Protein AF-A0A0P0V326-F1 (afdb_monomer)

pLDDT: mean 71.88, std 17.25, range [34.56, 95.94]

Structure (mmCIF, N/CA/C/O backbone):
data_AF-A0A0P0V326-F1
#
_entry.id   AF-A0A0P0V326-F1
#
loop_
_atom_site.group_PDB
_atom_site.id
_atom_site.type_symbol
_atom_site.label_atom_id
_atom_site.label_alt_id
_atom_site.label_comp_id
_atom_site.label_asym_id
_atom_site.label_entity_id
_atom_site.label_seq_id
_atom_site.pdbx_PDB_ins_code
_atom_site.Cartn_x
_atom_site.Cartn_y
_atom_site.Cartn_z
_atom_site.occupancy
_atom_site.B_iso_or_equiv
_atom_site.auth_seq_id
_atom_site.auth_comp_id
_atom_site.auth_asym_id
_atom_site.auth_atom_id
_atom_site.pdbx_PDB_model_num
ATOM 1 N N . MET A 1 1 ? -1.865 25.050 1.654 1.00 58.44 1 MET A N 1
ATOM 2 C CA . MET A 1 1 ? -2.215 25.438 3.046 1.00 58.44 1 MET A CA 1
ATOM 3 C C . MET A 1 1 ? -0.969 25.808 3.856 1.00 58.44 1 MET A C 1
ATOM 5 O O . MET A 1 1 ? 0.079 25.203 3.661 1.00 58.44 1 MET A O 1
ATOM 9 N N . ALA A 1 2 ? -1.052 26.794 4.760 1.00 61.31 2 ALA A N 1
ATOM 10 C CA . ALA A 1 2 ? 0.068 27.166 5.638 1.00 61.31 2 ALA A CA 1
ATOM 11 C C . ALA A 1 2 ? 0.132 26.248 6.870 1.00 61.31 2 ALA A C 1
ATOM 13 O O . ALA A 1 2 ? -0.875 26.056 7.549 1.00 61.31 2 ALA A O 1
ATOM 14 N N . ILE A 1 3 ? 1.310 25.697 7.173 1.00 58.03 3 ILE A N 1
ATOM 15 C CA . ILE A 1 3 ? 1.508 24.805 8.323 1.00 58.03 3 ILE A CA 1
ATOM 16 C C . ILE A 1 3 ? 1.893 25.657 9.546 1.00 58.03 3 ILE A C 1
ATOM 18 O O . ILE A 1 3 ? 2.852 26.435 9.448 1.00 58.03 3 ILE A O 1
ATOM 22 N N . PRO A 1 4 ? 1.223 25.507 10.712 1.00 57.75 4 PRO A N 1
ATOM 23 C CA . PRO A 1 4 ? 1.639 26.161 11.949 1.00 57.75 4 PRO A CA 1
ATOM 24 C C . PRO A 1 4 ? 3.116 25.873 12.215 1.00 57.75 4 PRO A C 1
ATOM 26 O O . PRO A 1 4 ? 3.534 24.721 12.341 1.00 57.75 4 PRO A O 1
ATOM 29 N N . THR A 1 5 ? 3.927 26.925 12.210 1.00 57.28 5 THR A N 1
ATOM 30 C CA . THR A 1 5 ? 5.374 26.823 12.374 1.00 57.28 5 THR A CA 1
ATOM 31 C C . THR A 1 5 ? 5.716 27.249 13.794 1.00 57.28 5 THR A C 1
ATOM 33 O O . THR A 1 5 ? 5.497 28.404 14.152 1.00 57.28 5 THR A O 1
ATOM 36 N N . ASP A 1 6 ? 6.213 26.311 14.605 1.00 57.22 6 ASP A N 1
ATOM 37 C CA . ASP A 1 6 ? 6.823 26.624 15.900 1.00 57.22 6 ASP A CA 1
ATOM 38 C C . ASP A 1 6 ? 8.049 27.535 15.690 1.00 57.22 6 ASP A C 1
ATOM 40 O O . ASP A 1 6 ? 8.686 27.509 14.634 1.00 57.22 6 ASP A O 1
ATOM 44 N N . ILE A 1 7 ? 8.390 28.333 16.699 1.00 55.03 7 ILE A N 1
ATOM 45 C CA . ILE A 1 7 ? 9.536 29.252 16.715 1.00 55.03 7 ILE A CA 1
ATOM 46 C C . ILE A 1 7 ? 10.850 28.464 16.546 1.00 55.03 7 ILE A C 1
ATOM 48 O O . ILE A 1 7 ? 11.819 28.979 15.994 1.00 55.03 7 ILE A O 1
ATOM 52 N N . SER A 1 8 ? 10.856 27.190 16.959 1.00 58.88 8 SER A N 1
ATOM 53 C CA . SER A 1 8 ? 11.955 26.232 16.772 1.00 58.88 8 SER A CA 1
ATOM 54 C C . SER A 1 8 ? 11.911 25.459 15.439 1.00 58.88 8 SER A C 1
ATOM 56 O O . SER A 1 8 ? 12.724 24.563 15.199 1.00 58.88 8 SER A O 1
ATOM 58 N N . GLY A 1 9 ? 10.965 25.783 14.552 1.00 67.69 9 GLY A N 1
ATOM 59 C CA . GLY A 1 9 ? 10.761 25.081 13.292 1.00 67.69 9 GLY A CA 1
ATOM 60 C C . GLY A 1 9 ? 11.996 25.126 12.391 1.00 67.69 9 GLY A C 1
ATOM 61 O O . GLY A 1 9 ? 12.507 26.195 12.058 1.00 67.69 9 GLY A O 1
ATOM 62 N N . THR A 1 10 ? 12.443 23.952 11.945 1.00 77.44 10 THR A N 1
ATOM 63 C CA . THR A 1 10 ? 13.469 23.824 10.906 1.00 77.44 10 THR A CA 1
ATOM 64 C C . THR A 1 10 ? 12.852 23.372 9.585 1.00 77.44 10 THR A C 1
ATOM 66 O O . THR A 1 10 ? 11.822 22.690 9.535 1.00 77.44 10 THR A O 1
ATOM 69 N N . TYR A 1 11 ? 13.498 23.772 8.497 1.00 77.06 11 TYR A N 1
ATOM 70 C CA . TYR A 1 11 ? 13.238 23.324 7.137 1.00 77.06 11 TYR A CA 1
ATOM 71 C C . TYR A 1 11 ? 14.550 22.741 6.604 1.00 77.06 11 TYR A C 1
ATOM 73 O O . TYR A 1 11 ? 15.569 23.426 6.597 1.00 77.06 11 TYR A O 1
ATOM 81 N N . HIS A 1 12 ? 14.563 21.448 6.266 1.00 75.12 12 HIS A N 1
ATOM 82 C CA . HIS A 1 12 ? 15.776 20.697 5.884 1.00 75.12 12 HIS A CA 1
ATOM 83 C C . HIS A 1 12 ? 16.956 20.884 6.848 1.00 75.12 12 HIS A C 1
ATOM 85 O O . HIS A 1 12 ? 18.079 21.168 6.436 1.00 75.12 12 HIS A O 1
ATOM 91 N N . CYS A 1 13 ? 16.691 20.755 8.153 1.00 71.44 13 CYS A N 1
ATOM 92 C CA . CYS A 1 13 ? 17.682 20.931 9.223 1.00 71.44 13 CYS A CA 1
ATOM 93 C C . CYS A 1 13 ? 18.301 22.341 9.297 1.00 71.44 13 CYS A C 1
ATOM 95 O O . CYS A 1 13 ? 19.254 22.547 10.046 1.00 71.44 13 CYS A O 1
ATOM 97 N N . ARG A 1 14 ? 17.765 23.319 8.555 1.00 79.12 14 ARG A N 1
ATOM 98 C CA . ARG A 1 14 ? 18.148 24.729 8.637 1.00 79.12 14 ARG A CA 1
ATOM 99 C C . ARG A 1 14 ? 17.053 25.536 9.338 1.00 79.12 14 ARG A C 1
ATOM 101 O O . ARG A 1 14 ? 15.870 25.215 9.187 1.00 79.12 14 ARG A O 1
ATOM 108 N N . PRO A 1 15 ? 17.417 26.564 10.120 1.00 83.50 15 PRO A N 1
ATOM 109 C CA . PRO A 1 15 ? 16.433 27.460 10.709 1.00 83.50 15 PRO A CA 1
ATOM 110 C C . PRO A 1 15 ? 15.650 28.164 9.600 1.00 83.50 15 PRO A C 1
ATOM 112 O O . PRO A 1 15 ? 16.220 28.560 8.581 1.00 83.50 15 PRO A O 1
ATOM 115 N N . ILE A 1 16 ? 14.340 28.303 9.794 1.00 84.12 16 ILE A N 1
ATOM 116 C CA . ILE A 1 16 ? 13.482 28.981 8.823 1.00 84.12 16 ILE A CA 1
ATOM 117 C C . ILE A 1 16 ? 13.844 30.477 8.802 1.00 84.12 16 ILE A C 1
ATOM 119 O O . ILE A 1 16 ? 13.807 31.118 9.856 1.00 84.12 16 ILE A O 1
ATOM 123 N N . PRO A 1 17 ? 14.180 31.056 7.635 1.00 86.69 17 PRO A N 1
ATOM 124 C CA . PRO A 1 17 ? 14.524 32.469 7.527 1.00 86.69 17 PRO A CA 1
ATOM 125 C C . PRO A 1 17 ? 13.402 33.392 8.013 1.00 86.69 17 PRO A C 1
ATOM 127 O O . PRO A 1 17 ? 12.210 33.128 7.819 1.00 86.69 17 PRO A O 1
ATOM 130 N N . ALA A 1 18 ? 13.782 34.522 8.615 1.00 86.38 18 ALA A N 1
ATOM 131 C CA . ALA A 1 18 ? 12.826 35.525 9.065 1.00 86.38 18 ALA A CA 1
ATOM 132 C C . ALA A 1 18 ? 11.947 36.007 7.894 1.00 86.38 18 ALA A C 1
ATOM 134 O O . ALA A 1 18 ? 12.433 36.307 6.806 1.00 86.38 18 ALA A O 1
ATOM 135 N N . GLY A 1 19 ? 10.633 36.070 8.118 1.00 87.38 19 GLY A N 1
ATOM 136 C CA . GLY A 1 19 ? 9.659 36.440 7.087 1.00 87.38 19 GLY A CA 1
ATOM 137 C C . GLY A 1 19 ? 9.190 35.295 6.185 1.00 87.38 19 GLY A C 1
ATOM 138 O O . GLY A 1 19 ? 8.289 35.529 5.382 1.00 87.38 19 GLY A O 1
ATOM 139 N N . TYR A 1 20 ? 9.705 34.072 6.343 1.00 91.06 20 TYR A N 1
ATOM 140 C CA . TYR A 1 20 ? 9.227 32.882 5.632 1.00 91.06 20 TYR A CA 1
ATOM 141 C C . TYR A 1 20 ? 8.425 31.958 6.554 1.00 91.06 20 TYR A C 1
ATOM 143 O O . TYR A 1 20 ? 8.537 32.006 7.780 1.00 91.06 20 TYR A O 1
ATOM 151 N N . SER A 1 21 ? 7.554 31.146 5.965 1.00 87.56 21 SER A N 1
ATOM 152 C CA . SER A 1 21 ? 6.799 30.094 6.643 1.00 87.56 21 SER A CA 1
ATOM 153 C C . SER A 1 21 ? 6.696 28.871 5.740 1.00 87.56 21 SER A C 1
ATOM 155 O O . SER A 1 21 ? 6.931 28.951 4.536 1.00 87.56 21 SER A O 1
ATOM 157 N N . ARG A 1 22 ? 6.372 27.730 6.343 1.00 88.12 22 ARG A N 1
ATOM 158 C CA . ARG A 1 22 ? 6.284 26.446 5.662 1.00 88.12 22 ARG A CA 1
ATOM 159 C C . ARG A 1 22 ? 4.879 26.257 5.095 1.00 88.12 22 ARG A C 1
ATOM 161 O O . ARG A 1 22 ? 3.903 26.288 5.845 1.00 88.12 22 ARG A O 1
ATOM 168 N N . VAL A 1 23 ? 4.781 26.056 3.788 1.00 87.06 23 VAL A N 1
ATOM 169 C CA . VAL A 1 23 ? 3.505 25.937 3.075 1.00 87.06 23 VAL A CA 1
ATOM 170 C C . VAL A 1 23 ? 3.492 24.631 2.302 1.00 87.06 23 VAL A C 1
ATOM 172 O O . VAL A 1 23 ? 4.447 24.327 1.598 1.00 87.06 23 VAL A O 1
ATOM 175 N N . GLU A 1 24 ? 2.416 23.864 2.449 1.00 84.75 24 GLU A N 1
ATOM 176 C CA . GLU A 1 24 ? 2.119 22.739 1.565 1.00 84.75 24 GLU A CA 1
ATOM 177 C C . GLU A 1 24 ? 1.382 23.284 0.342 1.00 84.75 24 GLU A C 1
ATOM 179 O O . GLU A 1 24 ? 0.302 23.879 0.472 1.00 84.75 24 GLU A O 1
ATOM 184 N N . VAL A 1 25 ? 1.996 23.144 -0.826 1.00 85.50 25 VAL A N 1
ATOM 185 C CA . VAL A 1 25 ? 1.425 23.584 -2.096 1.00 85.50 25 VAL A CA 1
ATOM 186 C C . VAL A 1 25 ? 0.446 22.521 -2.559 1.00 85.50 25 VAL A C 1
ATOM 188 O O . VAL A 1 25 ? 0.811 21.365 -2.732 1.00 85.50 25 VAL A O 1
ATOM 191 N N . GLU A 1 26 ? -0.812 22.896 -2.737 1.00 82.88 26 GLU A N 1
ATOM 192 C CA . GLU A 1 26 ? -1.848 21.966 -3.190 1.00 82.88 26 GLU A CA 1
ATOM 193 C C . GLU A 1 26 ? -2.006 22.003 -4.708 1.00 82.88 26 GLU A C 1
ATOM 195 O O . GLU A 1 26 ? -2.061 20.958 -5.347 1.00 82.88 26 GLU A O 1
ATOM 200 N N . LEU A 1 27 ? -2.026 23.210 -5.270 1.00 82.56 27 LEU A N 1
ATOM 201 C CA . LEU A 1 27 ? -2.148 23.466 -6.694 1.00 82.56 27 LEU A CA 1
ATOM 202 C C . LEU A 1 27 ? -1.335 24.710 -7.046 1.00 82.56 27 LEU A C 1
ATOM 204 O O . LEU A 1 27 ? -1.312 25.681 -6.286 1.00 82.56 27 LEU A O 1
ATOM 208 N N . VAL A 1 28 ? -0.679 24.663 -8.199 1.00 85.38 28 VAL A N 1
ATOM 209 C CA . VAL A 1 28 ? 0.032 25.794 -8.795 1.00 85.38 28 VAL A CA 1
ATOM 210 C C . VAL A 1 28 ? -0.753 26.221 -10.023 1.00 85.38 28 VAL A C 1
ATOM 212 O O . VAL A 1 28 ? -1.075 25.393 -10.869 1.00 85.38 28 VAL A O 1
ATOM 215 N N . GLU A 1 29 ? -1.117 27.498 -10.098 1.00 81.56 29 GLU A N 1
ATOM 216 C CA . GLU A 1 29 ? -1.765 28.033 -11.294 1.00 81.56 29 GLU A CA 1
ATOM 217 C C . GLU A 1 29 ? -0.738 28.191 -12.419 1.00 81.56 29 GLU A C 1
ATOM 219 O O . GLU A 1 29 ? 0.377 28.658 -12.178 1.00 81.56 29 GLU A O 1
ATOM 224 N N . ALA A 1 30 ? -1.150 27.887 -13.653 1.00 82.62 30 ALA A N 1
ATOM 225 C CA . ALA A 1 30 ? -0.291 27.906 -14.841 1.00 82.62 30 ALA A CA 1
ATOM 226 C C . ALA A 1 30 ? 0.471 29.229 -15.044 1.00 82.62 30 ALA A C 1
ATOM 228 O O . ALA A 1 30 ? 1.581 29.246 -15.562 1.00 82.62 30 ALA A O 1
ATOM 229 N N . VAL A 1 31 ? -0.095 30.352 -14.589 1.00 86.12 31 VAL A N 1
ATOM 230 C CA . VAL A 1 31 ? 0.518 31.688 -14.698 1.00 86.12 31 VAL A CA 1
ATOM 231 C C . VAL A 1 31 ? 1.788 31.823 -13.843 1.00 86.12 31 VAL A C 1
ATOM 233 O O . VAL A 1 31 ? 2.637 32.663 -14.133 1.00 86.12 31 VAL A O 1
ATOM 236 N N . TYR A 1 32 ? 1.934 31.004 -12.798 1.00 85.38 32 TYR A N 1
ATOM 237 C CA . TYR A 1 32 ? 3.048 31.062 -11.847 1.00 85.38 32 TYR A CA 1
ATOM 238 C C . TYR A 1 32 ? 3.967 29.841 -11.908 1.00 85.38 32 TYR A C 1
ATOM 240 O O . TYR A 1 32 ? 4.863 29.726 -11.078 1.00 85.38 32 TYR A O 1
ATOM 248 N N . GLU A 1 33 ? 3.774 28.935 -12.866 1.00 86.50 33 GLU A N 1
ATOM 249 C CA . GLU A 1 33 ? 4.587 27.722 -13.009 1.00 86.50 33 GLU A CA 1
ATOM 250 C C . GLU A 1 33 ? 6.090 28.024 -13.131 1.00 86.50 33 GLU A C 1
ATOM 252 O O . GLU A 1 33 ? 6.910 27.357 -12.493 1.00 86.50 33 GLU A O 1
ATOM 257 N N . ASP A 1 34 ? 6.439 29.080 -13.866 1.00 86.62 34 ASP A N 1
ATOM 258 C CA . ASP A 1 34 ? 7.823 29.509 -14.093 1.00 86.62 34 ASP A CA 1
ATOM 259 C C . ASP A 1 34 ? 8.375 30.434 -12.991 1.00 86.62 34 ASP A C 1
ATOM 261 O O . ASP A 1 34 ? 9.486 30.950 -13.108 1.00 86.62 34 ASP A O 1
ATOM 265 N N . LEU A 1 35 ? 7.627 30.668 -11.905 1.00 88.69 35 LEU A N 1
ATOM 266 C CA . LEU A 1 35 ? 8.115 31.482 -10.795 1.00 88.69 35 LEU A CA 1
ATOM 267 C C . LEU A 1 35 ? 9.157 30.705 -9.982 1.00 88.69 35 LEU A C 1
ATOM 269 O O . LEU A 1 35 ? 8.859 29.665 -9.387 1.00 88.69 35 LEU A O 1
ATOM 273 N N . GLU A 1 36 ? 10.369 31.249 -9.924 1.00 91.06 36 GLU A N 1
ATOM 274 C CA . GLU A 1 36 ? 11.462 30.700 -9.125 1.00 91.06 36 GLU A CA 1
ATOM 275 C C . GLU A 1 36 ? 11.207 30.850 -7.620 1.00 91.06 36 GLU A C 1
ATOM 277 O O . GLU A 1 36 ? 10.696 31.861 -7.126 1.00 91.06 36 GLU A O 1
ATOM 282 N N . LEU A 1 37 ? 11.599 29.824 -6.872 1.00 90.00 37 LEU A N 1
ATOM 283 C CA . LEU A 1 37 ? 11.573 29.817 -5.420 1.00 90.00 37 LEU A CA 1
ATOM 284 C C . LEU A 1 37 ? 12.825 30.505 -4.870 1.00 90.00 37 LEU A C 1
ATOM 286 O O . LEU A 1 37 ? 13.946 30.141 -5.215 1.00 90.00 37 LEU A O 1
ATOM 290 N N . ASP A 1 38 ? 12.640 31.417 -3.911 1.00 88.50 38 ASP A N 1
ATOM 291 C CA . ASP A 1 38 ? 13.750 32.059 -3.182 1.00 88.50 38 ASP A CA 1
ATOM 292 C C . ASP A 1 38 ? 14.660 31.028 -2.475 1.00 88.50 38 ASP A C 1
ATOM 294 O O . ASP A 1 38 ? 15.859 31.250 -2.295 1.00 88.50 38 ASP A O 1
ATOM 298 N N . TYR A 1 39 ? 14.075 29.909 -2.035 1.00 88.62 39 TYR A N 1
ATOM 299 C CA . TYR A 1 39 ? 14.775 28.783 -1.425 1.00 88.62 39 TYR A CA 1
ATOM 300 C C . TYR A 1 39 ? 14.343 27.492 -2.109 1.00 88.62 39 TYR A C 1
ATOM 302 O O . TYR A 1 39 ? 13.136 27.278 -2.248 1.00 88.62 39 TYR A O 1
ATOM 310 N N . PRO A 1 40 ? 15.286 26.605 -2.465 1.00 85.62 40 PRO A N 1
ATOM 311 C CA . PRO A 1 40 ? 14.927 25.357 -3.105 1.00 85.62 40 PRO A CA 1
ATOM 312 C C . PRO A 1 40 ? 14.037 24.503 -2.194 1.00 85.62 40 PRO A C 1
ATOM 314 O O . PRO A 1 40 ? 14.149 24.508 -0.957 1.00 85.62 40 PRO A O 1
ATOM 317 N N . GLY A 1 41 ? 13.147 23.763 -2.840 1.00 82.94 41 GLY A N 1
ATOM 318 C CA . GLY A 1 41 ? 12.360 22.707 -2.242 1.00 82.94 41 GLY A CA 1
ATOM 319 C C . GLY A 1 41 ? 13.240 21.620 -1.626 1.00 82.94 41 GLY A C 1
ATOM 320 O O . GLY A 1 41 ? 14.459 21.555 -1.828 1.00 82.94 41 GLY A O 1
ATOM 321 N N . GLY A 1 42 ? 12.615 20.768 -0.825 1.00 75.88 42 GLY A N 1
ATOM 322 C CA . GLY A 1 42 ? 13.318 19.746 -0.068 1.00 75.88 42 GLY A CA 1
ATOM 323 C C . GLY A 1 42 ? 14.055 18.696 -0.879 1.00 75.88 42 GLY A C 1
ATOM 324 O O . GLY A 1 42 ? 15.007 18.100 -0.371 1.00 75.88 42 GLY A O 1
ATOM 325 N N . ASP A 1 43 ? 13.631 18.495 -2.120 1.00 73.50 43 ASP A N 1
ATOM 326 C CA . ASP A 1 43 ? 14.234 17.567 -3.064 1.00 73.50 43 ASP A CA 1
ATOM 327 C C . ASP A 1 43 ? 14.917 18.308 -4.232 1.00 73.50 43 ASP A C 1
ATOM 329 O O . ASP A 1 43 ? 15.293 17.681 -5.222 1.00 73.50 43 ASP A O 1
ATOM 333 N N . GLY A 1 44 ? 15.138 19.624 -4.095 1.00 77.38 44 GLY A N 1
ATOM 334 C CA . GLY A 1 44 ? 15.830 20.464 -5.075 1.00 77.38 44 GLY A CA 1
ATOM 335 C C . GLY A 1 44 ? 14.914 21.196 -6.056 1.00 77.38 44 GLY A C 1
ATOM 336 O O . GLY A 1 44 ? 15.402 21.682 -7.072 1.00 77.38 44 GLY A O 1
ATOM 337 N N . GLU A 1 45 ? 13.612 21.288 -5.774 1.00 82.06 45 GLU A N 1
ATOM 338 C CA . GLU A 1 45 ? 12.659 22.047 -6.587 1.00 82.06 45 GLU A CA 1
ATOM 339 C C . GLU A 1 45 ? 13.057 23.531 -6.624 1.00 82.06 45 GLU A C 1
ATOM 341 O O . GLU A 1 45 ? 13.202 24.158 -5.577 1.00 82.06 45 GLU A O 1
ATOM 346 N N . THR A 1 46 ? 13.252 24.111 -7.807 1.00 89.50 46 THR A N 1
ATOM 347 C CA . THR A 1 46 ? 13.643 25.529 -7.944 1.00 89.50 46 THR A CA 1
ATOM 348 C C . THR A 1 46 ? 12.526 26.409 -8.481 1.00 89.50 46 THR A C 1
ATOM 350 O O . THR A 1 46 ? 12.585 27.617 -8.286 1.00 89.50 46 THR A O 1
ATOM 353 N N . HIS A 1 47 ? 11.502 25.827 -9.106 1.00 90.62 47 HIS A N 1
ATOM 354 C CA . HIS A 1 47 ? 10.373 26.541 -9.700 1.00 90.62 47 HIS A CA 1
ATOM 355 C C . HIS A 1 47 ? 9.057 26.047 -9.110 1.00 90.62 47 HIS A C 1
ATOM 357 O O . HIS A 1 47 ? 8.939 24.876 -8.745 1.00 90.62 47 HIS A O 1
ATOM 363 N N . LEU A 1 48 ? 8.047 26.917 -9.054 1.00 87.94 48 LEU A N 1
ATOM 364 C CA . LEU A 1 48 ? 6.737 26.574 -8.506 1.00 87.94 48 LEU A CA 1
ATOM 365 C C . LEU A 1 48 ? 6.090 25.385 -9.221 1.00 87.94 48 LEU A C 1
ATOM 367 O O . LEU A 1 48 ? 5.512 24.547 -8.534 1.00 87.94 48 LEU A O 1
ATOM 371 N N . ARG A 1 49 ? 6.235 25.231 -10.543 1.00 86.00 49 ARG A N 1
ATOM 372 C CA . ARG A 1 49 ? 5.697 24.065 -11.278 1.00 86.00 49 ARG A CA 1
ATOM 373 C C . ARG A 1 49 ? 6.101 22.711 -10.685 1.00 86.00 49 ARG A C 1
ATOM 375 O O . ARG A 1 49 ? 5.311 21.768 -10.696 1.00 86.00 49 ARG A O 1
ATOM 382 N N . ASP A 1 50 ? 7.288 22.632 -10.088 1.00 85.12 50 ASP A N 1
ATOM 383 C CA . ASP A 1 50 ? 7.828 21.396 -9.520 1.00 85.12 50 ASP A CA 1
ATOM 384 C C . ASP A 1 50 ? 7.279 21.118 -8.106 1.00 85.12 50 ASP A C 1
ATOM 386 O O . ASP A 1 50 ? 7.462 20.026 -7.568 1.00 85.12 50 ASP A O 1
ATOM 390 N N . THR A 1 51 ? 6.561 22.079 -7.508 1.00 85.50 51 THR A N 1
ATOM 391 C CA . THR A 1 51 ? 6.196 22.081 -6.083 1.00 85.50 51 THR A CA 1
ATOM 392 C C . THR A 1 51 ? 4.815 21.518 -5.751 1.00 85.50 51 THR A C 1
ATOM 394 O O . THR A 1 51 ? 4.472 21.452 -4.571 1.00 85.50 51 THR A O 1
ATOM 397 N N . SER A 1 52 ? 4.010 21.077 -6.720 1.00 79.81 52 SER A N 1
ATOM 398 C CA . SER A 1 52 ? 2.671 20.527 -6.434 1.00 79.81 52 SER A CA 1
ATOM 399 C C . SER A 1 52 ? 2.734 19.347 -5.449 1.00 79.81 52 SER A C 1
ATOM 401 O O . SER A 1 52 ? 3.457 18.374 -5.671 1.00 79.81 52 SER A O 1
ATOM 403 N N . HIS A 1 53 ? 1.972 19.439 -4.355 1.00 74.81 53 HIS A N 1
ATOM 404 C CA . HIS A 1 53 ? 1.977 18.533 -3.194 1.00 74.81 53 HIS A CA 1
ATOM 405 C C . HIS A 1 53 ? 3.298 18.456 -2.414 1.00 74.81 53 HIS A C 1
ATOM 407 O O . HIS A 1 53 ? 3.531 17.502 -1.669 1.00 74.81 53 HIS A O 1
ATOM 413 N N . THR A 1 54 ? 4.163 19.460 -2.552 1.00 83.12 54 THR A N 1
ATOM 414 C CA . THR A 1 54 ? 5.399 19.573 -1.773 1.00 83.12 54 THR A CA 1
ATOM 415 C C . THR A 1 54 ? 5.283 20.655 -0.710 1.00 83.12 54 THR A C 1
ATOM 417 O O . THR A 1 54 ? 4.437 21.553 -0.761 1.00 83.12 54 THR A O 1
ATOM 420 N N . ILE A 1 55 ? 6.153 20.552 0.288 1.00 85.62 55 ILE A N 1
ATOM 421 C CA . ILE A 1 55 ? 6.280 21.551 1.333 1.00 85.62 55 ILE A CA 1
ATOM 422 C C . ILE A 1 55 ? 7.449 22.467 0.983 1.00 85.62 55 ILE A C 1
ATOM 424 O O . ILE A 1 55 ? 8.585 22.005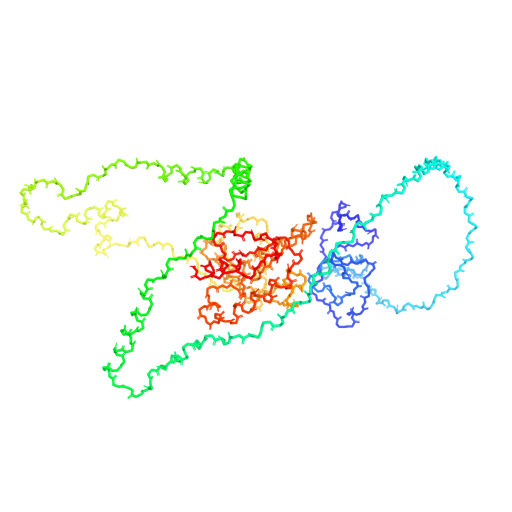 0.923 1.00 85.62 55 ILE A O 1
ATOM 428 N N . ILE A 1 56 ? 7.177 23.762 0.837 1.00 89.12 56 ILE A N 1
ATOM 429 C CA . ILE A 1 56 ? 8.175 24.781 0.495 1.00 89.12 56 ILE A CA 1
ATOM 430 C C . ILE A 1 56 ? 8.227 25.898 1.536 1.00 89.12 56 ILE A C 1
ATOM 432 O O . ILE A 1 56 ? 7.329 26.054 2.374 1.00 89.12 56 ILE A O 1
ATOM 436 N N . LEU A 1 57 ? 9.285 26.707 1.472 1.00 90.31 57 LEU A N 1
ATOM 437 C CA . LEU A 1 57 ? 9.342 27.986 2.169 1.00 90.31 57 LEU A CA 1
ATOM 438 C C . LEU A 1 57 ? 8.697 29.077 1.322 1.00 90.31 57 LEU A C 1
ATOM 440 O O . LEU A 1 57 ? 9.132 29.348 0.209 1.00 90.31 57 LEU A O 1
ATOM 444 N N . TRP A 1 58 ? 7.705 29.756 1.891 1.00 92.31 58 TRP A N 1
ATOM 445 C CA . TRP A 1 58 ? 7.031 30.875 1.246 1.00 92.31 58 TRP A CA 1
ATOM 446 C C . TRP A 1 58 ? 7.078 32.127 2.113 1.00 92.31 58 TRP A C 1
ATOM 448 O O . TRP A 1 58 ? 6.994 32.055 3.343 1.00 92.31 58 TRP A O 1
ATOM 458 N N . ARG A 1 59 ? 7.193 33.302 1.490 1.00 90.38 59 ARG A N 1
ATOM 459 C CA . ARG A 1 59 ? 7.178 34.574 2.223 1.00 90.38 59 ARG A CA 1
ATOM 460 C C . ARG A 1 59 ? 5.821 34.786 2.892 1.00 90.38 59 ARG A C 1
ATOM 462 O O . ARG A 1 59 ? 4.797 34.860 2.218 1.00 90.38 59 ARG A O 1
ATOM 469 N N . LYS A 1 60 ? 5.825 35.008 4.211 1.00 87.88 60 LYS A N 1
ATOM 470 C CA . LYS A 1 60 ? 4.628 35.252 5.039 1.00 87.88 60 LYS A CA 1
ATOM 471 C C . LYS A 1 60 ? 3.728 36.354 4.479 1.00 87.88 60 LYS A C 1
ATOM 473 O O . LYS A 1 60 ? 2.515 36.229 4.552 1.00 87.88 60 LYS A O 1
ATOM 478 N N . ARG A 1 61 ? 4.309 37.401 3.878 1.00 87.56 61 ARG A N 1
ATOM 479 C CA . ARG A 1 61 ? 3.561 38.539 3.306 1.00 87.56 61 ARG A CA 1
ATOM 480 C C . ARG A 1 61 ? 2.641 38.177 2.131 1.00 87.56 61 ARG A C 1
ATOM 482 O O . ARG A 1 61 ? 1.757 38.961 1.819 1.00 87.56 61 ARG A O 1
ATOM 489 N N . TYR A 1 62 ? 2.861 37.029 1.488 1.00 86.12 62 TYR A N 1
ATOM 490 C CA . TYR A 1 62 ? 2.049 36.541 0.367 1.00 86.12 62 TYR A CA 1
ATOM 491 C C . TYR A 1 62 ? 1.131 35.379 0.757 1.00 86.12 62 TYR A C 1
ATOM 493 O O . TYR A 1 62 ? 0.389 34.875 -0.078 1.00 86.12 62 TYR A O 1
ATOM 501 N N . ILE A 1 63 ? 1.176 34.933 2.015 1.00 85.44 63 ILE A N 1
ATOM 502 C CA . ILE A 1 63 ? 0.281 33.891 2.512 1.00 85.44 63 ILE A CA 1
ATOM 503 C C . ILE A 1 63 ? -1.033 34.565 2.897 1.00 85.44 63 ILE A C 1
ATOM 505 O O . ILE A 1 63 ? -1.127 35.228 3.929 1.00 85.44 63 ILE A O 1
ATOM 509 N N . ILE A 1 64 ? -2.050 34.386 2.058 1.00 81.62 64 ILE A N 1
ATOM 510 C CA . ILE A 1 64 ? -3.403 34.875 2.316 1.00 81.62 64 ILE A CA 1
ATOM 511 C C . ILE A 1 64 ? -4.199 33.740 2.959 1.00 81.62 64 ILE A C 1
ATOM 513 O O . ILE A 1 64 ? -4.424 32.696 2.353 1.00 81.62 64 ILE A O 1
ATOM 517 N N . LEU A 1 65 ? -4.617 33.939 4.209 1.00 76.38 65 LEU A N 1
ATOM 518 C CA . LEU A 1 65 ? -5.471 32.996 4.927 1.00 76.38 65 LEU A CA 1
ATOM 519 C C . LEU A 1 65 ? -6.938 33.345 4.652 1.00 76.38 65 LEU A C 1
ATOM 521 O O . LEU A 1 65 ? -7.502 34.250 5.273 1.00 76.38 65 LEU A O 1
ATOM 525 N N . LEU A 1 66 ? -7.548 32.628 3.709 1.00 70.31 66 LEU A N 1
ATOM 526 C CA . LEU A 1 66 ? -8.991 32.666 3.470 1.00 70.31 66 LEU A CA 1
ATOM 527 C C . LEU A 1 66 ? -9.707 32.214 4.754 1.00 70.31 66 LEU A C 1
ATOM 529 O O . LEU A 1 66 ? -9.550 31.077 5.186 1.00 70.31 66 LEU A O 1
ATOM 533 N N . GLY A 1 67 ? -10.429 33.131 5.405 1.00 62.19 67 GLY A N 1
ATOM 534 C CA . GLY A 1 67 ? -11.175 32.862 6.644 1.00 62.19 67 GLY A CA 1
ATOM 535 C C . GLY A 1 67 ? -11.011 33.911 7.746 1.00 62.19 67 GLY A C 1
ATOM 536 O O . GLY A 1 67 ? -11.835 33.970 8.654 1.00 62.19 67 GLY A O 1
ATOM 537 N N . ARG A 1 68 ? -10.008 34.799 7.664 1.00 51.75 68 ARG A N 1
ATOM 538 C CA . ARG A 1 68 ? -9.872 3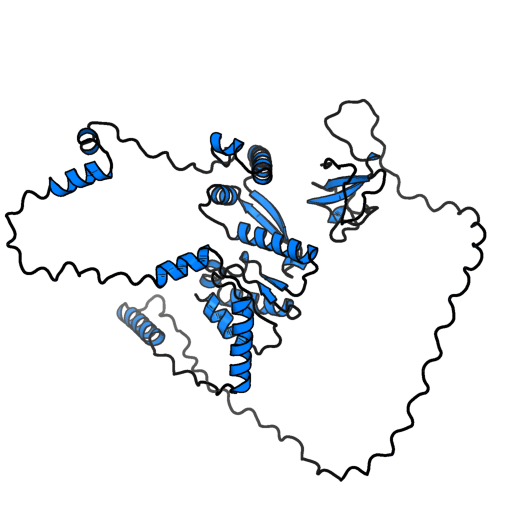5.932 8.596 1.00 51.75 68 ARG A CA 1
ATOM 539 C C . ARG A 1 68 ? -10.274 37.226 7.888 1.00 51.75 68 ARG A C 1
ATOM 541 O O . ARG A 1 68 ? -9.438 37.892 7.288 1.00 51.75 68 ARG A O 1
ATOM 548 N N . GLN A 1 69 ? -11.565 37.562 7.928 1.00 43.38 69 GLN A N 1
ATOM 549 C CA . GLN A 1 69 ? -12.069 38.868 7.491 1.00 43.38 69 GLN A CA 1
ATOM 550 C C . GLN A 1 69 ? -11.411 39.977 8.325 1.00 43.38 69 GLN A C 1
ATOM 552 O O . GLN A 1 69 ? -11.857 40.314 9.416 1.00 43.38 69 GLN A O 1
ATOM 557 N N . ALA A 1 70 ? -10.332 40.551 7.814 1.00 43.78 70 ALA A N 1
ATOM 558 C CA . ALA A 1 70 ? -9.858 41.861 8.213 1.00 43.78 70 ALA A CA 1
ATOM 559 C C . ALA A 1 70 ? -9.506 42.588 6.922 1.00 43.78 70 ALA A C 1
ATOM 561 O O . ALA A 1 70 ? -8.656 42.131 6.162 1.00 43.78 70 ALA A O 1
ATOM 562 N N . ALA A 1 71 ? -10.227 43.674 6.661 1.00 37.50 71 ALA A N 1
ATOM 563 C CA . ALA A 1 71 ? -10.069 44.538 5.508 1.00 37.50 71 ALA A CA 1
ATOM 564 C C . ALA A 1 71 ? -8.608 44.988 5.353 1.00 37.50 71 ALA A C 1
ATOM 566 O O . ALA A 1 71 ? -8.174 45.971 5.946 1.00 37.50 71 ALA A O 1
ATOM 567 N N . SER A 1 72 ? -7.830 44.270 4.550 1.00 41.91 72 SER A N 1
ATOM 568 C CA . SER A 1 72 ? -6.580 44.777 4.013 1.00 41.91 72 SER A CA 1
ATOM 569 C C . SER A 1 72 ? -6.523 44.398 2.539 1.00 41.91 72 SER A C 1
ATOM 571 O O . SER A 1 72 ? -6.728 43.255 2.132 1.00 41.91 72 SER A O 1
ATOM 573 N N . ARG A 1 73 ? -6.389 45.442 1.728 1.00 40.56 73 ARG A N 1
ATOM 574 C CA . ARG A 1 73 ? -6.288 45.406 0.275 1.00 40.56 73 ARG A CA 1
ATOM 575 C C . ARG A 1 73 ? -5.224 44.380 -0.122 1.00 40.56 73 ARG A C 1
ATOM 577 O O . ARG A 1 73 ? -4.094 44.476 0.352 1.00 40.56 73 ARG A O 1
ATOM 584 N N . ALA A 1 74 ? -5.601 43.422 -0.971 1.00 45.12 74 ALA A N 1
ATOM 585 C CA . ALA A 1 74 ? -4.693 42.419 -1.513 1.00 45.12 74 ALA A CA 1
ATOM 586 C C . ALA A 1 74 ? -3.403 43.101 -2.014 1.00 45.12 74 ALA A C 1
ATOM 588 O O . ALA A 1 74 ? -3.500 44.063 -2.786 1.00 45.12 74 ALA A O 1
ATOM 589 N N . PRO A 1 75 ? -2.210 42.667 -1.571 1.00 44.81 75 PRO A N 1
ATOM 590 C CA . PRO A 1 75 ? -0.970 43.144 -2.156 1.00 44.81 75 PRO A CA 1
ATOM 591 C C . PRO A 1 75 ? -0.962 42.735 -3.628 1.00 44.81 75 PRO A C 1
ATOM 593 O O . PRO A 1 75 ? -1.078 41.549 -3.937 1.00 44.81 75 PRO A O 1
ATOM 596 N N . SER A 1 76 ? -0.847 43.706 -4.531 1.00 41.22 76 SER A N 1
ATOM 597 C CA . SER A 1 76 ? -0.671 43.423 -5.953 1.00 41.22 76 SER A CA 1
ATOM 598 C C . SER A 1 76 ? 0.571 42.540 -6.165 1.00 41.22 76 SER A C 1
ATOM 600 O O . SER A 1 76 ? 1.584 42.758 -5.486 1.00 41.22 76 SER A O 1
ATOM 602 N N . PRO A 1 77 ? 0.517 41.557 -7.083 1.00 53.69 77 PRO A N 1
ATOM 603 C CA . PRO A 1 77 ? 1.649 40.687 -7.386 1.00 53.69 77 PRO A CA 1
ATOM 604 C C . PRO A 1 77 ? 2.848 41.497 -7.911 1.00 53.69 77 PRO A C 1
ATOM 606 O O . PRO A 1 77 ? 2.662 42.567 -8.501 1.00 53.69 77 PRO A O 1
ATOM 609 N N . PRO A 1 78 ? 4.085 41.029 -7.664 1.00 50.97 78 PRO A N 1
ATOM 610 C CA . PRO A 1 78 ? 5.282 41.749 -8.069 1.00 50.97 78 PRO A CA 1
ATOM 611 C C . PRO A 1 78 ? 5.372 41.832 -9.595 1.00 50.97 78 PRO A C 1
ATOM 613 O O . PRO A 1 78 ? 5.165 40.845 -10.297 1.00 50.97 78 PRO A O 1
ATOM 616 N N . ALA A 1 79 ? 5.719 43.018 -10.094 1.00 45.78 79 ALA A N 1
ATOM 617 C CA . ALA A 1 79 ? 6.205 43.173 -11.455 1.00 45.78 79 ALA A CA 1
ATOM 618 C C . ALA A 1 79 ? 7.524 42.389 -11.623 1.00 45.78 79 ALA A C 1
ATOM 620 O O . ALA A 1 79 ? 8.271 42.258 -10.643 1.00 45.78 79 ALA A O 1
ATOM 621 N N . PRO A 1 80 ? 7.826 41.885 -12.835 1.00 43.03 80 PRO A N 1
ATOM 622 C CA . PRO A 1 80 ? 9.119 41.278 -13.132 1.00 43.03 80 PRO A CA 1
ATOM 623 C C . PRO A 1 80 ? 10.263 42.221 -12.729 1.00 43.03 80 PRO A C 1
ATOM 625 O O . PRO A 1 80 ? 10.079 43.444 -12.734 1.00 43.03 80 PRO A O 1
ATOM 628 N N . PRO A 1 81 ? 11.429 41.674 -12.345 1.00 46.78 81 PRO A N 1
ATOM 629 C CA . PRO A 1 81 ? 12.539 42.464 -11.836 1.00 46.78 81 PRO A CA 1
ATOM 630 C C . PRO A 1 81 ? 12.918 43.552 -12.843 1.00 46.78 81 PRO A C 1
ATOM 632 O O . PRO A 1 81 ? 13.347 43.267 -13.961 1.00 46.78 81 PRO A O 1
ATOM 635 N N . SER A 1 82 ? 12.752 44.813 -12.439 1.00 45.66 82 SER A N 1
ATOM 636 C CA . SER A 1 82 ? 13.315 45.941 -13.174 1.00 45.66 82 SER A CA 1
ATOM 637 C C . SER A 1 82 ? 14.836 45.769 -13.273 1.00 45.66 82 SER A C 1
ATOM 639 O O . SER A 1 82 ? 15.452 45.285 -12.316 1.00 45.66 82 SER A O 1
ATOM 641 N N . PRO A 1 83 ? 15.453 46.166 -14.401 1.00 52.19 83 PRO A N 1
ATOM 642 C CA . PRO A 1 83 ? 16.891 46.045 -14.599 1.00 52.19 83 PRO A CA 1
ATOM 643 C C . PRO A 1 83 ? 17.663 46.729 -13.460 1.00 52.19 83 PRO A C 1
ATOM 645 O O . PRO A 1 83 ? 17.195 47.734 -12.912 1.00 52.19 83 PRO A O 1
ATOM 648 N N . PRO A 1 84 ? 18.831 46.180 -13.082 1.00 51.25 84 PRO A N 1
ATOM 649 C CA . PRO A 1 84 ? 19.563 46.608 -11.901 1.00 51.25 84 PRO A CA 1
ATOM 650 C C . PRO A 1 84 ? 19.921 48.090 -12.010 1.00 51.25 84 PRO A C 1
ATOM 652 O O . PRO A 1 84 ? 20.616 48.512 -12.935 1.00 51.25 84 PRO A O 1
ATOM 655 N N . ALA A 1 85 ? 19.452 48.884 -11.047 1.00 54.91 85 ALA A N 1
ATOM 656 C CA . ALA A 1 85 ? 19.990 50.217 -10.836 1.00 54.91 85 ALA A CA 1
ATOM 657 C C . ALA A 1 85 ? 21.487 50.094 -10.484 1.00 54.91 85 ALA A C 1
ATOM 659 O O . ALA A 1 85 ? 21.869 49.142 -9.795 1.00 54.91 85 ALA A O 1
ATOM 660 N N . PRO A 1 86 ? 22.339 51.021 -10.955 1.00 56.41 86 PRO A N 1
ATOM 661 C CA . PRO A 1 86 ? 23.778 50.953 -10.744 1.00 56.41 86 PRO A CA 1
ATOM 662 C C . PRO A 1 86 ? 24.096 50.890 -9.249 1.00 56.41 86 PRO A C 1
ATOM 664 O O . PRO A 1 86 ? 23.697 51.762 -8.474 1.00 56.41 86 PRO A O 1
ATOM 667 N N . SER A 1 87 ? 24.799 49.829 -8.855 1.00 56.38 87 SER A N 1
ATOM 668 C CA . SER A 1 87 ? 25.234 49.610 -7.481 1.00 56.38 87 SER A CA 1
ATOM 669 C C . SER A 1 87 ? 26.065 50.800 -6.987 1.00 56.38 87 SER A C 1
ATOM 671 O O . SER A 1 87 ? 26.953 51.258 -7.715 1.00 56.38 87 SER A O 1
ATOM 673 N N . PRO A 1 88 ? 25.832 51.298 -5.759 1.00 66.00 88 PRO A N 1
ATOM 674 C CA . PRO A 1 88 ? 26.729 52.269 -5.150 1.00 66.00 88 PRO A CA 1
ATOM 675 C C . PRO A 1 88 ? 28.143 51.673 -5.018 1.00 66.00 88 PRO A C 1
ATOM 677 O O . PRO A 1 88 ? 28.293 50.448 -4.941 1.00 66.00 88 PRO A O 1
ATOM 680 N N . PRO A 1 89 ? 29.185 52.523 -5.018 1.00 64.31 89 PRO A N 1
ATOM 681 C CA . PRO A 1 89 ? 30.574 52.083 -5.014 1.00 64.31 89 PRO A CA 1
ATOM 682 C C . PRO A 1 89 ? 30.853 51.163 -3.825 1.00 64.31 89 PRO A C 1
ATOM 684 O O . PRO A 1 89 ? 30.460 51.445 -2.691 1.00 64.31 89 PRO A O 1
ATOM 687 N N . ALA A 1 90 ? 31.526 50.049 -4.111 1.00 61.03 90 ALA A N 1
ATOM 688 C CA . ALA A 1 90 ? 31.891 49.058 -3.114 1.00 61.03 90 ALA A CA 1
ATOM 689 C C . ALA A 1 90 ? 32.741 49.704 -2.003 1.00 61.03 90 ALA A C 1
ATOM 691 O O . ALA A 1 90 ? 33.664 50.467 -2.312 1.00 61.03 90 ALA A O 1
ATOM 692 N N . PRO A 1 91 ? 32.466 49.409 -0.719 1.00 68.69 91 PRO A N 1
ATOM 693 C CA . PRO A 1 91 ? 33.351 49.816 0.359 1.00 68.69 91 PRO A CA 1
ATOM 694 C C . PRO A 1 91 ? 34.743 49.189 0.163 1.00 68.69 91 PRO A C 1
ATOM 696 O O . PRO A 1 91 ? 34.857 48.108 -0.428 1.00 68.69 91 PRO A O 1
ATOM 699 N N . PRO A 1 92 ? 35.806 49.862 0.637 1.00 71.06 92 PRO A N 1
ATOM 700 C CA . PRO A 1 92 ? 37.170 49.386 0.475 1.00 71.06 92 PRO A CA 1
ATOM 701 C C . PRO A 1 92 ? 37.343 47.995 1.104 1.00 71.06 92 PRO A C 1
ATOM 703 O O . PRO A 1 92 ? 36.726 47.702 2.135 1.00 71.06 92 PRO A O 1
ATOM 706 N N . PRO A 1 93 ? 38.172 47.130 0.492 1.00 68.56 93 PRO A N 1
ATOM 707 C CA . PRO A 1 93 ? 38.386 45.777 0.976 1.00 68.56 93 PRO A CA 1
ATOM 708 C C . PRO A 1 93 ? 38.949 45.803 2.407 1.00 68.56 93 PRO A C 1
ATOM 710 O O . PRO A 1 93 ? 39.803 46.642 2.712 1.00 68.56 93 PRO A O 1
ATOM 713 N N . PRO A 1 94 ? 38.496 44.897 3.293 1.00 70.56 94 PRO A N 1
ATOM 714 C CA . PRO A 1 94 ? 39.101 44.748 4.606 1.00 70.56 94 PRO A CA 1
ATOM 715 C C . PRO A 1 94 ? 40.588 44.381 4.466 1.00 70.56 94 PRO A C 1
ATOM 717 O O . PRO A 1 94 ? 40.976 43.739 3.482 1.00 70.56 94 PRO A O 1
ATOM 720 N N . PRO A 1 95 ? 41.431 44.785 5.433 1.00 68.88 95 PRO A N 1
ATOM 721 C CA . PRO A 1 95 ? 42.852 44.476 5.407 1.00 68.88 95 PRO A CA 1
ATOM 722 C C . PRO A 1 95 ? 43.075 42.957 5.344 1.00 68.88 95 PRO A C 1
ATOM 724 O O . PRO A 1 95 ? 42.294 42.195 5.924 1.00 68.88 95 PRO A O 1
ATOM 727 N N . PRO A 1 96 ? 44.128 42.507 4.640 1.00 63.59 96 PRO A N 1
ATOM 728 C CA . PRO A 1 96 ? 44.415 41.092 4.473 1.00 63.59 96 PRO A CA 1
ATOM 729 C C . PRO A 1 96 ? 44.599 40.438 5.841 1.00 63.59 96 PRO A C 1
ATOM 731 O O . PRO A 1 96 ? 45.398 40.892 6.662 1.00 63.59 96 PRO A O 1
ATOM 734 N N . ALA A 1 97 ? 43.846 39.365 6.085 1.00 64.56 97 ALA A N 1
ATOM 735 C CA . ALA A 1 97 ? 44.063 38.527 7.251 1.00 64.56 97 ALA A CA 1
ATOM 736 C C . ALA A 1 97 ? 45.513 37.999 7.234 1.00 64.56 97 ALA A C 1
ATOM 738 O O . ALA A 1 97 ? 46.034 37.685 6.155 1.00 64.56 97 ALA A O 1
ATOM 739 N N . PRO A 1 98 ? 46.178 37.906 8.401 1.00 66.00 98 PRO A N 1
ATOM 740 C CA . PRO A 1 98 ? 47.538 37.397 8.489 1.00 66.00 98 PRO A CA 1
ATOM 741 C C . PRO A 1 98 ? 47.611 36.009 7.851 1.00 66.00 98 PRO A C 1
ATOM 743 O O . PRO A 1 98 ? 46.798 35.130 8.142 1.00 66.00 98 PRO A O 1
ATOM 746 N N . SER A 1 99 ? 48.571 35.844 6.939 1.00 63.59 99 SER A N 1
ATOM 747 C CA . SER A 1 99 ? 48.779 34.585 6.231 1.00 63.59 99 SER A CA 1
ATOM 748 C C . SER A 1 99 ? 49.046 33.463 7.240 1.00 63.59 99 SER A C 1
ATOM 750 O O . SER A 1 99 ? 49.847 33.662 8.159 1.00 63.59 99 SER A O 1
ATOM 752 N N . PRO A 1 100 ? 48.387 32.299 7.102 1.00 71.00 100 PRO A N 1
ATOM 753 C CA . PRO A 1 100 ? 48.656 31.163 7.967 1.00 71.00 100 PRO A CA 1
ATOM 754 C C . PRO A 1 100 ? 50.132 30.748 7.846 1.00 71.00 100 PRO A C 1
ATOM 756 O O . PRO A 1 100 ? 50.734 30.925 6.781 1.00 71.00 100 PRO A O 1
ATOM 759 N N . PRO A 1 101 ? 50.731 30.210 8.924 1.00 68.25 101 PRO A N 1
ATOM 760 C CA . PRO A 1 101 ? 52.112 29.751 8.902 1.00 68.25 101 PRO A CA 1
ATOM 761 C C . PRO A 1 101 ? 52.305 28.720 7.788 1.00 68.25 101 PRO A C 1
ATOM 763 O O . PRO A 1 101 ? 51.484 27.817 7.610 1.00 68.25 101 PRO A O 1
ATOM 766 N N . ALA A 1 102 ? 53.387 28.891 7.026 1.00 65.38 102 ALA A N 1
ATOM 767 C CA . ALA A 1 102 ? 53.726 28.012 5.920 1.00 65.38 102 ALA A CA 1
ATOM 768 C C . ALA A 1 102 ? 53.823 26.556 6.415 1.00 65.38 102 ALA A C 1
ATOM 770 O O . ALA A 1 102 ? 54.450 26.308 7.451 1.00 65.38 102 ALA A O 1
ATOM 771 N N . PRO A 1 103 ? 53.207 25.593 5.706 1.00 69.25 103 PRO A N 1
ATOM 772 C CA . PRO A 1 103 ? 53.308 24.190 6.071 1.00 69.25 103 PRO A CA 1
ATOM 773 C C . PRO A 1 103 ? 54.780 23.743 6.043 1.00 69.25 103 PRO A C 1
ATOM 775 O O . PRO A 1 103 ? 55.557 24.241 5.221 1.00 69.25 103 PRO A O 1
ATOM 778 N N . PRO A 1 104 ? 55.182 22.815 6.931 1.00 67.56 104 PRO A N 1
ATOM 779 C CA . PRO A 1 104 ? 56.540 22.292 6.949 1.00 67.56 104 PRO A CA 1
ATOM 780 C C . PRO A 1 104 ? 56.892 21.688 5.587 1.00 67.56 104 PRO A C 1
ATOM 782 O O . PRO A 1 104 ? 56.068 21.024 4.953 1.00 67.56 104 PRO A O 1
ATOM 785 N N . ALA A 1 105 ? 58.122 21.952 5.139 1.00 64.81 105 ALA A N 1
ATOM 786 C CA . ALA A 1 105 ? 58.623 21.475 3.860 1.00 64.81 105 ALA A CA 1
ATOM 787 C C . ALA A 1 105 ? 58.503 19.940 3.771 1.00 64.81 105 ALA A C 1
ATOM 789 O O . ALA A 1 105 ? 58.809 19.246 4.747 1.00 64.81 105 ALA A O 1
ATOM 790 N N . PRO A 1 106 ? 58.055 19.403 2.622 1.00 67.94 106 PRO A N 1
ATOM 791 C CA . PRO A 1 106 ? 57.921 17.968 2.437 1.00 67.94 106 PRO A CA 1
ATOM 792 C C . PRO A 1 106 ? 59.286 17.278 2.593 1.00 67.94 106 PRO A C 1
ATOM 794 O O . PRO A 1 106 ? 60.309 17.843 2.192 1.00 67.94 106 PRO A O 1
ATOM 797 N N . PRO A 1 107 ? 59.322 16.063 3.170 1.00 67.69 107 PRO A N 1
ATOM 798 C CA . PRO A 1 107 ? 60.556 15.304 3.295 1.00 67.69 107 PRO A CA 1
ATOM 799 C C . PRO A 1 107 ? 61.166 15.037 1.908 1.00 67.69 107 PRO A C 1
ATOM 801 O O . PRO A 1 107 ? 60.426 14.869 0.932 1.00 67.69 107 PRO A O 1
ATOM 804 N N . PRO A 1 108 ? 62.507 15.004 1.805 1.00 68.06 108 PRO A N 1
ATOM 805 C CA . PRO A 1 108 ? 63.189 14.787 0.540 1.00 68.06 108 PRO A CA 1
ATOM 806 C C . PRO A 1 108 ? 62.789 13.436 -0.075 1.00 68.06 108 PRO A C 1
ATOM 808 O O . PRO A 1 108 ? 62.556 12.467 0.657 1.00 68.06 108 PRO A O 1
ATOM 811 N N . PRO A 1 109 ? 62.701 13.360 -1.414 1.00 67.31 109 PRO A N 1
ATOM 812 C CA . PRO A 1 109 ? 62.324 12.139 -2.107 1.00 67.31 109 PRO A CA 1
ATOM 813 C C . PRO A 1 109 ? 63.317 11.007 -1.794 1.00 67.31 109 PRO A C 1
ATOM 815 O O . PRO A 1 109 ? 64.523 11.258 -1.693 1.00 67.31 109 PRO A O 1
ATOM 818 N N . PRO A 1 110 ? 62.836 9.760 -1.644 1.00 63.91 110 PRO A N 1
ATOM 819 C CA . PRO A 1 110 ? 63.705 8.616 -1.417 1.00 63.91 110 PRO A CA 1
ATOM 820 C C . PRO A 1 110 ? 64.669 8.424 -2.601 1.00 63.91 110 PRO A C 1
ATOM 822 O O . PRO A 1 110 ? 64.308 8.717 -3.746 1.00 63.91 110 PRO A O 1
ATOM 825 N N . PRO A 1 111 ? 65.897 7.936 -2.344 1.00 65.00 111 PRO A N 1
ATOM 826 C CA . PRO A 1 111 ? 66.901 7.747 -3.378 1.00 65.00 111 PRO A CA 1
ATOM 827 C C . PRO A 1 111 ? 66.418 6.766 -4.462 1.00 65.00 111 PRO A C 1
ATOM 829 O O . PRO A 1 111 ? 65.649 5.843 -4.172 1.00 65.00 111 PRO A O 1
ATOM 832 N N . PRO A 1 112 ? 66.866 6.954 -5.716 1.00 61.44 112 PRO A N 1
ATOM 833 C CA . PRO A 1 112 ? 66.448 6.135 -6.845 1.00 61.44 112 PRO A CA 1
ATOM 834 C C . PRO A 1 112 ? 66.801 4.663 -6.607 1.00 61.44 112 PRO A C 1
ATOM 836 O O . PRO A 1 112 ? 67.940 4.326 -6.283 1.00 61.44 112 PRO A O 1
ATOM 839 N N . CYS A 1 113 ? 65.811 3.782 -6.773 1.00 47.31 113 CYS A N 1
ATOM 840 C CA . CYS A 1 113 ? 66.027 2.340 -6.700 1.00 47.31 113 CYS A CA 1
ATOM 841 C C . CYS A 1 113 ? 67.051 1.896 -7.761 1.00 47.31 113 CYS A C 1
ATOM 843 O O . CYS A 1 113 ? 66.968 2.344 -8.910 1.00 47.31 113 CYS A O 1
ATOM 845 N N . PRO A 1 114 ? 67.994 1.004 -7.407 1.00 55.91 114 PRO A N 1
ATOM 846 C CA . PRO A 1 114 ? 68.983 0.492 -8.342 1.00 55.91 114 PRO A CA 1
ATOM 847 C C . PRO A 1 114 ? 68.320 -0.288 -9.493 1.00 55.91 114 PRO A C 1
ATOM 849 O O . PRO A 1 114 ? 67.248 -0.878 -9.318 1.00 55.91 114 PRO A O 1
ATOM 852 N N . PRO A 1 115 ? 68.944 -0.288 -10.684 1.00 49.38 115 PRO A N 1
ATOM 853 C CA . PRO A 1 115 ? 68.361 -0.834 -11.901 1.00 49.38 115 PRO A CA 1
ATOM 854 C C . PRO A 1 115 ? 68.121 -2.341 -11.772 1.00 49.38 115 PRO A C 1
ATOM 856 O O . PRO A 1 115 ? 69.023 -3.110 -11.439 1.00 49.38 115 PRO A O 1
ATOM 859 N N . ALA A 1 116 ? 66.890 -2.765 -12.058 1.00 47.56 116 ALA A N 1
ATOM 860 C CA . ALA A 1 116 ? 66.527 -4.173 -12.085 1.00 47.56 116 ALA A CA 1
ATOM 861 C C . ALA A 1 116 ? 67.265 -4.911 -13.228 1.00 47.56 116 ALA A C 1
ATOM 863 O O . ALA A 1 116 ? 67.379 -4.369 -14.333 1.00 47.56 116 ALA A O 1
ATOM 864 N N . PRO A 1 117 ? 67.748 -6.145 -12.989 1.00 47.53 117 PRO A N 1
ATOM 865 C CA . PRO A 1 117 ? 68.503 -6.925 -13.965 1.00 47.53 117 PRO A CA 1
ATOM 866 C C . PRO A 1 117 ? 67.673 -7.297 -15.212 1.00 47.53 117 PRO A C 1
ATOM 868 O O . PRO A 1 117 ? 66.439 -7.346 -15.166 1.00 47.53 117 PRO A O 1
ATOM 871 N N . PRO A 1 118 ? 68.346 -7.550 -16.351 1.00 42.75 118 PRO A N 1
ATOM 872 C CA . PRO A 1 118 ? 67.727 -7.618 -17.670 1.00 42.75 118 PRO A CA 1
ATOM 873 C C . PRO A 1 118 ? 66.742 -8.783 -17.792 1.00 42.75 118 PRO A C 1
ATOM 875 O O . PRO A 1 118 ? 67.066 -9.944 -17.538 1.00 42.75 118 PRO A O 1
ATOM 878 N N . LYS A 1 119 ? 65.523 -8.447 -18.227 1.00 44.81 119 LYS A N 1
ATOM 879 C CA . LYS A 1 119 ? 64.417 -9.377 -18.463 1.00 44.81 119 LYS A CA 1
ATOM 880 C C . LYS A 1 119 ? 64.836 -10.454 -19.460 1.00 44.81 119 LYS A C 1
ATOM 882 O O . LYS A 1 119 ? 65.063 -10.186 -20.640 1.00 44.81 119 LYS A O 1
ATOM 887 N N . THR A 1 120 ? 64.909 -11.686 -18.974 1.00 37.00 120 THR A N 1
ATOM 888 C CA . THR A 1 120 ? 65.135 -12.873 -19.788 1.00 37.00 120 THR A CA 1
ATOM 889 C C . THR A 1 120 ? 63.978 -13.032 -20.773 1.00 37.00 120 THR A C 1
ATOM 891 O O . THR A 1 120 ? 62.803 -12.913 -20.428 1.00 37.00 120 THR A O 1
ATOM 894 N N . ARG A 1 121 ? 64.355 -13.261 -22.027 1.00 36.34 121 ARG A N 1
ATOM 895 C CA . ARG A 1 121 ? 63.533 -13.371 -23.232 1.00 36.34 121 ARG A CA 1
ATOM 896 C C . ARG A 1 121 ? 62.507 -14.509 -23.083 1.00 36.34 121 ARG A C 1
ATOM 898 O O . ARG A 1 121 ? 62.778 -15.646 -23.461 1.00 36.34 121 ARG A O 1
ATOM 905 N N . SER A 1 122 ? 61.351 -14.226 -22.481 1.00 39.59 122 SER A N 1
ATOM 906 C CA . SER A 1 122 ? 60.251 -15.192 -22.403 1.00 39.59 122 SER A CA 1
ATOM 907 C C . SER A 1 122 ? 59.636 -15.374 -23.788 1.00 39.59 122 SER A C 1
ATOM 909 O O . SER A 1 122 ? 59.420 -14.419 -24.534 1.00 39.59 122 SER A O 1
ATOM 911 N N . ARG A 1 123 ? 59.450 -16.641 -24.140 1.00 37.41 123 ARG A N 1
ATOM 912 C CA . ARG A 1 123 ? 59.114 -17.146 -25.466 1.00 37.41 123 ARG A CA 1
ATOM 913 C C . ARG A 1 123 ? 57.759 -16.601 -25.918 1.00 37.41 123 ARG A C 1
ATOM 915 O O . ARG A 1 123 ? 56.780 -16.675 -25.183 1.00 37.41 123 ARG A O 1
ATOM 922 N N . GLN A 1 124 ? 57.724 -16.080 -27.143 1.00 36.56 124 GLN A N 1
ATOM 923 C CA . GLN A 1 124 ? 56.502 -15.719 -27.857 1.00 36.56 124 GLN A CA 1
ATOM 924 C C . GLN A 1 124 ? 55.591 -16.951 -27.939 1.00 36.56 124 GLN A C 1
ATOM 926 O O . GLN A 1 124 ? 55.922 -17.924 -28.615 1.00 36.56 124 GLN A O 1
ATOM 931 N N . ALA A 1 125 ? 54.466 -16.925 -27.227 1.00 36.88 125 ALA A N 1
ATOM 932 C CA . ALA A 1 125 ? 53.384 -17.871 -27.452 1.00 36.88 125 ALA A CA 1
ATOM 933 C C . ALA A 1 125 ? 52.602 -17.420 -28.705 1.00 36.88 125 ALA A C 1
ATOM 935 O O . ALA A 1 125 ? 52.267 -16.236 -28.804 1.00 36.88 125 ALA A O 1
ATOM 936 N N . PRO A 1 126 ? 52.356 -18.314 -29.678 1.00 43.78 126 PRO A N 1
ATOM 937 C CA . PRO A 1 126 ? 51.665 -17.976 -30.917 1.00 43.78 126 PRO A CA 1
ATOM 938 C C . PRO A 1 126 ? 50.181 -17.619 -30.682 1.00 43.78 126 PRO A C 1
ATOM 940 O O . PRO A 1 126 ? 49.588 -18.057 -29.694 1.00 43.78 126 PRO A O 1
ATOM 943 N N . PRO A 1 127 ? 49.587 -16.807 -31.578 1.00 40.91 127 PRO A N 1
ATOM 944 C CA . PRO A 1 127 ? 48.249 -16.241 -31.424 1.00 40.91 127 PRO A CA 1
ATOM 945 C C . PRO A 1 127 ? 47.140 -17.310 -31.438 1.00 40.91 127 PRO A C 1
ATOM 947 O O . PRO A 1 127 ? 47.296 -18.356 -32.070 1.00 40.91 127 PRO A O 1
ATOM 950 N N . PRO A 1 128 ? 46.006 -17.051 -30.760 1.00 38.81 128 PRO A N 1
ATOM 951 C CA . PRO A 1 128 ? 44.930 -18.018 -30.583 1.00 38.81 128 PRO A CA 1
ATOM 952 C C . PRO A 1 128 ? 44.242 -18.329 -31.916 1.00 38.81 128 PRO A C 1
ATOM 954 O O . PRO A 1 128 ? 43.640 -17.463 -32.551 1.00 38.81 128 PRO A O 1
ATOM 957 N N . THR A 1 129 ? 44.316 -19.590 -32.336 1.00 35.41 129 THR A N 1
ATOM 958 C CA . THR A 1 129 ? 43.601 -20.101 -33.505 1.00 35.41 129 THR A CA 1
ATOM 959 C C . THR A 1 129 ? 42.097 -20.051 -33.244 1.00 35.41 129 THR A C 1
ATOM 961 O O . THR A 1 129 ? 41.602 -20.643 -32.289 1.00 35.41 129 THR A O 1
ATOM 964 N N . SER A 1 130 ? 41.381 -19.334 -34.109 1.00 35.97 130 SER A N 1
ATOM 965 C CA . SER A 1 130 ? 39.922 -19.206 -34.138 1.00 35.97 130 SER A CA 1
ATOM 966 C C . SER A 1 130 ? 39.240 -20.579 -34.170 1.00 35.97 130 SER A C 1
ATOM 968 O O . SER A 1 130 ? 39.185 -21.250 -35.205 1.00 35.97 130 SER A O 1
ATOM 970 N N . THR A 1 131 ? 38.726 -21.023 -33.023 1.00 35.62 131 THR A N 1
ATOM 971 C CA . THR A 1 131 ? 37.934 -22.249 -32.922 1.00 35.62 131 THR A CA 1
ATOM 972 C C . THR A 1 131 ? 36.538 -21.965 -33.465 1.00 35.62 131 THR A C 1
ATOM 974 O O . THR A 1 131 ? 35.665 -21.426 -32.788 1.00 35.62 131 THR A O 1
ATOM 977 N N . ARG A 1 132 ? 36.355 -22.306 -34.740 1.00 34.56 132 ARG A N 1
ATOM 978 C CA . ARG A 1 132 ? 35.087 -22.323 -35.472 1.00 34.56 132 ARG A CA 1
ATOM 979 C C . ARG A 1 132 ? 33.973 -22.921 -34.608 1.00 34.56 132 ARG A C 1
ATOM 981 O O . ARG A 1 132 ? 34.039 -24.091 -34.242 1.00 34.56 132 ARG A O 1
ATOM 988 N N . ALA A 1 133 ? 32.946 -22.117 -34.338 1.00 36.34 133 ALA A N 1
ATOM 989 C CA . ALA A 1 133 ? 31.729 -22.504 -33.637 1.00 36.34 133 ALA A CA 1
ATOM 990 C C . ALA A 1 133 ? 31.095 -23.746 -34.289 1.00 36.34 133 ALA A C 1
ATOM 992 O O . ALA A 1 133 ? 30.437 -23.676 -35.331 1.00 36.34 133 ALA A O 1
ATOM 993 N N . THR A 1 134 ? 31.313 -24.912 -33.692 1.00 37.03 134 THR A N 1
ATOM 994 C CA . THR A 1 134 ? 30.647 -26.149 -34.072 1.00 37.03 134 THR A CA 1
ATOM 995 C C . THR A 1 134 ? 29.248 -26.152 -33.477 1.00 37.03 134 THR A C 1
ATOM 997 O O . THR A 1 134 ? 29.061 -26.319 -32.280 1.00 37.03 134 THR A O 1
ATOM 1000 N N . LYS A 1 135 ? 28.276 -25.957 -34.374 1.00 35.69 135 LYS A N 1
ATOM 1001 C CA . LYS A 1 135 ? 26.901 -26.470 -34.330 1.00 35.69 135 LYS A CA 1
ATOM 1002 C C . LYS A 1 135 ? 26.234 -26.392 -32.954 1.00 35.69 135 LYS A C 1
ATOM 1004 O O . LYS A 1 135 ? 26.310 -27.327 -32.162 1.00 35.69 135 LYS A O 1
ATOM 1009 N N . LYS A 1 136 ? 25.458 -25.316 -32.757 1.00 35.56 136 LYS A N 1
ATOM 1010 C CA . LYS A 1 136 ? 24.316 -25.318 -31.835 1.00 35.56 136 LYS A CA 1
ATOM 1011 C C . LYS A 1 136 ? 23.580 -26.643 -32.020 1.00 35.56 136 LYS A C 1
ATOM 1013 O O . LYS A 1 136 ? 23.110 -26.939 -33.123 1.00 35.56 136 LYS A O 1
ATOM 1018 N N . ALA A 1 137 ? 23.563 -27.449 -30.960 1.00 35.84 137 ALA A N 1
ATOM 1019 C CA . ALA A 1 137 ? 22.717 -28.620 -30.889 1.00 35.84 137 ALA A CA 1
ATOM 1020 C C . ALA A 1 137 ? 21.318 -28.164 -31.290 1.00 35.84 137 ALA A C 1
ATOM 1022 O O . ALA A 1 137 ? 20.826 -27.145 -30.805 1.00 35.84 137 ALA A O 1
ATOM 1023 N N . LYS A 1 138 ? 20.759 -28.870 -32.268 1.00 36.06 138 LYS A N 1
ATOM 1024 C CA . LYS A 1 138 ? 19.407 -28.697 -32.771 1.00 36.06 138 LYS A CA 1
ATOM 1025 C C . LYS A 1 138 ? 18.497 -28.867 -31.555 1.00 36.06 138 LYS A C 1
ATOM 1027 O O . LYS A 1 138 ? 18.224 -29.993 -31.160 1.00 36.06 138 LYS A O 1
ATOM 1032 N N . VAL A 1 139 ? 18.169 -27.756 -30.889 1.00 40.97 139 VAL A N 1
ATOM 1033 C CA . VAL A 1 139 ? 17.162 -27.724 -29.832 1.00 40.97 139 VAL A CA 1
ATOM 1034 C C . VAL A 1 139 ? 15.919 -28.196 -30.535 1.00 40.97 139 VAL A C 1
ATOM 1036 O O . VAL A 1 139 ? 15.461 -27.555 -31.485 1.00 40.97 139 VAL A O 1
ATOM 1039 N N . ASP A 1 140 ? 15.520 -29.404 -30.157 1.00 38.66 140 ASP A N 1
ATOM 1040 C CA . ASP A 1 140 ? 14.453 -30.152 -30.774 1.00 38.66 140 ASP A CA 1
ATOM 1041 C C . ASP A 1 140 ? 13.240 -29.240 -30.771 1.00 38.66 140 ASP A C 1
ATOM 1043 O O . ASP A 1 140 ? 12.640 -28.965 -29.731 1.00 38.66 140 ASP A O 1
ATOM 1047 N N . THR A 1 141 ? 12.967 -28.651 -31.932 1.00 39.66 141 THR A N 1
ATOM 1048 C CA . THR A 1 141 ? 11.895 -27.685 -32.124 1.00 39.66 141 THR A CA 1
ATOM 1049 C C . THR A 1 141 ? 10.616 -28.497 -32.238 1.00 39.66 141 THR A C 1
ATOM 1051 O O . THR A 1 141 ? 9.898 -28.437 -33.233 1.00 39.66 141 THR A O 1
ATOM 1054 N N . THR A 1 142 ? 10.350 -29.305 -31.213 1.00 45.56 142 THR A N 1
ATOM 1055 C CA . THR A 1 142 ? 9.058 -29.919 -30.969 1.00 45.56 142 THR A CA 1
ATOM 1056 C C . THR A 1 142 ? 8.192 -28.774 -30.477 1.00 45.56 142 THR A C 1
ATOM 1058 O O . THR A 1 142 ? 7.965 -28.611 -29.284 1.00 45.56 142 THR A O 1
ATOM 1061 N N . LYS A 1 143 ? 7.834 -27.882 -31.410 1.00 44.69 143 LYS A N 1
ATOM 1062 C CA . LYS A 1 143 ? 6.857 -26.825 -31.185 1.00 44.69 143 LYS A CA 1
ATOM 1063 C C . LYS A 1 143 ? 5.660 -27.503 -30.540 1.00 44.69 143 LYS A C 1
ATOM 1065 O O . LYS A 1 143 ? 5.163 -28.479 -31.104 1.00 44.69 143 LYS A O 1
ATOM 1070 N N . ASN A 1 144 ? 5.271 -27.001 -29.373 1.00 50.62 144 ASN A N 1
ATOM 1071 C CA . ASN A 1 144 ? 4.021 -27.317 -28.704 1.00 50.62 144 ASN A CA 1
ATOM 1072 C C . ASN A 1 144 ? 2.908 -27.039 -29.714 1.00 50.62 144 ASN A C 1
ATOM 1074 O O . ASN A 1 144 ? 2.507 -25.898 -29.923 1.00 50.62 144 ASN A O 1
ATOM 1078 N N . LYS A 1 145 ? 2.531 -28.059 -30.481 1.00 59.66 145 LYS A N 1
ATOM 1079 C CA . LYS A 1 145 ? 1.359 -27.985 -31.331 1.00 59.66 145 LYS A CA 1
ATOM 1080 C C . LYS A 1 145 ? 0.221 -28.321 -30.398 1.00 59.66 145 LYS A C 1
ATOM 1082 O O . LYS A 1 145 ? -0.040 -29.498 -30.165 1.00 59.66 145 LYS A O 1
ATOM 1087 N N . GLU A 1 146 ? -0.373 -27.282 -29.825 1.00 61.69 146 GLU A N 1
ATOM 1088 C CA . GLU A 1 146 ? -1.690 -27.416 -29.221 1.00 61.69 146 GLU A CA 1
ATOM 1089 C C . GLU A 1 146 ? -2.609 -28.129 -30.225 1.00 61.69 146 GLU A C 1
ATOM 1091 O O . GLU A 1 146 ? -2.508 -27.872 -31.438 1.00 61.69 146 GLU A O 1
ATOM 1096 N N . PRO A 1 147 ? -3.457 -29.061 -29.762 1.00 61.81 147 PRO A N 1
ATOM 1097 C CA . PRO A 1 147 ? -4.397 -29.737 -30.635 1.00 61.81 147 PRO A CA 1
ATOM 1098 C C . PRO A 1 147 ? -5.269 -28.697 -31.356 1.00 61.81 147 PRO A C 1
ATOM 1100 O O . PRO A 1 147 ? -5.769 -27.769 -30.716 1.00 61.81 147 PRO A O 1
ATOM 1103 N N . PRO A 1 148 ? -5.461 -28.809 -32.681 1.00 65.44 148 PRO A N 1
ATOM 1104 C CA . PRO A 1 148 ? -6.422 -27.986 -33.403 1.00 65.44 148 PRO A CA 1
ATOM 1105 C C . PRO A 1 148 ? -7.814 -28.053 -32.758 1.00 65.44 148 PRO A C 1
ATOM 1107 O O . PRO A 1 148 ? -8.225 -29.102 -32.269 1.00 65.44 148 PRO A O 1
ATOM 1110 N N . TYR A 1 149 ? -8.579 -26.959 -32.844 1.00 59.41 149 TYR A N 1
ATOM 1111 C CA . TYR A 1 149 ? -9.905 -26.778 -32.219 1.00 59.41 149 TYR A CA 1
ATOM 1112 C C . TYR A 1 149 ? -10.981 -27.822 -32.626 1.00 59.41 149 TYR A C 1
ATOM 1114 O O . TYR A 1 149 ? -12.091 -27.797 -32.111 1.00 59.41 149 TYR A O 1
ATOM 1122 N N . GLY A 1 150 ? -10.672 -28.744 -33.547 1.00 72.44 150 GLY A N 1
ATOM 1123 C CA . GLY A 1 150 ? -11.556 -29.821 -34.013 1.00 72.44 150 GLY A CA 1
ATOM 1124 C C . GLY A 1 150 ? -11.030 -31.244 -33.776 1.00 72.44 150 GLY A C 1
ATOM 1125 O O . GLY A 1 150 ? -11.457 -32.149 -34.489 1.00 72.44 150 GLY A O 1
ATOM 1126 N N . CYS A 1 151 ? -10.081 -31.448 -32.855 1.00 71.81 151 CYS A N 1
ATOM 1127 C CA . CYS A 1 151 ? -9.574 -32.783 -32.514 1.00 71.81 151 CYS A CA 1
ATOM 1128 C C . CYS A 1 151 ? -10.626 -33.662 -31.817 1.00 71.81 151 CYS A C 1
ATOM 1130 O O . CYS A 1 151 ? -11.527 -33.174 -31.133 1.00 71.81 151 CYS A O 1
ATOM 1132 N N . SER A 1 152 ? -10.495 -34.977 -31.989 1.00 80.75 152 SER A N 1
ATOM 1133 C CA . SER A 1 152 ? -11.324 -35.963 -31.284 1.00 80.75 152 SER A CA 1
ATOM 1134 C C . SER A 1 152 ? -10.966 -36.028 -29.791 1.00 80.75 152 SER A C 1
ATOM 1136 O O . SER A 1 152 ? -9.849 -35.688 -29.398 1.00 80.75 152 SER A O 1
ATOM 1138 N N . GLN A 1 153 ? -11.896 -36.483 -28.941 1.00 78.81 153 GLN A N 1
ATOM 1139 C CA . GLN A 1 153 ? -11.657 -36.594 -27.492 1.00 78.81 153 GLN A CA 1
ATOM 1140 C C . GLN A 1 153 ? -10.438 -37.479 -27.174 1.00 78.81 153 GLN A C 1
ATOM 1142 O O . GLN A 1 153 ? -9.655 -37.156 -26.287 1.00 78.81 153 GLN A O 1
ATOM 1147 N N . GLU A 1 154 ? -10.228 -38.545 -27.952 1.00 81.75 154 GLU A N 1
ATOM 1148 C CA . GLU A 1 154 ? -9.086 -39.456 -27.809 1.00 81.75 154 GLU A CA 1
ATOM 1149 C C . GLU A 1 154 ? -7.741 -38.755 -28.075 1.00 81.75 154 GLU A C 1
ATOM 1151 O O . GLU A 1 154 ? -6.751 -39.015 -27.389 1.00 81.75 154 GLU A O 1
ATOM 1156 N N . GLU A 1 155 ? -7.695 -37.828 -29.037 1.00 86.19 155 GLU A N 1
ATOM 1157 C CA . GLU A 1 155 ? -6.503 -37.019 -29.325 1.00 86.19 155 GLU A CA 1
ATOM 1158 C C . GLU A 1 155 ? -6.232 -35.992 -28.219 1.00 86.19 155 GLU A C 1
ATOM 1160 O O . GLU A 1 155 ? -5.072 -35.748 -27.874 1.00 86.19 155 GLU A O 1
ATOM 1165 N N . LEU A 1 156 ? -7.292 -35.417 -27.639 1.00 80.75 156 LEU A N 1
ATOM 1166 C CA . LEU A 1 156 ? -7.189 -34.477 -26.524 1.00 80.75 156 LEU A CA 1
ATOM 1167 C C . LEU A 1 156 ? -6.649 -35.173 -25.267 1.00 80.75 156 LEU A C 1
ATOM 1169 O O . LEU A 1 156 ? -5.701 -34.689 -24.646 1.00 80.75 156 LEU A O 1
ATOM 1173 N N . ASP A 1 157 ? -7.196 -36.341 -24.933 1.00 84.31 157 ASP A N 1
ATOM 1174 C CA . ASP A 1 157 ? -6.766 -37.134 -23.781 1.00 84.31 157 ASP A CA 1
ATOM 1175 C C . ASP A 1 157 ? -5.310 -37.605 -23.949 1.00 84.31 157 ASP A C 1
ATOM 1177 O O . ASP A 1 157 ? -4.517 -37.550 -23.004 1.00 84.31 157 ASP A O 1
ATOM 1181 N N . ALA A 1 158 ? -4.914 -38.000 -25.167 1.00 86.50 158 ALA A N 1
ATOM 1182 C CA . ALA A 1 158 ? -3.532 -38.357 -25.481 1.00 86.50 158 ALA A CA 1
ATOM 1183 C C . ALA A 1 158 ? -2.566 -37.166 -25.339 1.00 86.50 158 ALA A C 1
ATOM 1185 O O . ALA A 1 158 ? -1.447 -37.342 -24.843 1.00 86.50 158 ALA A O 1
ATOM 1186 N N . TYR A 1 159 ? -2.991 -35.960 -25.732 1.00 81.12 159 TYR A N 1
ATOM 1187 C CA . TYR A 1 159 ? -2.218 -34.731 -25.543 1.00 81.12 159 TYR A CA 1
ATOM 1188 C C . TYR A 1 159 ? -2.018 -34.427 -24.055 1.00 81.12 159 TYR A C 1
ATOM 1190 O O . TYR A 1 159 ? -0.880 -34.290 -23.603 1.00 81.12 159 TYR A O 1
ATOM 1198 N N . VAL A 1 160 ? -3.101 -34.425 -23.270 1.00 83.38 160 VAL A N 1
ATOM 1199 C CA . VAL A 1 160 ? -3.051 -34.169 -21.822 1.00 83.38 160 VAL A CA 1
ATOM 1200 C C . VAL A 1 160 ? -2.168 -35.197 -21.111 1.00 83.38 160 VAL A C 1
ATOM 1202 O O . VAL A 1 160 ? -1.300 -34.828 -20.318 1.00 83.38 160 VAL A O 1
ATOM 1205 N N . ALA A 1 161 ? -2.318 -36.487 -21.426 1.00 84.69 161 ALA A N 1
ATOM 1206 C CA . ALA A 1 161 ? -1.487 -37.542 -20.848 1.00 84.69 161 ALA A CA 1
ATOM 1207 C C . ALA A 1 161 ? 0.004 -37.377 -21.202 1.00 84.69 161 ALA A C 1
ATOM 1209 O O . ALA A 1 161 ? 0.882 -37.621 -20.364 1.00 84.69 161 ALA A O 1
ATOM 1210 N N . GLY A 1 162 ? 0.305 -36.943 -22.431 1.00 84.25 162 GLY A N 1
ATOM 1211 C CA . GLY A 1 162 ? 1.660 -36.608 -22.869 1.00 84.25 162 GLY A CA 1
ATOM 1212 C C . GLY A 1 162 ? 2.267 -35.454 -22.071 1.00 84.25 162 GLY A C 1
ATOM 1213 O O . GLY A 1 162 ? 3.424 -35.545 -21.644 1.00 84.25 162 GLY A O 1
ATOM 1214 N N . GLU A 1 163 ? 1.471 -34.419 -21.810 1.00 79.38 163 GLU A N 1
ATOM 1215 C CA . GLU A 1 163 ? 1.877 -33.220 -21.077 1.00 79.38 163 GLU A CA 1
ATOM 1216 C C . GLU A 1 163 ? 2.155 -33.524 -19.600 1.00 79.38 163 GLU A C 1
ATOM 1218 O O . GLU A 1 163 ? 3.224 -33.193 -19.078 1.00 79.38 163 GLU A O 1
ATOM 1223 N N . VAL A 1 164 ? 1.265 -34.283 -18.950 1.00 79.12 164 VAL A N 1
ATOM 1224 C CA . VAL A 1 164 ? 1.447 -34.750 -17.564 1.00 79.12 164 VAL A CA 1
ATOM 1225 C C . VAL A 1 164 ? 2.733 -35.569 -17.432 1.00 79.12 164 VAL A C 1
ATOM 1227 O O . VAL A 1 164 ? 3.534 -35.356 -16.520 1.00 79.12 164 VAL A O 1
ATOM 1230 N N . LYS A 1 165 ? 2.996 -36.480 -18.377 1.00 85.19 165 LYS A N 1
ATOM 1231 C CA . LYS A 1 165 ? 4.215 -37.302 -18.363 1.00 85.19 165 LYS A CA 1
ATOM 1232 C C . LYS A 1 165 ? 5.490 -36.475 -18.565 1.00 85.19 165 LYS A C 1
ATOM 1234 O O . LYS A 1 165 ? 6.542 -36.852 -18.045 1.00 85.19 165 LYS A O 1
ATOM 1239 N N . ARG A 1 166 ? 5.425 -35.374 -19.324 1.00 78.44 166 ARG A N 1
ATOM 1240 C CA . ARG A 1 166 ? 6.549 -34.440 -19.499 1.00 78.44 166 ARG A CA 1
ATOM 1241 C C . ARG A 1 166 ? 6.827 -33.657 -18.224 1.00 78.44 166 ARG A C 1
ATOM 1243 O O . ARG A 1 166 ? 7.987 -33.611 -17.817 1.00 78.44 166 ARG A O 1
ATOM 1250 N N . GLN A 1 167 ? 5.795 -33.106 -17.586 1.00 74.06 167 GLN A N 1
ATOM 1251 C CA . GLN A 1 167 ? 5.954 -32.338 -16.348 1.00 74.06 167 GLN A CA 1
ATOM 1252 C C . GLN A 1 167 ? 6.465 -33.194 -15.186 1.00 74.06 167 GLN A C 1
ATOM 1254 O O . GLN A 1 167 ? 7.305 -32.749 -14.410 1.00 74.06 167 GLN A O 1
ATOM 1259 N N . LEU A 1 168 ? 6.030 -34.454 -15.100 1.00 79.12 168 LEU A N 1
ATOM 1260 C CA . LEU A 1 168 ? 6.461 -35.379 -14.049 1.00 79.12 168 LEU A CA 1
ATOM 1261 C C . LEU A 1 168 ? 7.818 -36.048 -14.323 1.00 79.12 168 LEU A C 1
ATOM 1263 O O . LEU A 1 168 ? 8.246 -36.915 -13.556 1.00 79.12 168 LEU A O 1
ATOM 1267 N N . LYS A 1 169 ? 8.518 -35.697 -15.411 1.00 80.88 169 LYS A N 1
ATOM 1268 C CA . LYS A 1 169 ? 9.800 -36.326 -15.735 1.00 80.88 169 LYS A CA 1
ATOM 1269 C C . LYS A 1 169 ? 10.858 -35.897 -14.704 1.00 80.88 169 LYS A C 1
ATOM 1271 O O . LYS A 1 169 ? 11.122 -34.703 -14.572 1.00 80.88 169 LYS A O 1
ATOM 1276 N N . PRO A 1 170 ? 11.505 -36.840 -13.991 1.00 72.19 170 PRO A N 1
ATOM 1277 C CA . PRO A 1 170 ? 12.475 -36.497 -12.960 1.00 72.19 170 PRO A CA 1
ATOM 1278 C C . PRO A 1 170 ? 13.632 -35.690 -13.555 1.00 72.19 170 PRO A C 1
ATOM 1280 O O . PRO A 1 170 ? 14.285 -36.116 -14.515 1.00 72.19 170 PRO A O 1
ATOM 1283 N N . ARG A 1 171 ? 13.873 -34.509 -12.976 1.00 70.94 171 ARG A N 1
ATOM 1284 C CA . ARG A 1 171 ? 14.960 -33.607 -13.368 1.00 70.94 171 ARG A CA 1
ATOM 1285 C C . ARG A 1 171 ? 16.294 -34.323 -13.158 1.00 70.94 171 ARG A C 1
ATOM 1287 O O . ARG A 1 171 ? 16.542 -34.903 -12.101 1.00 70.94 171 ARG A O 1
ATOM 1294 N N . SER A 1 172 ? 17.147 -34.310 -14.181 1.00 57.06 172 SER A N 1
ATOM 1295 C CA . SER A 1 172 ? 18.472 -34.927 -14.109 1.00 57.06 172 SER A CA 1
ATOM 1296 C C . SER A 1 172 ? 19.258 -34.348 -12.926 1.00 57.06 172 SER A C 1
ATOM 1298 O O . SER A 1 172 ? 19.252 -33.124 -12.773 1.00 57.06 172 SER A O 1
ATOM 1300 N N . PRO A 1 173 ? 19.936 -35.180 -12.111 1.00 61.50 173 PRO A N 1
ATOM 1301 C CA . PRO A 1 173 ? 20.661 -34.714 -10.936 1.00 61.50 173 PRO A CA 1
ATOM 1302 C C . PRO A 1 173 ? 21.678 -33.646 -11.341 1.00 61.50 173 PRO A C 1
ATOM 1304 O O . PRO A 1 173 ? 22.591 -33.898 -12.132 1.00 61.50 173 PRO A O 1
ATOM 1307 N N . GLU A 1 174 ? 21.483 -32.435 -10.824 1.00 59.47 174 GLU A N 1
ATOM 1308 C CA . GLU A 1 174 ? 22.332 -31.288 -11.121 1.00 59.47 174 GLU A CA 1
ATOM 1309 C C . GLU A 1 174 ? 23.770 -31.580 -10.681 1.00 59.47 174 GLU A C 1
ATOM 1311 O O . GLU A 1 174 ? 24.037 -32.017 -9.555 1.00 59.47 174 GLU A O 1
ATOM 1316 N N . LYS A 1 175 ? 24.716 -31.365 -11.600 1.00 65.50 175 LYS A N 1
ATOM 1317 C CA . LYS A 1 175 ? 26.141 -31.572 -11.348 1.00 65.50 175 LYS A CA 1
ATOM 1318 C C . LYS A 1 175 ? 26.574 -30.608 -10.246 1.00 65.50 175 LYS A C 1
ATOM 1320 O O . LYS A 1 175 ? 26.682 -29.408 -10.476 1.00 65.50 175 LYS A O 1
ATOM 1325 N N . LYS A 1 176 ? 26.841 -31.137 -9.051 1.00 63.78 176 LYS A N 1
ATOM 1326 C CA . LYS A 1 176 ? 27.436 -30.372 -7.951 1.00 63.78 176 LYS A CA 1
ATOM 1327 C C . LYS A 1 176 ? 28.830 -29.935 -8.387 1.00 63.78 176 LYS A C 1
ATOM 1329 O O . LYS A 1 176 ? 29.749 -30.750 -8.411 1.00 63.78 176 LYS A O 1
ATOM 1334 N N . ILE A 1 177 ? 28.976 -28.668 -8.758 1.00 67.94 177 ILE A N 1
ATOM 1335 C CA . ILE A 1 177 ? 30.291 -28.080 -9.005 1.00 67.94 177 ILE A CA 1
ATOM 1336 C C . ILE A 1 177 ? 31.047 -28.140 -7.668 1.00 67.94 177 ILE A C 1
ATOM 1338 O O . ILE A 1 177 ? 30.501 -27.682 -6.659 1.00 67.94 177 ILE A O 1
ATOM 1342 N N . PRO A 1 178 ? 32.250 -28.737 -7.611 1.00 65.06 178 PRO A N 1
ATOM 1343 C CA . PRO A 1 178 ? 33.055 -28.741 -6.399 1.00 65.06 178 PRO A CA 1
ATOM 1344 C C . PRO A 1 178 ? 33.363 -27.297 -5.988 1.00 65.06 178 PRO A C 1
ATOM 1346 O O . PRO A 1 178 ? 34.121 -26.600 -6.654 1.00 65.06 178 PRO A O 1
ATOM 1349 N N . ILE A 1 179 ? 32.720 -26.829 -4.919 1.00 68.38 179 ILE A N 1
ATOM 1350 C CA . ILE A 1 179 ? 32.999 -25.520 -4.327 1.00 68.38 179 ILE A CA 1
ATOM 1351 C C . ILE A 1 179 ? 34.256 -25.668 -3.478 1.00 68.38 179 ILE A C 1
ATOM 1353 O O . ILE A 1 179 ? 34.335 -26.576 -2.645 1.00 68.38 179 ILE A O 1
ATOM 1357 N N . ASP A 1 180 ? 35.209 -24.765 -3.683 1.00 78.94 180 ASP A N 1
ATOM 1358 C CA . ASP A 1 180 ? 36.454 -24.722 -2.929 1.00 78.94 180 ASP A CA 1
ATOM 1359 C C . ASP A 1 180 ? 36.195 -24.673 -1.400 1.00 78.94 180 ASP A C 1
ATOM 1361 O O . ASP A 1 180 ? 35.351 -23.891 -0.935 1.00 78.94 180 ASP A O 1
ATOM 1365 N N . PRO A 1 181 ? 36.880 -25.505 -0.589 1.00 83.25 181 PRO A N 1
ATOM 1366 C CA . PRO A 1 181 ? 36.671 -25.556 0.856 1.00 83.25 181 PRO A CA 1
ATOM 1367 C C . PRO A 1 181 ? 36.896 -24.217 1.571 1.00 83.25 181 PRO A C 1
ATOM 1369 O O . PRO A 1 181 ? 36.200 -23.951 2.551 1.00 83.25 181 PRO A O 1
ATOM 1372 N N . SER A 1 182 ? 37.815 -23.369 1.086 1.00 81.75 182 SER A N 1
ATOM 1373 C CA . SER A 1 182 ? 38.082 -22.046 1.668 1.00 81.75 182 SER A CA 1
ATOM 1374 C C . SER A 1 182 ? 36.870 -21.138 1.513 1.00 81.75 182 SER A C 1
ATOM 1376 O O . SER A 1 182 ? 36.368 -20.588 2.493 1.00 81.75 182 SER A O 1
ATOM 1378 N N . VAL A 1 183 ? 36.309 -21.084 0.301 1.00 74.50 183 VAL A N 1
ATOM 1379 C CA . VAL A 1 183 ? 35.092 -20.316 0.005 1.00 74.50 183 VAL A CA 1
ATOM 1380 C C . VAL A 1 183 ? 33.931 -20.800 0.877 1.00 74.50 183 VAL A C 1
ATOM 1382 O O . VAL A 1 183 ? 33.208 -20.005 1.475 1.00 74.50 183 VAL A O 1
ATOM 1385 N N . LYS A 1 184 ? 33.777 -22.120 1.029 1.00 77.12 184 LYS A N 1
ATOM 1386 C CA . LYS A 1 184 ? 32.723 -22.708 1.868 1.00 77.12 184 LYS A CA 1
ATOM 1387 C C . LYS A 1 184 ? 32.884 -22.363 3.355 1.00 77.12 184 LYS A C 1
ATOM 1389 O O . LYS A 1 184 ? 31.880 -22.141 4.035 1.00 77.12 184 LYS A O 1
ATOM 1394 N N . ASN A 1 185 ? 34.119 -22.328 3.858 1.00 81.25 185 ASN A N 1
ATOM 1395 C CA . ASN A 1 185 ? 34.414 -21.968 5.244 1.00 81.25 185 ASN A CA 1
ATOM 1396 C C . ASN A 1 185 ? 34.218 -20.470 5.495 1.00 81.25 185 ASN A C 1
ATOM 1398 O O . ASN A 1 185 ? 33.590 -20.124 6.490 1.00 81.25 185 ASN A O 1
ATOM 1402 N N . PHE A 1 186 ? 34.618 -19.611 4.554 1.00 79.94 186 PHE A N 1
ATOM 1403 C CA . PHE A 1 186 ? 34.362 -18.170 4.606 1.00 79.94 186 PHE A CA 1
ATOM 1404 C C . PHE A 1 186 ? 32.866 -17.863 4.774 1.00 79.94 186 PHE A C 1
ATOM 1406 O O . PHE A 1 186 ? 32.474 -17.118 5.669 1.00 79.94 186 PHE A O 1
ATOM 1413 N N . PHE A 1 187 ? 31.996 -18.507 3.986 1.00 68.25 187 PHE A N 1
ATOM 1414 C CA . PHE A 1 187 ? 30.547 -18.315 4.126 1.00 68.25 187 PHE A CA 1
ATOM 1415 C C . PHE A 1 187 ? 29.987 -18.871 5.442 1.00 68.25 187 PHE A C 1
ATOM 1417 O O . PHE A 1 187 ? 29.077 -18.272 6.021 1.00 68.25 187 PHE A O 1
ATOM 1424 N N . LYS A 1 188 ? 30.522 -19.991 5.948 1.00 75.62 188 LYS A N 1
ATOM 1425 C CA . LYS A 1 188 ? 30.145 -20.500 7.276 1.00 75.62 188 LYS A CA 1
ATOM 1426 C C . LYS A 1 188 ? 30.504 -19.497 8.371 1.00 75.62 188 LYS A C 1
ATOM 1428 O O . LYS A 1 188 ? 29.641 -19.201 9.195 1.00 75.62 188 LYS A O 1
ATOM 1433 N N . GLU A 1 189 ? 31.714 -18.953 8.339 1.00 76.38 189 GLU A N 1
ATOM 1434 C CA . GLU A 1 189 ? 32.228 -17.995 9.322 1.00 76.38 189 GLU A CA 1
ATOM 1435 C C . GLU A 1 189 ? 31.464 -16.659 9.279 1.00 76.38 189 GLU A C 1
ATOM 1437 O O . GLU A 1 189 ? 31.032 -16.129 10.307 1.00 76.38 189 GLU A O 1
ATOM 1442 N N . MET A 1 190 ? 31.157 -16.173 8.075 1.00 68.44 190 MET A N 1
ATOM 1443 C CA . MET A 1 190 ? 30.338 -14.975 7.887 1.00 68.44 190 MET A CA 1
ATOM 1444 C C . MET A 1 190 ? 28.898 -15.177 8.393 1.00 68.44 190 MET A C 1
ATOM 1446 O O . MET A 1 190 ? 28.309 -14.279 8.997 1.00 68.44 190 MET A O 1
ATOM 1450 N N . SER A 1 191 ? 28.339 -16.385 8.235 1.00 59.41 191 SER A N 1
ATOM 1451 C CA . SER A 1 191 ? 27.010 -16.711 8.770 1.00 59.41 191 SER A CA 1
ATOM 1452 C C . SER A 1 191 ? 26.976 -16.793 10.299 1.00 59.41 191 SER A C 1
ATOM 1454 O O . SER A 1 191 ? 25.945 -16.482 10.897 1.00 59.41 191 SER A O 1
ATOM 1456 N N . THR A 1 192 ? 28.077 -17.189 10.948 1.00 62.16 192 THR A N 1
ATOM 1457 C CA . THR A 1 192 ? 28.156 -17.227 12.415 1.00 62.16 192 THR A CA 1
ATOM 1458 C C . THR A 1 192 ? 28.185 -15.826 13.015 1.00 62.16 192 THR A C 1
ATOM 1460 O O . THR A 1 192 ? 27.416 -15.564 13.936 1.00 62.16 192 THR A O 1
ATOM 1463 N N . ALA A 1 193 ? 28.956 -14.899 12.433 1.00 58.25 193 ALA A N 1
ATOM 1464 C CA . ALA A 1 193 ? 28.995 -13.508 12.889 1.00 58.25 193 ALA A CA 1
ATOM 1465 C C . ALA A 1 193 ? 27.620 -12.820 12.772 1.00 58.25 193 ALA A C 1
ATOM 1467 O O . ALA A 1 193 ? 27.167 -12.157 13.706 1.00 58.25 193 ALA A O 1
ATOM 1468 N N . ASN A 1 194 ? 26.903 -13.045 11.664 1.00 56.22 194 ASN A N 1
ATOM 1469 C CA . ASN A 1 194 ? 25.577 -12.453 11.465 1.00 56.22 194 ASN A CA 1
ATOM 1470 C C . ASN A 1 194 ? 24.494 -13.071 12.366 1.00 56.22 194 ASN A C 1
ATOM 1472 O O . ASN A 1 194 ? 23.566 -12.371 12.768 1.00 56.22 194 ASN A O 1
ATOM 1476 N N . LYS A 1 195 ? 24.599 -14.360 12.721 1.00 56.19 195 LYS A N 1
ATOM 1477 C CA . LYS A 1 195 ? 23.657 -15.001 13.657 1.00 56.19 195 LYS A CA 1
ATOM 1478 C C . LYS A 1 195 ? 23.803 -14.485 15.088 1.00 56.19 195 LYS A C 1
ATOM 1480 O O . LYS A 1 195 ? 22.794 -14.371 15.773 1.00 56.19 195 LYS A O 1
ATOM 1485 N N . GLU A 1 196 ? 25.022 -14.172 15.522 1.00 57.25 196 GLU A N 1
ATOM 1486 C CA . GLU A 1 196 ? 25.288 -13.582 16.844 1.00 57.25 196 GLU A CA 1
ATOM 1487 C C . GLU A 1 196 ? 24.768 -12.135 16.932 1.00 57.25 196 GLU A C 1
ATOM 1489 O O . GLU A 1 196 ? 24.230 -11.724 17.961 1.00 57.25 196 GLU A O 1
ATOM 1494 N N . ALA A 1 197 ? 24.871 -11.367 15.839 1.00 56.41 197 ALA A N 1
ATOM 1495 C CA . ALA A 1 197 ? 24.405 -9.980 15.792 1.00 56.41 197 ALA A CA 1
ATOM 1496 C C . ALA A 1 197 ? 22.870 -9.853 15.835 1.00 56.41 197 ALA A C 1
ATOM 1498 O O . ALA A 1 197 ? 22.333 -8.886 16.383 1.00 56.41 197 ALA A O 1
ATOM 1499 N N . LEU A 1 198 ? 22.146 -10.832 15.287 1.00 56.03 198 LEU A N 1
ATOM 1500 C CA . LEU A 1 198 ? 20.688 -10.854 15.304 1.00 56.03 198 LEU A CA 1
ATOM 1501 C C . LEU A 1 198 ? 20.192 -11.515 16.592 1.00 56.03 198 LEU A C 1
ATOM 1503 O O . LEU A 1 198 ? 19.900 -12.711 16.634 1.00 56.03 198 LEU A O 1
ATOM 1507 N N . LYS A 1 199 ? 20.053 -10.719 17.659 1.00 63.97 199 LYS A N 1
ATOM 1508 C CA . LYS A 1 199 ? 19.259 -11.140 18.820 1.00 63.97 199 LYS A CA 1
ATOM 1509 C C . LYS A 1 199 ? 17.861 -11.517 18.319 1.00 63.97 199 LYS A C 1
ATOM 1511 O O . LYS A 1 199 ? 17.155 -10.657 17.798 1.00 63.97 199 LYS A O 1
ATOM 1516 N N . LEU A 1 200 ? 17.486 -12.797 18.443 1.00 62.09 200 LEU A N 1
ATOM 1517 C CA . LEU A 1 200 ? 16.142 -13.269 18.092 1.00 62.09 200 LEU A CA 1
ATOM 1518 C C . LEU A 1 200 ? 15.098 -12.374 18.768 1.00 62.09 200 LEU A C 1
ATOM 1520 O O . LEU A 1 200 ? 15.205 -12.104 19.968 1.00 62.09 200 LEU A O 1
ATOM 1524 N N . SER A 1 201 ? 14.076 -11.970 18.015 1.00 67.25 201 SER A N 1
ATOM 1525 C CA . SER A 1 201 ? 12.921 -11.289 18.590 1.00 67.25 201 SER A CA 1
ATOM 1526 C C . SER A 1 201 ? 12.195 -12.209 19.585 1.00 67.25 201 SER A C 1
ATOM 1528 O O . SER A 1 201 ? 12.285 -13.442 19.510 1.00 67.25 201 SER A O 1
ATOM 1530 N N . ASP A 1 202 ? 11.438 -11.625 20.518 1.00 73.25 202 ASP A N 1
ATOM 1531 C CA . ASP A 1 202 ? 10.594 -12.402 21.437 1.00 73.25 202 ASP A CA 1
ATOM 1532 C C . ASP A 1 202 ? 9.564 -13.270 20.684 1.00 73.25 202 ASP A C 1
ATOM 1534 O O . ASP A 1 202 ? 9.200 -14.355 21.155 1.00 73.25 202 ASP A O 1
ATOM 1538 N N . TYR A 1 203 ? 9.154 -12.836 19.488 1.00 63.66 203 TYR A N 1
ATOM 1539 C CA . TYR A 1 203 ? 8.274 -13.579 18.590 1.00 63.66 203 TYR A CA 1
ATOM 1540 C C . TYR A 1 203 ? 8.961 -14.834 18.027 1.00 63.66 203 TYR A C 1
ATOM 1542 O O . TYR A 1 203 ? 8.475 -15.950 18.232 1.00 63.66 203 TYR A O 1
ATOM 1550 N N . ASP A 1 204 ? 10.152 -14.691 17.435 1.00 72.94 204 ASP A N 1
ATOM 1551 C CA . ASP A 1 204 ? 10.905 -15.818 16.858 1.00 72.94 204 ASP A CA 1
ATOM 1552 C C . ASP A 1 204 ? 11.325 -16.834 17.924 1.00 72.94 204 ASP A C 1
ATOM 1554 O O . ASP A 1 204 ? 11.319 -18.048 17.696 1.00 72.94 204 ASP A O 1
ATOM 1558 N N . ARG A 1 205 ? 11.656 -16.354 19.132 1.00 78.31 205 ARG A N 1
ATOM 1559 C CA . ARG A 1 205 ? 11.953 -17.216 20.285 1.00 78.31 205 ARG A CA 1
ATOM 1560 C C . ARG A 1 205 ? 10.751 -18.088 20.648 1.00 78.31 205 ARG A C 1
ATOM 1562 O O . ARG A 1 205 ? 10.931 -19.256 21.000 1.00 78.31 205 ARG A O 1
ATOM 1569 N N . THR A 1 206 ? 9.543 -17.534 20.572 1.00 79.44 206 THR A N 1
ATOM 1570 C CA . THR A 1 206 ? 8.291 -18.234 20.890 1.00 79.44 206 THR A CA 1
ATOM 1571 C C . THR A 1 206 ? 7.951 -19.276 19.825 1.00 79.44 206 THR A C 1
ATOM 1573 O O . THR A 1 206 ? 7.663 -20.420 20.179 1.00 79.44 206 THR A O 1
ATOM 1576 N N . LEU A 1 207 ? 8.106 -18.938 18.540 1.00 67.81 207 LEU A N 1
ATOM 1577 C CA . LEU A 1 207 ? 7.963 -19.882 17.424 1.00 67.81 207 LEU A CA 1
ATOM 1578 C C . LEU A 1 207 ? 8.940 -21.055 17.531 1.00 67.81 207 LEU A C 1
ATOM 1580 O O . LEU A 1 207 ? 8.530 -22.213 17.451 1.00 67.81 207 LEU A O 1
ATOM 1584 N N . ARG A 1 208 ? 10.222 -20.782 17.812 1.00 79.06 208 ARG A N 1
ATOM 1585 C CA . ARG A 1 208 ? 11.211 -21.842 18.069 1.00 79.06 208 ARG A CA 1
ATOM 1586 C C . ARG A 1 208 ? 10.798 -22.731 19.234 1.00 79.06 208 ARG A C 1
ATOM 1588 O O . ARG A 1 208 ? 10.916 -23.950 19.144 1.00 79.06 208 ARG A O 1
ATOM 1595 N N . LYS A 1 209 ? 10.312 -22.136 20.327 1.00 79.44 209 LYS A N 1
ATOM 1596 C CA . LYS A 1 209 ? 9.831 -22.890 21.488 1.00 79.44 209 LYS A CA 1
ATOM 1597 C C . LYS A 1 209 ? 8.680 -23.814 21.114 1.00 79.44 209 LYS A C 1
ATOM 1599 O O . LYS A 1 209 ? 8.702 -24.950 21.560 1.00 79.44 209 LYS A O 1
ATOM 1604 N N . ALA A 1 210 ? 7.718 -23.351 20.315 1.00 74.44 210 ALA A N 1
ATOM 1605 C CA . ALA A 1 210 ? 6.597 -24.166 19.856 1.00 74.44 210 ALA A CA 1
ATOM 1606 C C . ALA A 1 210 ? 7.069 -25.319 18.958 1.00 74.44 210 ALA A C 1
ATOM 1608 O O . ALA A 1 210 ? 6.694 -26.462 19.197 1.00 74.44 210 ALA A O 1
ATOM 1609 N N . TYR A 1 211 ? 7.963 -25.037 18.006 1.00 66.19 211 TYR A N 1
ATOM 1610 C CA . TYR A 1 211 ? 8.459 -26.027 17.048 1.00 66.19 211 TYR A CA 1
ATOM 1611 C C . TYR A 1 211 ? 9.277 -27.147 17.709 1.00 66.19 211 TYR A C 1
ATOM 1613 O O . TYR A 1 211 ? 9.146 -28.317 17.362 1.00 66.19 211 TYR A O 1
ATOM 1621 N N . TYR A 1 212 ? 10.113 -26.805 18.696 1.00 68.75 212 TYR A N 1
ATOM 1622 C CA . TYR A 1 212 ? 10.911 -27.785 19.444 1.00 68.75 212 TYR A CA 1
ATOM 1623 C C . TYR A 1 212 ? 10.204 -28.340 20.685 1.00 68.75 212 TYR A C 1
ATOM 1625 O O . TYR A 1 212 ? 10.773 -29.190 21.380 1.00 68.75 212 TYR A O 1
ATOM 1633 N N . LYS A 1 213 ? 8.973 -27.903 20.985 1.00 67.31 213 LYS A N 1
ATOM 1634 C CA . LYS A 1 213 ? 8.167 -28.524 22.036 1.00 67.31 213 LYS A CA 1
ATOM 1635 C C . LYS A 1 213 ? 7.742 -29.890 21.517 1.00 67.31 213 LYS A C 1
ATOM 1637 O O . LYS A 1 213 ? 6.742 -30.016 20.826 1.00 67.31 213 LYS A O 1
ATOM 1642 N N . LYS A 1 214 ? 8.530 -30.915 21.848 1.00 57.34 214 LYS A N 1
ATOM 1643 C CA . LYS A 1 214 ? 8.160 -32.314 21.634 1.00 57.34 214 LYS A CA 1
ATOM 1644 C C . LYS A 1 214 ? 6.797 -32.541 22.287 1.00 57.34 214 LYS A C 1
ATOM 1646 O O . LYS A 1 214 ? 6.700 -32.621 23.513 1.00 57.34 214 LYS A O 1
ATOM 1651 N N . SER A 1 215 ? 5.747 -32.596 21.477 1.00 59.59 215 SER A N 1
ATOM 1652 C CA . SER A 1 215 ? 4.465 -33.141 21.891 1.00 59.59 215 SER A CA 1
ATOM 1653 C C . SER A 1 215 ? 4.711 -34.577 22.339 1.00 59.59 215 SER A C 1
ATOM 1655 O O . SER A 1 215 ? 5.412 -35.339 21.668 1.00 59.59 215 SER A O 1
ATOM 1657 N N . LYS A 1 216 ? 4.173 -34.939 23.507 1.00 58.31 216 LYS A N 1
ATOM 1658 C CA . LYS A 1 216 ? 4.089 -36.347 23.896 1.00 58.31 216 LYS A CA 1
ATOM 1659 C C . LYS A 1 216 ? 3.328 -37.086 22.785 1.00 58.31 216 LYS A C 1
ATOM 1661 O O . LYS A 1 216 ? 2.423 -36.475 22.213 1.00 58.31 216 LYS A O 1
ATOM 1666 N N . PRO A 1 217 ? 3.691 -38.337 22.457 1.00 52.75 217 PRO A N 1
ATOM 1667 C CA . PRO A 1 217 ? 2.919 -39.134 21.513 1.00 52.75 217 PRO A CA 1
ATOM 1668 C C . PRO A 1 217 ? 1.469 -39.160 22.000 1.00 52.75 217 PRO A C 1
ATOM 1670 O O . PRO A 1 217 ? 1.180 -39.665 23.083 1.00 52.75 217 PRO A O 1
ATOM 1673 N N . VAL A 1 218 ? 0.592 -38.502 21.245 1.00 53.75 218 VAL A N 1
ATOM 1674 C CA . VAL A 1 218 ? -0.851 -38.582 21.443 1.00 53.75 218 VAL A CA 1
ATOM 1675 C C . VAL A 1 218 ? -1.228 -39.978 20.956 1.00 53.75 218 VAL A C 1
ATOM 1677 O O . VAL A 1 218 ? -0.931 -40.284 19.797 1.00 53.75 218 VAL A O 1
ATOM 1680 N N . PRO A 1 219 ? -1.789 -40.847 21.814 1.00 51.50 219 PRO A N 1
ATOM 1681 C CA . PRO A 1 219 ? -2.247 -42.162 21.391 1.00 51.50 219 PRO A CA 1
ATOM 1682 C C . PRO A 1 219 ? -3.194 -41.997 20.201 1.00 51.50 219 PRO A C 1
ATOM 1684 O O . PRO A 1 219 ? -4.153 -41.227 20.277 1.00 51.50 219 PRO A O 1
ATOM 1687 N N . GLN A 1 220 ? -2.899 -42.660 19.082 1.00 52.19 220 GLN A N 1
ATOM 1688 C CA . GLN A 1 220 ? -3.828 -42.698 17.959 1.00 52.19 220 GLN A CA 1
ATOM 1689 C C . GLN A 1 220 ? -5.103 -43.396 18.437 1.00 52.19 220 GLN A C 1
ATOM 1691 O O . GLN A 1 220 ? -5.047 -44.496 18.981 1.00 52.19 220 GLN A O 1
ATOM 1696 N N . LEU A 1 221 ? -6.248 -42.750 18.216 1.00 49.97 221 LEU A N 1
ATOM 1697 C CA . LEU A 1 221 ? -7.590 -43.143 18.669 1.00 49.97 221 LEU A CA 1
ATOM 1698 C C . LEU A 1 221 ? -8.043 -44.553 18.201 1.00 49.97 221 LEU A C 1
ATOM 1700 O O . LEU A 1 221 ? -9.147 -44.975 18.517 1.00 49.97 221 LEU A O 1
ATOM 1704 N N . GLY A 1 222 ? -7.209 -45.287 17.456 1.00 53.34 222 GLY A N 1
ATOM 1705 C CA . GLY A 1 222 ? -7.481 -46.629 16.934 1.00 53.34 222 GLY A CA 1
ATOM 1706 C C . GLY A 1 222 ? -6.838 -47.795 17.697 1.00 53.34 222 GLY A C 1
ATOM 1707 O O . GLY A 1 222 ? -7.072 -48.935 17.320 1.00 53.34 222 GLY A O 1
ATOM 1708 N N . GLU A 1 223 ? -6.042 -47.556 18.747 1.00 52.84 223 GLU A N 1
ATOM 1709 C CA . GLU A 1 223 ? -5.376 -48.633 19.516 1.00 52.84 223 GLU A CA 1
ATOM 1710 C C . GLU A 1 223 ? -6.167 -49.134 20.741 1.00 52.84 223 GLU A C 1
ATOM 1712 O O . GLU A 1 223 ? -5.664 -49.949 21.511 1.00 52.84 223 GLU A O 1
ATOM 1717 N N . GLN A 1 224 ? -7.406 -48.680 20.949 1.00 48.22 224 GLN A N 1
ATOM 1718 C CA . GLN A 1 224 ? -8.250 -49.184 22.038 1.00 48.22 224 GLN A CA 1
ATOM 1719 C C . GLN A 1 224 ? -8.931 -50.496 21.595 1.00 48.22 224 GLN A C 1
ATOM 1721 O O . GLN A 1 224 ? -9.772 -50.468 20.692 1.00 48.22 224 GLN A O 1
ATOM 1726 N N . PRO A 1 225 ? -8.584 -51.656 22.187 1.00 46.59 225 PRO A N 1
ATOM 1727 C CA . PRO A 1 225 ? -9.174 -52.931 21.811 1.00 46.59 225 PRO A CA 1
ATOM 1728 C C . PRO A 1 225 ? -10.656 -52.963 22.195 1.00 46.59 225 PRO A C 1
ATOM 1730 O O . PRO A 1 225 ? -11.000 -53.004 23.371 1.00 46.59 225 PRO A O 1
ATOM 1733 N N . HIS A 1 226 ? -11.506 -52.967 21.167 1.00 45.53 226 HIS A N 1
ATOM 1734 C CA . HIS A 1 226 ? -12.838 -53.576 21.131 1.00 45.53 226 HIS A CA 1
ATOM 1735 C C . HIS A 1 226 ? -13.645 -53.479 22.432 1.00 45.53 226 HIS A C 1
ATOM 1737 O O . HIS A 1 226 ? -13.989 -54.497 23.035 1.00 45.53 226 HIS A O 1
ATOM 1743 N N . GLN A 1 227 ? -13.995 -52.265 22.853 1.00 47.62 227 GLN A N 1
ATOM 1744 C CA . GLN A 1 227 ? -15.096 -52.133 23.795 1.00 47.62 227 GLN A CA 1
ATOM 1745 C C . GLN A 1 227 ? -16.400 -52.352 23.027 1.00 47.62 227 GLN A C 1
ATOM 1747 O O . GLN A 1 227 ? -16.672 -51.705 22.016 1.00 47.62 227 GLN A O 1
ATOM 1752 N N . VAL A 1 228 ? -17.129 -53.373 23.474 1.00 47.94 228 VAL A N 1
ATOM 1753 C CA . VAL A 1 228 ? -18.423 -53.826 22.967 1.00 47.94 228 VAL A CA 1
ATOM 1754 C C . VAL A 1 228 ? -19.325 -52.608 22.789 1.00 47.94 228 VAL A C 1
ATOM 1756 O O . VAL A 1 228 ? -19.574 -51.883 23.746 1.00 47.94 228 VAL A O 1
ATOM 1759 N N . VAL A 1 229 ? -19.747 -52.370 21.547 1.00 49.44 229 VAL A N 1
ATOM 1760 C CA . VAL A 1 229 ? -20.598 -51.241 21.164 1.00 49.44 229 VAL A CA 1
ATOM 1761 C C . VAL A 1 229 ? -21.924 -51.400 21.900 1.00 49.44 229 VAL A C 1
ATOM 1763 O O . VAL A 1 229 ? -22.753 -52.228 21.522 1.00 49.44 229 VAL A O 1
ATOM 1766 N N . GLU A 1 230 ? -22.094 -50.657 22.993 1.00 47.06 230 GLU A N 1
ATOM 1767 C CA . GLU A 1 230 ? -23.391 -50.539 23.646 1.00 47.06 230 GLU A CA 1
ATOM 1768 C C . GLU A 1 230 ? -24.404 -49.943 22.656 1.00 47.06 230 GLU A C 1
ATOM 1770 O O . GLU A 1 230 ? -24.017 -49.178 21.765 1.00 47.06 230 GLU A O 1
ATOM 1775 N N . PRO A 1 231 ? -25.683 -50.353 22.750 1.00 49.28 231 PRO A N 1
ATOM 1776 C CA . PRO A 1 231 ? -26.694 -50.097 21.734 1.00 49.28 231 PRO A CA 1
ATOM 1777 C C . PRO A 1 231 ? -26.734 -48.624 21.356 1.00 49.28 231 PRO A C 1
ATOM 1779 O O . PRO A 1 231 ? -26.673 -47.775 22.237 1.00 49.28 231 PRO A O 1
ATOM 1782 N N . LEU A 1 232 ? -26.848 -48.366 20.051 1.00 45.16 232 LEU A N 1
ATOM 1783 C CA . LEU A 1 232 ? -26.915 -47.058 19.407 1.00 45.16 232 LEU A CA 1
ATOM 1784 C C . LEU A 1 232 ? -27.965 -46.169 20.100 1.00 45.16 232 LEU A C 1
ATOM 1786 O O . LEU A 1 232 ? -29.122 -46.123 19.689 1.00 45.16 232 LEU A O 1
ATOM 1790 N N . VAL A 1 233 ? -27.577 -45.507 21.192 1.00 47.97 233 VAL A N 1
ATOM 1791 C CA . VAL A 1 233 ? -28.391 -44.491 21.849 1.00 47.97 233 VAL A CA 1
ATOM 1792 C C . VAL A 1 233 ? -28.564 -43.414 20.794 1.00 47.97 233 VAL A C 1
ATOM 1794 O O . VAL A 1 233 ? -27.580 -42.916 20.244 1.00 47.97 233 VAL A O 1
ATOM 1797 N N . THR A 1 234 ? -29.825 -43.195 20.433 1.00 53.25 234 THR A N 1
ATOM 1798 C CA . THR A 1 234 ? -30.324 -42.333 19.365 1.00 53.25 234 THR A CA 1
ATOM 1799 C C . THR A 1 234 ? -29.392 -41.140 19.201 1.00 53.25 234 THR A C 1
ATOM 1801 O O . THR A 1 234 ? -29.321 -40.280 20.075 1.00 53.25 234 THR A O 1
ATOM 1804 N N . GLY A 1 235 ? -28.613 -41.126 18.115 1.00 49.56 235 GLY A N 1
ATOM 1805 C CA . GLY A 1 235 ? -27.521 -40.168 17.888 1.00 49.56 235 GLY A CA 1
ATOM 1806 C C . GLY A 1 235 ? -27.960 -38.704 17.773 1.00 49.56 235 GLY A C 1
ATOM 1807 O O . GLY A 1 235 ? -27.156 -37.858 17.396 1.00 49.56 235 GLY A O 1
ATOM 1808 N N . GLU A 1 236 ? -29.220 -38.408 18.080 1.00 55.69 236 GLU A N 1
ATOM 1809 C CA . GLU A 1 236 ? -29.790 -37.072 18.109 1.00 55.69 236 GLU A CA 1
ATOM 1810 C C . GLU A 1 236 ? -29.425 -36.323 19.404 1.00 55.69 236 GLU A C 1
ATOM 1812 O O . GLU A 1 236 ? -29.187 -35.125 19.329 1.00 55.69 236 GLU A O 1
ATOM 1817 N N . ASP A 1 237 ? -29.246 -36.986 20.556 1.00 57.47 237 ASP A N 1
ATOM 1818 C CA . ASP A 1 237 ? -29.041 -36.256 21.824 1.00 57.47 237 ASP A CA 1
ATOM 1819 C C . ASP A 1 237 ? -27.576 -35.879 22.121 1.00 57.47 237 ASP A C 1
ATOM 1821 O O . ASP A 1 237 ? -27.320 -34.785 22.628 1.00 57.47 237 ASP A O 1
ATOM 1825 N N . PHE A 1 238 ? -26.592 -36.723 21.772 1.00 58.03 238 PHE A N 1
ATOM 1826 C CA . PHE A 1 238 ? -25.189 -36.489 22.171 1.00 58.03 238 PHE A CA 1
ATOM 1827 C C . PHE A 1 238 ? -24.577 -35.233 21.549 1.00 58.03 238 PHE A C 1
ATOM 1829 O O . PHE A 1 238 ? -23.827 -34.517 22.205 1.00 58.03 238 PHE A O 1
ATOM 1836 N N . GLY A 1 239 ? -24.897 -34.944 20.286 1.00 69.12 239 GLY A N 1
ATOM 1837 C CA . GLY A 1 239 ? -24.361 -33.755 19.625 1.00 69.12 239 GLY A CA 1
ATOM 1838 C C . GLY A 1 239 ? -25.018 -32.469 20.118 1.00 69.12 239 GLY A C 1
ATOM 1839 O O . GLY A 1 239 ? -24.380 -31.419 20.154 1.00 69.12 239 GLY A O 1
ATOM 1840 N N . ILE A 1 240 ? -26.292 -32.548 20.509 1.00 71.06 240 ILE A N 1
ATOM 1841 C CA . ILE A 1 240 ? -27.080 -31.377 20.884 1.00 71.06 240 ILE A CA 1
ATOM 1842 C C . ILE A 1 240 ? -26.649 -30.859 22.258 1.00 71.06 240 ILE A C 1
ATOM 1844 O O . ILE A 1 240 ? -26.458 -29.651 22.403 1.00 71.06 240 ILE A O 1
ATOM 1848 N N . THR A 1 241 ? -26.443 -31.737 23.247 1.00 76.06 241 THR A N 1
ATOM 1849 C CA . THR A 1 241 ? -26.022 -31.316 24.595 1.00 76.06 241 THR A CA 1
ATOM 1850 C C . THR A 1 241 ? -24.660 -30.635 24.591 1.00 76.06 241 THR A C 1
ATOM 1852 O O . THR A 1 241 ? -24.538 -29.551 25.160 1.00 76.06 241 THR A O 1
ATOM 1855 N N . ASP A 1 242 ? -23.676 -31.215 23.899 1.00 81.31 242 ASP A N 1
ATOM 1856 C CA . ASP A 1 242 ? -22.316 -30.671 23.822 1.00 81.31 242 ASP A CA 1
ATOM 1857 C C . ASP A 1 242 ? -22.312 -29.318 23.097 1.00 81.31 242 ASP A C 1
ATOM 1859 O O . ASP A 1 242 ? -21.738 -28.337 23.578 1.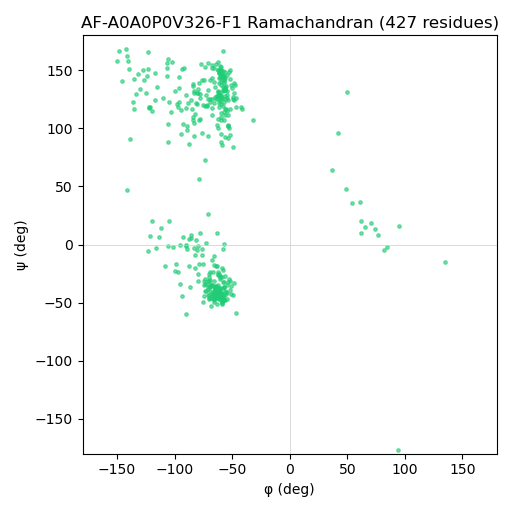00 81.31 242 ASP A O 1
ATOM 1863 N N . PHE A 1 243 ? -23.063 -29.223 21.996 1.00 80.69 243 PHE A N 1
ATOM 1864 C CA . PHE A 1 243 ? -23.227 -27.984 21.243 1.00 80.69 243 PHE A CA 1
ATOM 1865 C C . PHE A 1 243 ? -23.886 -26.867 22.065 1.00 80.69 243 PHE A C 1
ATOM 1867 O O . PHE A 1 243 ? -23.493 -25.704 21.953 1.00 80.69 243 PHE A O 1
ATOM 1874 N N . ILE A 1 244 ? -24.867 -27.187 22.914 1.00 81.25 244 ILE A N 1
ATOM 1875 C CA . ILE A 1 244 ? -25.506 -26.217 23.822 1.00 81.25 244 ILE A CA 1
ATOM 1876 C C . ILE A 1 244 ? -24.511 -25.679 24.838 1.00 81.25 244 ILE A C 1
ATOM 1878 O O . ILE A 1 244 ? -24.466 -24.469 25.062 1.00 81.25 244 ILE A O 1
ATOM 1882 N N . SER A 1 245 ? -23.703 -26.555 25.437 1.00 81.31 245 SER A N 1
ATOM 1883 C CA . SER A 1 245 ? -22.657 -26.138 26.371 1.00 81.31 245 SER A CA 1
ATOM 1884 C C . SER A 1 245 ? -21.589 -25.269 25.707 1.00 81.31 245 SER A C 1
ATOM 1886 O O . SER A 1 245 ? -21.191 -24.266 26.298 1.00 81.31 245 SER A O 1
ATOM 1888 N N . ASP A 1 246 ? -21.175 -25.594 24.481 1.00 83.19 246 ASP A N 1
ATOM 1889 C CA . ASP A 1 246 ? -20.126 -24.860 23.763 1.00 83.19 246 ASP A CA 1
ATOM 1890 C C . ASP A 1 246 ? -20.600 -23.494 23.255 1.00 83.19 246 ASP A C 1
ATOM 1892 O O . ASP A 1 246 ? -19.866 -22.505 23.304 1.00 83.19 246 ASP A O 1
ATOM 1896 N N . THR A 1 247 ? -21.834 -23.423 22.756 1.00 81.50 247 THR A N 1
ATOM 1897 C CA . THR A 1 247 ? -22.393 -22.184 22.197 1.00 81.50 247 THR A CA 1
ATOM 1898 C C . THR A 1 247 ? -23.070 -21.301 23.242 1.00 81.50 247 THR A C 1
ATOM 1900 O O . THR A 1 247 ? -23.296 -20.117 22.988 1.00 81.50 247 THR A O 1
ATOM 1903 N N . GLY A 1 248 ? -23.424 -21.860 24.404 1.00 80.44 248 GLY A N 1
ATOM 1904 C CA . GLY A 1 248 ? -24.253 -21.197 25.410 1.00 80.44 248 GLY A CA 1
ATOM 1905 C C . GLY A 1 248 ? -25.688 -20.929 24.938 1.00 80.44 248 GLY A C 1
ATOM 1906 O O . GLY A 1 248 ? -26.389 -20.117 25.545 1.00 80.44 248 GLY A O 1
ATOM 1907 N N . LEU A 1 249 ? -26.126 -21.562 23.843 1.00 82.44 249 LEU A N 1
ATOM 1908 C CA . LEU A 1 249 ? -27.471 -21.391 23.302 1.00 82.44 249 LEU A CA 1
ATOM 1909 C C . LEU A 1 249 ? -28.485 -22.203 24.097 1.00 82.44 249 LEU A C 1
ATOM 1911 O O . LEU A 1 249 ? -28.270 -23.359 24.439 1.00 82.44 249 LEU A O 1
ATOM 1915 N N . THR A 1 250 ? -29.649 -21.616 24.346 1.00 83.44 250 THR A N 1
ATOM 1916 C CA . THR A 1 250 ? -30.760 -22.350 24.963 1.00 83.44 250 THR A CA 1
ATOM 1917 C C . THR A 1 250 ? -31.407 -23.318 23.968 1.00 83.44 250 THR A C 1
ATOM 1919 O O . THR A 1 250 ? -31.450 -23.053 22.767 1.00 83.44 250 THR A O 1
ATOM 1922 N N . MET A 1 251 ? -32.014 -24.403 24.463 1.00 80.00 251 MET A N 1
ATOM 1923 C CA . MET A 1 251 ? -32.800 -25.327 23.625 1.00 80.00 251 MET A CA 1
ATOM 1924 C C . MET A 1 251 ? -33.867 -24.609 22.790 1.00 80.00 251 MET A C 1
ATOM 1926 O O . MET A 1 251 ? -34.057 -24.914 21.616 1.00 80.00 251 MET A O 1
ATOM 1930 N N . ALA A 1 252 ? -34.527 -23.601 23.368 1.00 79.94 252 ALA A N 1
ATOM 1931 C CA . ALA A 1 252 ? -35.503 -22.789 22.651 1.00 79.94 252 ALA A CA 1
ATOM 1932 C C . ALA A 1 252 ? -34.874 -22.014 21.479 1.00 79.94 252 ALA A C 1
ATOM 1934 O O . ALA A 1 252 ? -35.509 -21.877 20.438 1.00 79.94 252 ALA A O 1
ATOM 1935 N N . GLN A 1 253 ? -33.636 -21.529 21.616 1.00 82.44 253 GLN A N 1
ATOM 1936 C CA . GLN A 1 253 ? -32.907 -20.867 20.530 1.00 82.44 253 GLN A CA 1
ATOM 1937 C C . GLN A 1 253 ? -32.505 -21.848 19.426 1.00 82.44 253 GLN A C 1
ATOM 1939 O O . GLN A 1 253 ? -32.634 -21.513 18.251 1.00 82.44 253 GLN A O 1
ATOM 1944 N N . LEU A 1 254 ? -32.077 -23.061 19.790 1.00 75.31 254 LEU A N 1
ATOM 1945 C CA . LEU A 1 254 ? -31.681 -24.097 18.833 1.00 75.31 254 LEU A CA 1
ATOM 1946 C C . LEU A 1 254 ? -32.861 -24.577 17.969 1.00 75.31 254 LEU A C 1
ATOM 1948 O O . LEU A 1 254 ? -32.716 -24.746 16.763 1.00 75.31 254 LEU A O 1
ATOM 1952 N N . VAL A 1 255 ? -34.046 -24.721 18.573 1.00 81.62 255 VAL A N 1
ATOM 1953 C CA . VAL A 1 255 ? -35.298 -25.103 17.885 1.00 81.62 255 VAL A CA 1
ATOM 1954 C C . VAL A 1 255 ? -35.945 -23.904 17.156 1.00 81.62 255 VAL A C 1
ATOM 1956 O O . VAL A 1 255 ? -36.980 -24.036 16.509 1.00 81.62 255 VAL A O 1
ATOM 1959 N N . GLY A 1 256 ? -35.346 -22.709 17.236 1.00 75.69 256 GLY A N 1
ATOM 1960 C CA . GLY A 1 256 ? -35.851 -21.490 16.592 1.00 75.69 256 GLY A CA 1
ATOM 1961 C C . GLY A 1 256 ? -37.040 -20.831 17.304 1.00 75.69 256 GLY A C 1
ATOM 1962 O O . GLY A 1 256 ? -37.614 -19.877 16.783 1.00 75.69 256 GLY A O 1
ATOM 1963 N N . GLY A 1 257 ? -37.403 -21.301 18.500 1.00 79.75 257 GLY A N 1
ATOM 1964 C CA . GLY A 1 257 ? -38.442 -20.709 19.347 1.00 79.75 257 GLY A CA 1
ATOM 1965 C C . GLY A 1 257 ? -38.011 -19.424 20.063 1.00 79.75 257 GLY A C 1
ATOM 1966 O O . GLY A 1 257 ? -38.864 -18.670 20.525 1.00 79.75 257 GLY A O 1
ATOM 1967 N N . ALA A 1 258 ? -36.706 -19.148 20.144 1.00 78.12 258 ALA A N 1
ATOM 1968 C CA . ALA A 1 258 ? -36.162 -17.924 20.726 1.00 78.12 258 ALA A CA 1
ATOM 1969 C C . ALA A 1 258 ? -35.107 -17.265 19.811 1.00 78.12 258 ALA A C 1
ATOM 1971 O O . ALA A 1 258 ? -34.361 -17.966 19.125 1.00 78.12 258 ALA A O 1
ATOM 1972 N N . PRO A 1 259 ? -34.998 -15.920 19.801 1.00 80.31 259 PRO A N 1
ATOM 1973 C CA . PRO A 1 259 ? -33.992 -15.222 19.007 1.00 80.31 259 PRO A CA 1
ATOM 1974 C C . PRO A 1 259 ? -32.569 -15.571 19.458 1.00 80.31 259 PRO A C 1
ATOM 1976 O O . PRO A 1 259 ? -32.223 -15.430 20.633 1.00 80.31 259 PRO A O 1
ATOM 1979 N N . ILE A 1 260 ? -31.726 -15.985 18.513 1.00 76.62 260 ILE A N 1
ATOM 1980 C CA . ILE A 1 260 ? -30.282 -16.132 18.723 1.00 76.62 260 ILE A CA 1
ATOM 1981 C C . ILE A 1 260 ? -29.632 -14.742 18.619 1.00 76.62 260 ILE A C 1
ATOM 1983 O O . ILE A 1 260 ? -29.930 -14.019 17.658 1.00 76.62 260 ILE A O 1
ATOM 1987 N N . PRO A 1 261 ? -28.736 -14.353 19.548 1.00 72.88 261 PRO A N 1
ATOM 1988 C CA . PRO A 1 261 ? -27.899 -13.173 19.389 1.00 72.88 261 PRO A CA 1
ATOM 1989 C C . PRO A 1 261 ? -27.085 -13.316 18.103 1.00 72.88 261 PRO A C 1
ATOM 1991 O O . PRO A 1 261 ? -26.172 -14.134 18.006 1.00 72.88 261 PRO A O 1
ATOM 1994 N N . LYS A 1 262 ? -27.444 -12.550 17.074 1.00 73.31 262 LYS A N 1
ATOM 199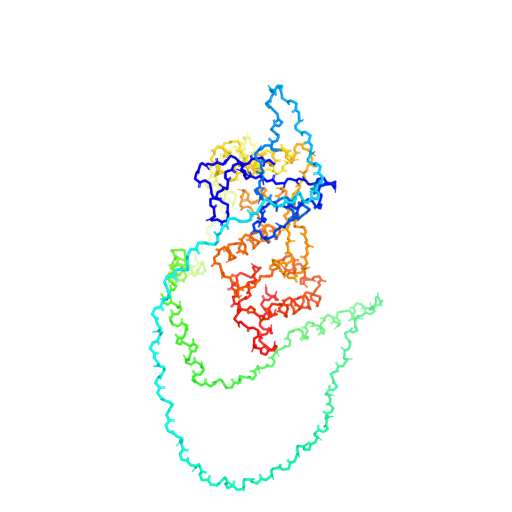5 C CA . LYS A 1 262 ? -26.654 -12.497 15.847 1.00 73.31 262 LYS A CA 1
ATOM 1996 C C . LYS A 1 262 ? -25.389 -11.714 16.161 1.00 73.31 262 LYS A C 1
ATOM 1998 O O . LYS A 1 262 ? -25.478 -10.612 16.702 1.00 73.31 262 LYS A O 1
ATOM 2003 N N . ALA A 1 263 ? -24.237 -12.284 15.820 1.00 69.25 263 ALA A N 1
ATOM 2004 C CA . ALA A 1 263 ? -22.979 -11.557 15.881 1.00 69.25 263 ALA A CA 1
ATOM 2005 C C . ALA A 1 263 ? -23.116 -10.236 15.111 1.00 69.25 263 ALA A C 1
ATOM 2007 O O . ALA A 1 263 ? -23.796 -10.173 14.080 1.00 69.25 263 ALA A O 1
ATOM 2008 N N . GLU A 1 264 ? -22.497 -9.181 15.635 1.00 64.81 264 GLU A N 1
ATOM 2009 C CA . GLU A 1 264 ? -22.511 -7.876 14.988 1.00 64.81 264 GLU A CA 1
ATOM 2010 C C . GLU A 1 264 ? -22.010 -8.010 13.551 1.00 64.81 264 GLU A C 1
ATOM 2012 O O . GLU A 1 264 ? -20.930 -8.548 13.296 1.00 64.81 264 GLU A O 1
ATOM 2017 N N . VAL A 1 265 ? -22.813 -7.524 12.605 1.00 69.31 265 VAL A N 1
ATOM 2018 C CA . VAL A 1 265 ? -22.441 -7.511 11.192 1.00 69.31 265 VAL A CA 1
ATOM 2019 C C . VAL A 1 265 ? -21.114 -6.765 11.064 1.00 69.31 265 VAL A C 1
ATOM 2021 O O . VAL A 1 265 ? -20.972 -5.650 11.575 1.00 69.31 265 VAL A O 1
ATOM 2024 N N . ALA A 1 266 ? -20.141 -7.399 10.403 1.00 74.88 266 ALA A N 1
ATOM 2025 C CA . ALA A 1 266 ? -18.845 -6.796 10.130 1.00 74.88 266 ALA A CA 1
ATOM 2026 C C . ALA A 1 266 ? -19.053 -5.396 9.544 1.00 74.88 266 ALA A C 1
ATOM 2028 O O . ALA A 1 266 ? -19.866 -5.211 8.635 1.00 74.88 266 ALA A O 1
ATOM 2029 N N . TYR A 1 267 ? -18.352 -4.413 10.104 1.00 83.62 267 TYR A N 1
ATOM 2030 C CA . TYR A 1 267 ? -18.440 -3.033 9.652 1.00 83.62 267 TYR A CA 1
ATOM 2031 C C . TYR A 1 267 ? -18.061 -2.997 8.167 1.00 83.62 267 TYR A C 1
ATOM 2033 O O . TYR A 1 267 ? -16.983 -3.458 7.795 1.00 83.62 267 TYR A O 1
ATOM 2041 N N . LYS A 1 268 ? -18.982 -2.553 7.306 1.00 89.25 268 LYS A N 1
ATOM 2042 C CA . LYS A 1 268 ? -18.780 -2.544 5.854 1.00 89.25 268 LYS A CA 1
ATOM 2043 C C . LYS A 1 268 ? -18.297 -1.172 5.416 1.00 89.25 268 LYS A C 1
ATOM 2045 O O . LYS A 1 268 ? -18.725 -0.156 5.955 1.00 89.25 268 LYS A O 1
ATOM 2050 N N . PHE A 1 269 ? -17.422 -1.162 4.417 1.00 92.81 269 PHE A N 1
ATOM 2051 C CA . PHE A 1 269 ? -16.984 0.079 3.797 1.00 92.81 269 PHE A CA 1
ATOM 2052 C C . PHE A 1 269 ? -18.136 0.710 3.012 1.00 92.81 269 PHE A C 1
ATOM 2054 O O . PHE A 1 269 ? -18.691 0.077 2.114 1.00 92.81 269 PHE A O 1
ATOM 2061 N N . GLU A 1 270 ? -18.432 1.965 3.321 1.00 91.88 270 GLU A N 1
ATOM 2062 C CA . GLU A 1 270 ? -19.356 2.818 2.582 1.00 91.88 270 GLU A CA 1
ATOM 2063 C C . GLU A 1 270 ? -18.689 4.184 2.388 1.00 91.88 270 GLU A C 1
ATOM 2065 O O . GLU A 1 270 ? -18.193 4.782 3.349 1.00 91.88 270 GLU A O 1
ATOM 2070 N N . LEU A 1 271 ? -18.670 4.689 1.152 1.00 92.88 271 LEU A N 1
ATOM 2071 C CA . LEU A 1 271 ? -18.060 5.981 0.848 1.00 92.88 271 LEU A CA 1
ATOM 2072 C C . LEU A 1 271 ? -18.773 7.105 1.616 1.00 92.88 271 LEU A C 1
ATOM 2074 O O . LEU A 1 271 ? -20.000 7.192 1.612 1.00 92.88 271 LEU A O 1
ATOM 2078 N N . GLY A 1 272 ? -18.005 7.964 2.287 1.00 91.75 272 GLY A N 1
ATOM 2079 C CA . GLY A 1 272 ? -18.548 9.067 3.088 1.00 91.75 272 GLY A CA 1
ATOM 2080 C C . GLY A 1 272 ? -19.004 8.662 4.491 1.00 91.75 272 GLY A C 1
ATOM 2081 O O . GLY A 1 272 ? -19.375 9.526 5.286 1.00 91.75 272 GLY A O 1
ATOM 2082 N N . LYS A 1 273 ? -18.962 7.369 4.836 1.00 93.12 273 LYS A N 1
ATOM 2083 C CA . LYS A 1 273 ? -19.114 6.902 6.220 1.00 93.12 273 LYS A CA 1
ATOM 2084 C C . LYS A 1 273 ? -17.753 6.791 6.899 1.00 93.12 273 LYS A C 1
ATOM 2086 O O . LYS A 1 273 ? -16.772 6.515 6.210 1.00 93.12 273 LYS A O 1
ATOM 2091 N N . PRO A 1 274 ? -17.687 6.954 8.234 1.00 93.06 274 PRO A N 1
ATOM 2092 C CA . PRO A 1 274 ? -16.456 6.797 8.997 1.00 93.06 274 PRO A CA 1
ATOM 2093 C C . PRO A 1 274 ? -15.680 5.517 8.644 1.00 93.06 274 PRO A C 1
ATOM 2095 O O . PRO A 1 274 ? -16.266 4.449 8.536 1.00 93.06 274 PRO A O 1
ATOM 2098 N N . LEU A 1 275 ? -14.349 5.601 8.515 1.00 93.12 275 LEU A N 1
ATOM 2099 C CA . LEU A 1 275 ? -13.504 4.413 8.285 1.00 93.12 275 LEU A CA 1
ATOM 2100 C C . LEU A 1 275 ? -13.491 3.430 9.464 1.00 93.12 275 LEU A C 1
ATOM 2102 O O . LEU A 1 275 ? -13.046 2.302 9.309 1.00 93.12 275 LEU A O 1
ATOM 2106 N N . VAL A 1 276 ? -13.907 3.874 10.650 1.00 91.44 276 VAL A N 1
ATOM 2107 C CA . VAL A 1 276 ? -13.859 3.110 11.899 1.00 91.44 276 VAL A CA 1
ATOM 2108 C C . VAL A 1 276 ? -15.132 3.391 12.684 1.00 91.44 276 VAL A C 1
ATOM 2110 O O . VAL A 1 276 ? -15.754 4.442 12.515 1.00 91.44 276 VAL A O 1
ATOM 2113 N N . ARG A 1 277 ? -15.501 2.485 13.591 1.00 89.00 277 ARG A N 1
ATOM 2114 C CA . ARG A 1 277 ? -16.625 2.691 14.508 1.00 89.00 277 ARG A CA 1
ATOM 2115 C C . ARG A 1 277 ? -16.429 3.974 15.340 1.00 89.00 277 ARG A C 1
ATOM 2117 O O . ARG A 1 277 ? -15.303 4.239 15.769 1.00 89.00 277 ARG A O 1
ATOM 2124 N N . PRO A 1 278 ? -17.498 4.736 15.642 1.00 84.56 278 PRO A N 1
ATOM 2125 C CA . PRO A 1 278 ? -17.403 5.988 16.403 1.00 84.56 278 PRO A CA 1
ATOM 2126 C C . PRO A 1 278 ? -16.697 5.851 17.760 1.00 84.56 278 PRO A C 1
ATOM 2128 O O . PRO A 1 278 ? -15.962 6.744 18.170 1.00 84.56 278 PRO A O 1
ATOM 2131 N N . GLU A 1 279 ? -16.870 4.712 18.431 1.00 86.38 279 GLU A N 1
ATOM 2132 C CA . GLU A 1 279 ? -16.210 4.399 19.706 1.00 86.38 279 GLU A CA 1
ATOM 2133 C C . GLU A 1 279 ? -14.684 4.311 19.557 1.00 86.38 279 GLU A C 1
ATOM 2135 O O . GLU A 1 279 ? -13.929 4.804 20.392 1.00 86.38 279 GLU A O 1
ATOM 2140 N N . GLN A 1 280 ? -14.217 3.726 18.452 1.00 86.69 280 GLN A N 1
ATOM 2141 C CA . GLN A 1 280 ? -12.796 3.568 18.151 1.00 86.69 280 GLN A CA 1
ATOM 2142 C C . GLN A 1 280 ? -12.182 4.853 17.589 1.00 86.69 280 GLN A C 1
ATOM 2144 O O . GLN A 1 280 ? -10.980 5.063 17.750 1.00 86.69 280 GLN A O 1
ATOM 2149 N N . LEU A 1 281 ? -12.985 5.727 16.973 1.00 86.88 281 LEU A N 1
ATOM 2150 C CA . LEU A 1 281 ? -12.529 6.994 16.398 1.00 86.88 281 LEU A CA 1
ATOM 2151 C C . LEU A 1 281 ? -11.793 7.863 17.432 1.00 86.88 281 LEU A C 1
ATOM 2153 O O . LEU A 1 281 ? -10.737 8.409 17.122 1.00 86.88 281 LEU A O 1
ATOM 2157 N N . GLN A 1 282 ? -12.296 7.922 18.671 1.00 85.94 282 GLN A N 1
ATOM 2158 C CA . GLN A 1 282 ? -11.655 8.662 19.770 1.00 85.94 282 GLN A CA 1
ATOM 2159 C C . GLN A 1 282 ? -10.344 8.021 20.251 1.00 85.94 282 GLN A C 1
ATOM 2161 O O . GLN A 1 282 ? -9.489 8.701 20.811 1.00 85.94 282 GLN A O 1
ATOM 2166 N N . SER A 1 283 ? -10.175 6.716 20.024 1.00 90.00 283 SER A N 1
ATOM 2167 C CA . SER A 1 283 ? -8.979 5.958 20.410 1.00 90.00 283 SER A CA 1
ATOM 2168 C C . SER A 1 283 ? -7.882 5.940 19.336 1.00 90.00 283 SER A C 1
ATOM 2170 O O . SER A 1 283 ? -6.806 5.383 19.565 1.00 90.00 283 SER A O 1
ATOM 2172 N N . LEU A 1 284 ? -8.135 6.517 18.154 1.00 90.00 284 LEU A N 1
ATOM 2173 C CA . LEU A 1 284 ? -7.185 6.468 17.047 1.00 90.00 284 LEU A CA 1
ATOM 2174 C C . LEU A 1 284 ? -5.903 7.267 17.337 1.00 90.00 284 LEU A C 1
ATOM 2176 O O . LEU A 1 284 ? -5.957 8.380 17.865 1.00 90.00 284 LEU A O 1
ATOM 2180 N N . PRO A 1 285 ? -4.736 6.770 16.887 1.00 90.44 285 PRO A N 1
ATOM 2181 C CA . PRO A 1 285 ? -3.513 7.562 16.862 1.00 90.44 285 PRO A CA 1
ATOM 2182 C C . PRO A 1 285 ? -3.677 8.840 16.031 1.00 90.44 285 PRO A C 1
ATOM 2184 O O . PRO A 1 285 ? -4.353 8.841 15.002 1.00 90.44 285 PRO A O 1
ATOM 2187 N N . THR A 1 286 ? -2.962 9.908 16.399 1.00 92.19 286 THR A N 1
ATOM 2188 C CA . THR A 1 286 ? -3.102 11.245 15.790 1.00 92.19 286 THR A CA 1
ATOM 2189 C C . THR A 1 286 ? -3.027 11.253 14.261 1.00 92.19 286 THR A C 1
ATOM 2191 O O . THR A 1 286 ? -3.797 11.958 13.618 1.00 92.19 286 THR A O 1
ATOM 2194 N N . GLN A 1 287 ? -2.105 10.495 13.656 1.00 88.25 287 GLN A N 1
ATOM 2195 C CA . GLN A 1 287 ? -1.958 10.471 12.193 1.00 88.25 287 GLN A CA 1
ATOM 2196 C C . GLN A 1 287 ? -3.087 9.702 11.503 1.00 88.25 287 GLN A C 1
ATOM 2198 O O . GLN A 1 287 ? -3.520 10.098 10.425 1.00 88.25 287 GLN A O 1
ATOM 2203 N N . MET A 1 288 ? -3.595 8.644 12.140 1.00 91.19 288 MET A N 1
ATOM 2204 C CA . MET A 1 288 ? -4.758 7.917 11.634 1.00 91.19 288 MET A CA 1
ATOM 2205 C C . MET A 1 288 ? -6.002 8.800 11.728 1.00 91.19 288 MET A C 1
ATOM 2207 O O . MET A 1 288 ? -6.706 8.973 10.744 1.00 91.19 288 MET A O 1
ATOM 2211 N N . TYR A 1 289 ? -6.211 9.470 12.861 1.00 92.81 289 TYR A N 1
ATOM 2212 C CA . TYR A 1 289 ? -7.317 10.413 13.019 1.00 92.81 289 TYR A CA 1
ATOM 2213 C C . TYR A 1 289 ? -7.283 11.545 11.970 1.00 92.81 289 TYR A C 1
ATOM 2215 O O . TYR A 1 289 ? -8.276 11.788 11.294 1.00 92.81 289 TYR A O 1
ATOM 2223 N N . LYS A 1 290 ? -6.119 12.165 11.728 1.00 93.25 290 LYS A N 1
ATOM 2224 C CA . LYS A 1 290 ? -5.969 13.193 10.677 1.00 93.25 290 LYS A CA 1
ATOM 2225 C C . LYS A 1 290 ? -6.265 12.668 9.276 1.00 93.25 290 LYS A C 1
ATOM 2227 O O . LYS A 1 290 ? -6.864 13.365 8.462 1.00 93.25 290 LYS A O 1
ATOM 2232 N N . PHE A 1 291 ? -5.818 11.450 8.974 1.00 93.56 291 PHE A N 1
ATOM 2233 C CA . PHE A 1 291 ? -6.138 10.827 7.696 1.00 93.56 291 PHE A CA 1
ATOM 2234 C C . PHE A 1 291 ? -7.643 10.576 7.574 1.00 93.56 291 PHE A C 1
ATOM 2236 O O . PHE A 1 291 ? -8.217 10.831 6.521 1.00 93.56 291 PHE A O 1
ATOM 2243 N N . HIS A 1 292 ? -8.280 10.106 8.647 1.00 95.06 292 HIS A N 1
ATOM 2244 C CA . HIS A 1 292 ? -9.720 9.902 8.698 1.00 95.06 292 HIS A CA 1
ATOM 2245 C C . HIS A 1 292 ? -10.489 11.199 8.411 1.00 95.06 292 HIS A C 1
ATOM 2247 O O . HIS A 1 292 ? -11.374 11.184 7.561 1.00 95.06 292 HIS A O 1
ATOM 2253 N N . GLU A 1 293 ? -10.126 12.320 9.042 1.00 94.19 293 GLU A N 1
ATOM 2254 C CA . GLU A 1 293 ? -10.738 13.630 8.759 1.00 94.19 293 GLU A CA 1
ATOM 2255 C C . GLU A 1 293 ? -10.596 14.006 7.279 1.00 94.19 293 GLU A C 1
ATOM 2257 O O . GLU A 1 293 ? -11.585 14.316 6.616 1.00 94.19 293 GLU A O 1
ATOM 2262 N N . ARG A 1 294 ? -9.390 13.859 6.720 1.00 93.75 294 ARG A N 1
ATOM 2263 C CA . ARG A 1 294 ? -9.138 14.126 5.298 1.00 93.75 294 ARG A CA 1
ATOM 2264 C C . ARG A 1 294 ? -9.954 13.212 4.380 1.00 93.75 294 ARG A C 1
ATOM 2266 O O . ARG A 1 294 ? -10.427 13.648 3.335 1.00 93.75 294 ARG A O 1
ATOM 2273 N N . TYR A 1 295 ? -10.131 11.946 4.749 1.00 95.44 295 TYR A N 1
ATOM 2274 C CA . TYR A 1 295 ? -11.000 11.021 4.025 1.00 95.44 295 TYR A CA 1
ATOM 2275 C C . TYR A 1 295 ? -12.462 11.484 4.058 1.00 95.44 295 TYR A C 1
ATOM 2277 O O . TYR A 1 295 ? -13.111 11.465 3.014 1.00 95.44 295 TYR A O 1
ATOM 2285 N N . MET A 1 296 ? -12.974 11.937 5.206 1.00 95.00 296 MET A N 1
ATOM 2286 C CA . MET A 1 296 ? -14.347 12.447 5.314 1.00 95.00 296 MET A CA 1
ATOM 2287 C C . MET A 1 296 ? -14.555 13.672 4.412 1.00 95.00 296 MET A C 1
ATOM 2289 O O . MET A 1 296 ? -15.556 13.750 3.704 1.00 95.00 296 MET A O 1
ATOM 2293 N N . GLU A 1 297 ? -13.580 14.581 4.352 1.00 95.62 297 GLU A N 1
ATOM 2294 C CA . GLU A 1 297 ? -13.604 15.736 3.442 1.00 95.62 297 GLU A CA 1
ATOM 2295 C C . GLU A 1 297 ? -13.552 15.323 1.961 1.00 95.62 297 GLU A C 1
ATOM 2297 O O . GLU A 1 297 ? -14.327 15.816 1.141 1.00 95.62 297 GLU A O 1
ATOM 2302 N N . MET A 1 298 ? -12.652 14.403 1.591 1.00 94.81 298 MET A N 1
ATOM 2303 C CA . MET A 1 298 ? -12.513 13.951 0.202 1.00 94.81 298 MET A CA 1
ATOM 2304 C C . MET A 1 298 ? -13.736 13.162 -0.276 1.00 94.81 298 MET A C 1
ATOM 2306 O O . MET A 1 298 ? -14.217 13.380 -1.388 1.00 94.81 298 MET A O 1
ATOM 2310 N N . SER A 1 299 ? -14.249 12.264 0.561 1.00 93.94 299 SER A N 1
ATOM 2311 C CA . SER A 1 299 ? -15.404 11.425 0.236 1.00 93.94 299 SER A CA 1
ATOM 2312 C C . SER A 1 299 ? -16.710 12.218 0.172 1.00 93.94 299 SER A C 1
ATOM 2314 O O . SER A 1 299 ? -17.570 11.874 -0.635 1.00 93.94 299 SER A O 1
ATOM 2316 N N . ALA A 1 300 ? -16.837 13.329 0.911 1.00 93.94 300 ALA A N 1
ATOM 2317 C CA . ALA A 1 300 ? -17.957 14.263 0.757 1.00 93.94 300 ALA A CA 1
ATOM 2318 C C . ALA A 1 300 ? -18.034 14.871 -0.657 1.00 93.94 300 ALA A C 1
ATOM 2320 O O . ALA A 1 300 ? -19.125 15.137 -1.155 1.00 93.94 300 ALA A O 1
ATOM 2321 N N . ASN A 1 301 ? -16.890 15.021 -1.333 1.00 92.88 301 ASN A N 1
ATOM 2322 C CA . ASN A 1 301 ? -16.811 15.453 -2.732 1.00 92.88 301 ASN A CA 1
ATOM 2323 C C . ASN A 1 301 ? -16.946 14.288 -3.736 1.00 92.88 301 ASN A C 1
ATOM 2325 O O . ASN A 1 301 ? -16.694 14.473 -4.925 1.00 92.88 301 ASN A O 1
ATOM 2329 N N . GLY A 1 302 ? -17.282 13.078 -3.275 1.00 91.62 302 GLY A N 1
ATOM 2330 C CA . GLY A 1 302 ? -17.400 11.882 -4.114 1.00 91.62 302 GLY A CA 1
ATOM 2331 C C . GLY A 1 302 ? -16.063 11.288 -4.567 1.00 91.62 302 GLY A C 1
ATOM 2332 O O . GLY A 1 302 ? -16.038 10.453 -5.466 1.00 91.62 302 GLY A O 1
ATOM 2333 N N . ARG A 1 303 ? -14.931 11.700 -3.980 1.00 93.38 303 ARG A N 1
ATOM 2334 C CA . ARG A 1 303 ? -13.624 11.115 -4.304 1.00 93.38 303 ARG A CA 1
ATOM 2335 C C . ARG A 1 303 ? -13.481 9.760 -3.604 1.00 93.38 303 ARG A C 1
ATOM 2337 O O . ARG A 1 303 ? -13.610 9.681 -2.389 1.00 93.38 303 ARG A O 1
ATOM 2344 N N . GLU A 1 304 ? -13.167 8.715 -4.366 1.00 94.81 304 GLU A N 1
ATOM 2345 C CA . GLU A 1 304 ? -13.036 7.330 -3.869 1.00 94.81 304 GLU A CA 1
ATOM 2346 C C . GLU A 1 304 ? -11.589 6.894 -3.601 1.00 94.81 304 GLU A C 1
ATOM 2348 O O . GLU A 1 304 ? -11.337 5.898 -2.921 1.00 94.81 304 GLU A O 1
ATOM 2353 N N . MET A 1 305 ? -10.632 7.635 -4.152 1.00 94.38 305 MET A N 1
ATOM 2354 C CA . MET A 1 305 ? -9.208 7.328 -4.098 1.00 94.38 305 MET A CA 1
ATOM 2355 C C . MET A 1 305 ? -8.374 8.602 -4.133 1.00 94.38 305 MET A C 1
ATOM 2357 O O . MET A 1 305 ? -8.818 9.648 -4.611 1.00 94.38 305 MET A O 1
ATOM 2361 N N . PHE A 1 306 ? -7.142 8.515 -3.649 1.00 93.38 306 PHE A N 1
ATOM 2362 C CA . PHE A 1 306 ? -6.176 9.608 -3.695 1.00 93.38 306 PHE A CA 1
ATOM 2363 C C . PHE A 1 306 ? -4.865 9.130 -4.318 1.00 93.38 306 PHE A C 1
ATOM 2365 O O . PHE A 1 306 ? -4.522 7.952 -4.245 1.00 93.38 306 PHE A O 1
ATOM 2372 N N . GLY A 1 307 ? -4.157 10.050 -4.971 1.00 91.38 307 GLY A N 1
ATOM 2373 C CA . GLY A 1 307 ? -2.907 9.758 -5.663 1.00 91.38 307 GLY A CA 1
ATOM 2374 C C . GLY A 1 307 ? -1.688 10.077 -4.801 1.00 91.38 307 GLY A C 1
ATOM 2375 O O . GLY A 1 307 ? -1.603 11.156 -4.214 1.00 91.38 307 GLY A O 1
ATOM 2376 N N . ALA A 1 308 ? -0.719 9.167 -4.765 1.00 90.44 308 ALA A N 1
ATOM 2377 C CA . ALA A 1 308 ? 0.628 9.409 -4.268 1.00 90.44 308 ALA A CA 1
ATOM 2378 C C . ALA A 1 308 ? 1.597 9.520 -5.454 1.00 90.44 308 ALA A C 1
ATOM 2380 O O . ALA A 1 308 ? 1.720 8.603 -6.263 1.00 90.44 308 ALA A O 1
ATOM 2381 N N . ARG A 1 309 ? 2.305 10.647 -5.569 1.00 88.44 309 ARG A N 1
ATOM 2382 C CA . ARG A 1 309 ? 3.246 10.876 -6.674 1.00 88.44 309 ARG A CA 1
ATOM 2383 C C . ARG A 1 309 ? 4.489 9.995 -6.524 1.00 88.44 309 ARG A C 1
ATOM 2385 O O . ARG A 1 309 ? 5.201 10.061 -5.520 1.00 88.44 309 ARG A O 1
ATOM 2392 N N . ILE A 1 310 ? 4.785 9.217 -7.555 1.00 89.56 310 ILE A N 1
ATOM 2393 C CA . ILE A 1 310 ? 6.030 8.477 -7.721 1.00 89.56 310 ILE A CA 1
ATOM 2394 C C . ILE A 1 310 ? 6.953 9.322 -8.593 1.00 89.56 310 ILE A C 1
ATOM 2396 O O . ILE A 1 310 ? 6.628 9.677 -9.721 1.00 89.56 310 ILE A O 1
ATOM 2400 N N . ARG A 1 311 ? 8.135 9.644 -8.066 1.00 85.62 311 ARG A N 1
ATOM 2401 C CA . ARG A 1 311 ? 9.179 10.336 -8.826 1.00 85.62 311 ARG A CA 1
ATOM 2402 C C . ARG A 1 311 ? 10.128 9.324 -9.447 1.00 85.62 311 ARG A C 1
ATOM 2404 O O . ARG A 1 311 ? 10.409 8.296 -8.826 1.00 85.62 311 ARG A O 1
ATOM 2411 N N . ASN A 1 312 ? 10.724 9.681 -10.583 1.00 86.44 312 ASN A N 1
ATOM 2412 C CA . ASN A 1 312 ? 11.700 8.831 -11.266 1.00 86.44 312 ASN A CA 1
ATOM 2413 C C . ASN A 1 312 ? 12.810 8.288 -10.336 1.00 86.44 312 ASN A C 1
ATOM 2415 O O . ASN A 1 312 ? 13.045 7.083 -10.348 1.00 86.44 312 ASN A O 1
ATOM 2419 N N . PRO A 1 313 ? 13.424 9.072 -9.425 1.00 84.50 313 PRO A N 1
ATOM 2420 C CA . PRO A 1 313 ? 14.478 8.555 -8.547 1.00 84.50 313 PRO A CA 1
ATOM 2421 C C . PRO A 1 313 ? 14.024 7.487 -7.537 1.00 84.50 313 PRO A C 1
ATOM 2423 O O . PRO A 1 313 ? 14.863 6.946 -6.815 1.00 84.50 313 PRO A O 1
ATOM 2426 N N . ASN A 1 314 ? 12.716 7.247 -7.384 1.00 85.62 314 ASN A N 1
ATOM 2427 C CA . ASN A 1 314 ? 12.185 6.261 -6.443 1.00 85.62 314 ASN A CA 1
ATOM 2428 C C . ASN A 1 314 ? 12.388 4.835 -6.973 1.00 85.62 314 ASN A C 1
ATOM 2430 O O . ASN A 1 314 ? 12.939 4.008 -6.253 1.00 85.62 314 ASN A O 1
ATOM 2434 N N . PHE A 1 315 ? 12.010 4.584 -8.231 1.00 85.69 315 PHE A N 1
ATOM 2435 C CA . PHE A 1 315 ? 12.085 3.256 -8.857 1.00 85.69 315 PHE A CA 1
ATOM 2436 C C . PHE A 1 315 ? 12.917 3.208 -10.151 1.00 85.69 315 PHE A C 1
ATOM 2438 O O . PHE A 1 315 ? 13.153 2.121 -10.667 1.00 85.69 315 PHE A O 1
ATOM 2445 N N . LEU A 1 316 ? 13.402 4.352 -10.653 1.00 80.50 316 LEU A N 1
ATOM 2446 C CA . LEU A 1 316 ? 14.095 4.509 -11.945 1.00 80.50 316 LEU A CA 1
ATOM 2447 C C . LEU A 1 316 ? 13.232 4.113 -13.159 1.00 80.50 316 LEU A C 1
ATOM 2449 O O . LEU A 1 316 ? 13.730 3.539 -14.121 1.00 80.50 316 LEU A O 1
ATOM 2453 N N . GLN A 1 317 ? 11.930 4.407 -13.094 1.00 78.19 317 GLN A N 1
ATOM 2454 C CA . GLN A 1 317 ? 10.925 4.032 -14.104 1.00 78.19 317 GLN A CA 1
ATOM 2455 C C . GLN A 1 317 ? 10.186 5.230 -14.724 1.00 78.19 317 GLN A C 1
ATOM 2457 O O . GLN A 1 317 ? 9.222 5.048 -15.459 1.00 78.19 317 GLN A O 1
ATOM 2462 N N . GLY A 1 318 ? 10.609 6.456 -14.422 1.00 82.81 318 GLY A N 1
ATOM 2463 C CA . GLY A 1 318 ? 9.881 7.674 -14.775 1.00 82.81 318 GLY A CA 1
ATOM 2464 C C . GLY A 1 318 ? 8.957 8.177 -13.665 1.00 82.81 318 GLY A C 1
ATOM 2465 O O . GLY A 1 318 ? 8.960 7.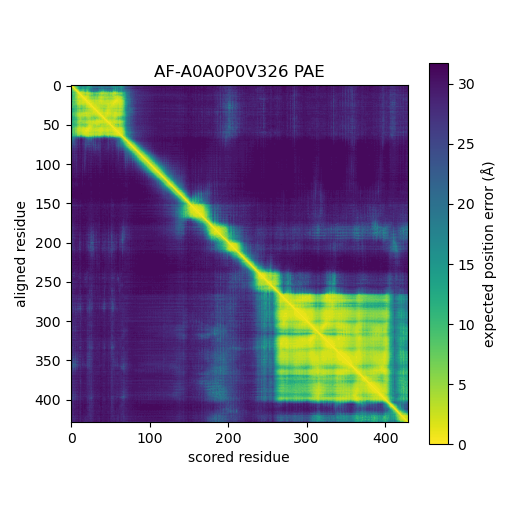673 -12.538 1.00 82.81 318 GLY A O 1
ATOM 2466 N N . GL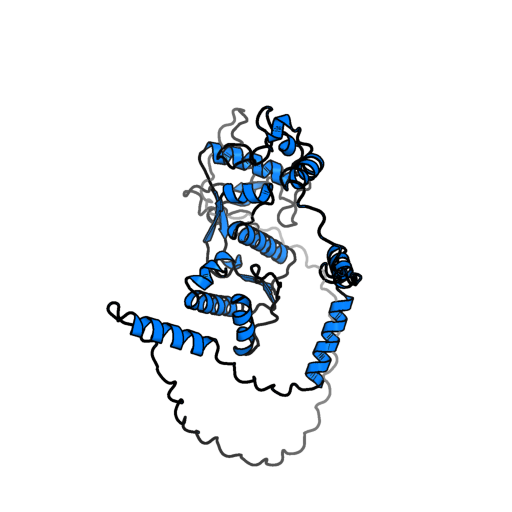U A 1 319 ? 8.226 9.245 -13.971 1.00 87.56 319 GLU A N 1
ATOM 2467 C CA . GLU A 1 319 ? 7.203 9.792 -13.081 1.00 87.56 319 GLU A CA 1
ATOM 2468 C C . GLU A 1 319 ? 5.878 9.051 -13.268 1.00 87.56 319 GLU A C 1
ATOM 2470 O O . GLU A 1 319 ? 5.483 8.759 -14.394 1.00 87.56 319 GLU A O 1
ATOM 2475 N N . ASP A 1 320 ? 5.201 8.752 -12.163 1.00 89.75 320 ASP A N 1
ATOM 2476 C CA . ASP A 1 320 ? 3.922 8.040 -12.146 1.00 89.75 320 ASP A CA 1
ATOM 2477 C C . ASP A 1 320 ? 3.068 8.510 -10.953 1.00 89.75 320 ASP A C 1
ATOM 2479 O O . ASP A 1 320 ? 3.559 9.173 -10.033 1.00 89.75 320 ASP A O 1
ATOM 2483 N N . VAL A 1 321 ? 1.780 8.172 -10.940 1.00 91.56 321 VAL A N 1
ATOM 2484 C CA . VAL A 1 321 ? 0.866 8.426 -9.822 1.00 91.56 321 VAL A CA 1
ATOM 2485 C C . VAL A 1 321 ? 0.290 7.103 -9.336 1.00 91.56 321 VAL A C 1
ATOM 2487 O O . VAL A 1 321 ? -0.415 6.395 -10.048 1.00 91.56 321 VAL A O 1
ATOM 2490 N N . LEU A 1 322 ? 0.569 6.785 -8.077 1.00 91.75 322 LEU A N 1
ATOM 2491 C CA . LEU A 1 322 ? 0.024 5.628 -7.389 1.00 91.75 322 LEU A CA 1
ATOM 2492 C C . LEU A 1 322 ? -1.352 5.962 -6.818 1.00 91.75 322 LEU A C 1
ATOM 2494 O O . LEU A 1 322 ? -1.452 6.693 -5.833 1.00 91.75 322 LEU A O 1
ATOM 2498 N N . TRP A 1 323 ? -2.405 5.428 -7.424 1.00 93.81 323 TRP A N 1
ATOM 2499 C CA . TRP A 1 323 ? -3.769 5.570 -6.920 1.00 93.81 323 TRP A CA 1
ATOM 2500 C C . TRP A 1 323 ? -4.040 4.583 -5.785 1.00 93.81 323 TRP A C 1
ATOM 2502 O O . TRP A 1 323 ? -3.744 3.398 -5.910 1.00 93.81 323 TRP A O 1
ATOM 2512 N N . ILE A 1 324 ? -4.579 5.090 -4.676 1.00 94.62 324 ILE A N 1
ATOM 2513 C CA . ILE A 1 324 ? -4.875 4.322 -3.463 1.00 94.62 324 ILE A CA 1
ATOM 2514 C C . ILE A 1 324 ? -6.364 4.467 -3.172 1.00 94.62 324 ILE A C 1
ATOM 2516 O O . ILE A 1 324 ? -6.837 5.580 -2.905 1.00 94.62 324 ILE A O 1
ATOM 2520 N N . HIS A 1 325 ? -7.104 3.359 -3.203 1.00 95.31 325 HIS A N 1
ATOM 2521 C CA . HIS A 1 325 ? -8.532 3.387 -2.914 1.00 95.31 325 HIS A CA 1
ATOM 2522 C C . HIS A 1 325 ? -8.789 3.515 -1.415 1.00 95.31 325 HIS A C 1
ATOM 2524 O O . HIS A 1 325 ? -8.141 2.882 -0.579 1.00 95.31 325 HIS A O 1
ATOM 2530 N N . PHE A 1 326 ? -9.807 4.297 -1.053 1.00 95.94 326 PHE A N 1
ATOM 2531 C CA . PHE A 1 326 ? -10.255 4.372 0.336 1.00 95.94 326 PHE A CA 1
ATOM 2532 C C . PHE A 1 326 ? -10.765 3.030 0.858 1.00 95.94 326 PHE A C 1
ATOM 2534 O O . PHE A 1 326 ? -10.661 2.773 2.056 1.00 95.94 326 PHE A O 1
ATOM 2541 N N . LYS A 1 327 ? -11.232 2.150 -0.035 1.00 95.06 327 LYS A N 1
ATOM 2542 C CA . LYS A 1 327 ? -11.573 0.769 0.302 1.00 95.06 327 LYS A CA 1
ATOM 2543 C C . LYS A 1 327 ? -10.369 -0.008 0.849 1.00 95.06 327 LYS A C 1
ATOM 2545 O O . LYS A 1 327 ? -10.509 -0.707 1.850 1.00 95.06 327 LYS A O 1
ATOM 2550 N N . ASP A 1 328 ? -9.191 0.156 0.256 1.00 94.19 328 ASP A N 1
ATOM 2551 C CA . ASP A 1 328 ? -7.978 -0.534 0.710 1.00 94.19 328 ASP A CA 1
ATOM 2552 C C . ASP A 1 328 ? -7.493 0.038 2.037 1.00 94.19 328 ASP A C 1
ATOM 2554 O O . ASP A 1 328 ? -7.100 -0.697 2.942 1.00 94.19 328 ASP A O 1
ATOM 2558 N N . VAL A 1 329 ? -7.600 1.360 2.201 1.00 93.31 329 VAL A N 1
ATOM 2559 C CA . VAL A 1 329 ? -7.306 2.003 3.484 1.00 93.31 329 VAL A CA 1
ATOM 2560 C C . VAL A 1 329 ? -8.271 1.525 4.568 1.00 93.31 329 VAL A C 1
ATOM 2562 O O . VAL A 1 329 ? -7.836 1.230 5.674 1.00 93.31 329 VAL A O 1
ATOM 2565 N N . PHE A 1 330 ? -9.562 1.387 4.274 1.00 94.56 330 PHE A N 1
ATOM 2566 C CA . PHE A 1 330 ? -10.526 0.814 5.211 1.00 94.56 330 PHE A CA 1
ATOM 2567 C C . PHE A 1 330 ? -10.103 -0.588 5.667 1.00 94.56 330 PHE A C 1
ATOM 2569 O O . PHE A 1 330 ? -10.046 -0.859 6.867 1.00 94.56 330 PHE A O 1
ATOM 2576 N N . ASN A 1 331 ? -9.729 -1.458 4.726 1.00 91.81 331 ASN A N 1
ATOM 2577 C CA . ASN A 1 331 ? -9.255 -2.802 5.050 1.00 91.81 331 ASN A CA 1
ATOM 2578 C C . ASN A 1 331 ? -7.983 -2.750 5.927 1.00 91.81 331 ASN A C 1
ATOM 2580 O O . ASN A 1 331 ? -7.868 -3.520 6.882 1.00 91.81 331 ASN A O 1
ATOM 2584 N N . LEU A 1 332 ? -7.081 -1.788 5.687 1.00 90.50 332 LEU A N 1
ATOM 2585 C CA . LEU A 1 332 ? -5.902 -1.542 6.527 1.00 90.50 332 LEU A CA 1
ATOM 2586 C C . LEU A 1 332 ? -6.269 -1.115 7.960 1.00 90.50 332 LEU A C 1
ATOM 2588 O O . LEU A 1 332 ? -5.661 -1.602 8.914 1.00 90.50 332 LEU A O 1
ATOM 2592 N N . TYR A 1 333 ? -7.263 -0.239 8.141 1.00 89.62 333 TYR A N 1
ATOM 2593 C CA . TYR A 1 333 ? -7.745 0.171 9.471 1.00 89.62 333 TYR A CA 1
ATOM 2594 C C . TYR A 1 333 ? -8.302 -1.011 10.269 1.00 89.62 333 TYR A C 1
ATOM 2596 O O . TYR A 1 333 ? -8.058 -1.117 11.473 1.00 89.62 333 TYR A O 1
ATOM 2604 N N . HIS A 1 334 ? -9.005 -1.912 9.584 1.00 89.56 334 HIS A N 1
ATOM 2605 C CA . HIS A 1 334 ? -9.563 -3.128 10.166 1.00 89.56 334 HIS A CA 1
ATOM 2606 C C . HIS A 1 334 ? -8.568 -4.292 10.254 1.00 89.56 334 HIS A C 1
ATOM 2608 O O . HIS A 1 334 ? -8.907 -5.319 10.837 1.00 89.56 334 HIS A O 1
ATOM 2614 N N . ARG A 1 335 ? -7.334 -4.118 9.752 1.00 85.88 335 ARG A N 1
ATOM 2615 C CA . ARG A 1 335 ? -6.296 -5.163 9.675 1.00 85.88 335 ARG A CA 1
ATOM 2616 C C . ARG A 1 335 ? -6.784 -6.426 8.952 1.00 85.88 335 ARG A C 1
ATOM 2618 O O . ARG A 1 335 ? -6.418 -7.531 9.338 1.00 85.88 335 ARG A O 1
ATOM 2625 N N . ASP A 1 336 ? -7.621 -6.235 7.939 1.00 87.00 336 ASP A N 1
ATOM 2626 C CA . ASP A 1 336 ? -8.271 -7.304 7.177 1.00 87.00 336 ASP A CA 1
ATOM 2627 C C . ASP A 1 336 ? -7.408 -7.719 5.978 1.00 87.00 336 ASP A C 1
ATOM 2629 O O . ASP A 1 336 ? -6.908 -8.839 5.905 1.00 87.00 336 ASP A O 1
ATOM 2633 N N . ALA A 1 337 ? -7.134 -6.764 5.085 1.00 86.25 337 ALA A N 1
ATOM 2634 C CA . ALA A 1 337 ? -6.328 -6.972 3.888 1.00 86.25 337 ALA A CA 1
ATOM 2635 C C . ALA A 1 337 ? -5.389 -5.786 3.632 1.00 86.25 337 ALA A C 1
ATOM 2637 O O . ALA A 1 337 ? -5.696 -4.643 3.982 1.00 86.25 337 ALA A O 1
ATOM 2638 N N . LEU A 1 338 ? -4.250 -6.071 2.999 1.00 85.88 338 LEU A N 1
ATOM 2639 C CA . LEU A 1 338 ? -3.268 -5.082 2.566 1.00 85.88 338 LEU A CA 1
ATOM 2640 C C . LEU A 1 338 ? -3.106 -5.175 1.050 1.00 85.88 338 LEU A C 1
ATOM 2642 O O . LEU A 1 338 ? -2.621 -6.183 0.543 1.00 85.88 338 LEU A O 1
ATOM 2646 N N . ASP A 1 339 ? -3.496 -4.117 0.348 1.00 89.06 339 ASP A N 1
ATOM 2647 C CA . ASP A 1 339 ? -3.362 -4.051 -1.104 1.00 89.06 339 ASP A CA 1
ATOM 2648 C C . ASP A 1 339 ? -1.917 -3.748 -1.551 1.00 89.06 339 ASP A C 1
ATOM 2650 O O . ASP A 1 339 ? -1.131 -3.122 -0.827 1.00 89.06 339 ASP A O 1
ATOM 2654 N N . VAL A 1 340 ? -1.578 -4.152 -2.780 1.00 87.81 340 VAL A N 1
ATOM 2655 C CA . VAL A 1 340 ? -0.272 -3.888 -3.405 1.00 87.81 340 VAL A CA 1
ATOM 2656 C C . VAL A 1 340 ? 0.017 -2.386 -3.464 1.00 87.81 340 VAL A C 1
ATOM 2658 O O . VAL A 1 340 ? 1.154 -1.982 -3.223 1.00 87.81 340 VAL A O 1
ATOM 2661 N N . SER A 1 341 ? -0.991 -1.540 -3.705 1.00 89.94 341 SER A N 1
ATOM 2662 C CA . SER A 1 341 ? -0.827 -0.083 -3.700 1.00 89.94 341 SER A CA 1
ATOM 2663 C C . SER A 1 341 ? -0.343 0.437 -2.342 1.00 89.94 341 SER A C 1
ATOM 2665 O O . SER A 1 341 ? 0.583 1.247 -2.284 1.00 89.94 341 SER A O 1
ATOM 2667 N N . LEU A 1 342 ? -0.876 -0.076 -1.229 1.00 89.81 342 LEU A N 1
ATOM 2668 C CA . LEU A 1 342 ? -0.435 0.295 0.119 1.00 89.81 342 LEU A CA 1
ATOM 2669 C C . LEU A 1 342 ? 0.982 -0.205 0.418 1.00 89.81 342 LEU A C 1
ATOM 2671 O O . LEU A 1 342 ? 1.759 0.503 1.067 1.00 89.81 342 LEU A O 1
ATOM 2675 N N . LEU A 1 343 ? 1.353 -1.380 -0.096 1.00 88.06 343 LEU A N 1
ATOM 2676 C CA . LEU A 1 343 ? 2.728 -1.870 -0.018 1.00 88.06 343 LEU A CA 1
ATOM 2677 C C . LEU A 1 343 ? 3.690 -0.964 -0.808 1.00 88.06 343 LEU A C 1
ATOM 2679 O O . LEU A 1 343 ? 4.746 -0.595 -0.289 1.00 88.06 343 LEU A O 1
ATOM 2683 N N . SER A 1 344 ? 3.304 -0.519 -2.009 1.00 89.50 344 SER A N 1
ATOM 2684 C CA . SER A 1 344 ? 4.051 0.476 -2.792 1.00 89.50 344 SER A CA 1
ATOM 2685 C C . SER A 1 344 ? 4.225 1.791 -2.027 1.00 89.50 344 SER A C 1
ATOM 2687 O O . SER A 1 344 ? 5.336 2.325 -1.980 1.00 89.50 344 SER A O 1
ATOM 2689 N N . VAL A 1 345 ? 3.186 2.288 -1.341 1.00 89.00 345 VAL A N 1
ATOM 2690 C CA . VAL A 1 345 ? 3.292 3.479 -0.472 1.00 89.00 345 VAL A CA 1
ATOM 2691 C C . VAL A 1 345 ? 4.299 3.264 0.656 1.00 89.00 345 VAL A C 1
ATOM 2693 O O . VAL A 1 345 ? 5.112 4.149 0.935 1.00 89.00 345 VAL A O 1
ATOM 2696 N N . TRP A 1 346 ? 4.282 2.097 1.303 1.00 88.94 346 TRP A N 1
ATOM 2697 C CA . TRP A 1 346 ? 5.244 1.782 2.356 1.00 88.94 346 TRP A CA 1
ATOM 2698 C C . TRP A 1 346 ? 6.688 1.825 1.842 1.00 88.94 346 TRP A C 1
ATOM 2700 O O . TRP A 1 346 ? 7.550 2.440 2.472 1.00 88.94 346 TRP A O 1
ATOM 2710 N N . ILE A 1 347 ? 6.943 1.293 0.648 1.00 89.19 347 ILE A N 1
ATOM 2711 C CA . ILE A 1 347 ? 8.269 1.338 0.019 1.00 89.19 347 ILE A CA 1
ATOM 2712 C C . ILE A 1 347 ? 8.685 2.772 -0.308 1.00 89.19 347 ILE A C 1
ATOM 2714 O O . ILE A 1 347 ? 9.841 3.137 -0.096 1.00 89.19 347 ILE A O 1
ATOM 2718 N N . LEU A 1 348 ? 7.761 3.621 -0.764 1.00 89.94 348 LEU A N 1
ATOM 2719 C CA . LEU A 1 348 ? 8.046 5.044 -0.972 1.00 89.94 348 LEU A CA 1
ATOM 2720 C C . LEU A 1 348 ? 8.489 5.724 0.330 1.00 89.94 348 LEU A C 1
ATOM 2722 O O . LEU A 1 348 ? 9.456 6.495 0.327 1.00 89.94 348 LEU A O 1
AT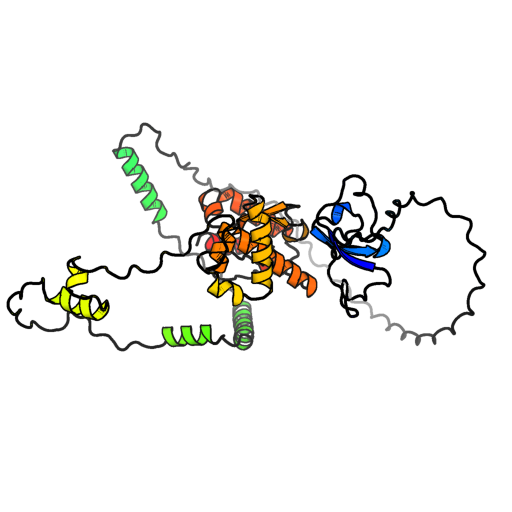OM 2726 N N . MET A 1 349 ? 7.842 5.406 1.455 1.00 86.56 349 MET A N 1
ATOM 2727 C CA . MET A 1 349 ? 8.271 5.894 2.769 1.00 86.56 349 MET A CA 1
ATOM 2728 C C . MET A 1 349 ? 9.654 5.355 3.161 1.00 86.56 349 MET A C 1
ATOM 2730 O O . MET A 1 349 ? 10.467 6.102 3.713 1.00 86.56 349 MET A O 1
ATOM 2734 N N . GLU A 1 350 ? 9.955 4.093 2.850 1.00 85.94 350 GLU A N 1
ATOM 2735 C CA . GLU A 1 350 ? 11.267 3.484 3.090 1.00 85.94 350 GLU A CA 1
ATOM 2736 C C . GLU A 1 350 ? 12.379 4.125 2.259 1.00 85.94 350 GLU A C 1
ATOM 2738 O O . GLU A 1 350 ? 13.442 4.441 2.796 1.00 85.94 350 GLU A O 1
ATOM 2743 N N . ILE A 1 351 ? 12.116 4.430 0.988 1.00 87.94 351 ILE A N 1
ATOM 2744 C CA . ILE A 1 351 ? 13.029 5.181 0.121 1.00 87.94 351 ILE A CA 1
ATOM 2745 C C . ILE A 1 351 ? 13.320 6.554 0.735 1.00 87.94 351 ILE A C 1
ATOM 2747 O O . ILE A 1 351 ? 14.480 6.946 0.879 1.00 87.94 351 ILE A O 1
ATOM 2751 N N . GLN A 1 352 ? 12.286 7.289 1.157 1.00 84.56 352 GLN A N 1
ATOM 2752 C CA . GLN A 1 352 ? 12.467 8.589 1.811 1.00 84.56 352 GLN A CA 1
ATOM 2753 C C . GLN A 1 352 ? 13.240 8.470 3.130 1.00 84.56 352 GLN A C 1
ATOM 2755 O O . GLN A 1 352 ? 14.041 9.341 3.478 1.00 84.56 352 GLN A O 1
ATOM 2760 N N . ARG A 1 353 ? 13.011 7.400 3.895 1.00 83.62 353 ARG A N 1
ATOM 2761 C CA . ARG A 1 353 ? 13.741 7.120 5.135 1.00 83.62 353 ARG A CA 1
ATOM 2762 C C . ARG A 1 353 ? 15.214 6.814 4.864 1.00 83.62 353 ARG A C 1
ATOM 2764 O O . ARG A 1 353 ? 16.066 7.335 5.581 1.00 83.62 353 ARG A O 1
ATOM 2771 N N . ALA A 1 354 ? 15.516 6.032 3.830 1.00 84.06 354 ALA A N 1
ATOM 2772 C CA . ALA A 1 354 ? 16.876 5.719 3.405 1.00 84.06 354 ALA A CA 1
ATOM 2773 C C . ALA A 1 354 ? 17.627 6.984 2.961 1.00 84.06 354 ALA A C 1
ATOM 2775 O O . ALA A 1 354 ? 18.720 7.248 3.462 1.00 84.06 354 ALA A O 1
ATOM 2776 N N . ARG A 1 355 ? 16.994 7.837 2.141 1.00 86.44 355 ARG A N 1
ATOM 2777 C CA . ARG A 1 355 ? 17.552 9.135 1.714 1.00 86.44 355 ARG A CA 1
ATOM 2778 C C . ARG A 1 355 ? 17.871 10.049 2.895 1.00 86.44 355 ARG A C 1
ATOM 2780 O O . ARG A 1 355 ? 18.981 10.561 2.989 1.00 86.44 355 ARG A O 1
ATOM 2787 N N . ARG A 1 356 ? 16.941 10.183 3.850 1.00 83.00 356 ARG A N 1
ATOM 2788 C CA . ARG A 1 356 ? 17.159 10.968 5.082 1.00 83.00 356 ARG A CA 1
ATOM 2789 C C . ARG A 1 356 ? 18.317 10.447 5.935 1.00 83.00 356 ARG A C 1
ATOM 2791 O O . ARG A 1 356 ? 18.927 11.223 6.659 1.00 83.00 356 ARG A O 1
ATOM 2798 N N . ARG A 1 357 ? 18.618 9.148 5.859 1.00 86.56 357 ARG A N 1
ATOM 2799 C CA . ARG A 1 357 ? 19.753 8.510 6.546 1.00 86.56 357 ARG A CA 1
ATOM 2800 C C . ARG A 1 357 ? 21.039 8.491 5.713 1.00 86.56 357 ARG A C 1
ATOM 2802 O O . ARG A 1 357 ? 22.044 7.983 6.194 1.00 86.56 357 ARG A O 1
ATOM 2809 N N . GLY A 1 358 ? 21.018 9.001 4.480 1.00 83.81 358 GLY A N 1
ATOM 2810 C CA . GLY A 1 358 ? 22.161 8.952 3.567 1.00 83.81 358 GLY A CA 1
ATOM 2811 C C . GLY A 1 358 ? 22.474 7.553 3.022 1.00 83.81 358 GLY A C 1
ATOM 2812 O O . GLY A 1 358 ? 23.583 7.310 2.555 1.00 83.81 358 GLY A O 1
ATOM 2813 N N . VAL A 1 359 ? 21.522 6.619 3.085 1.00 82.12 359 VAL A N 1
ATOM 2814 C CA . VAL A 1 359 ? 21.691 5.240 2.610 1.00 82.12 359 VAL A CA 1
ATOM 2815 C C . VAL A 1 359 ? 21.215 5.154 1.160 1.00 82.12 359 VAL A C 1
ATOM 2817 O O . VAL A 1 359 ? 20.016 5.141 0.891 1.00 82.12 359 VAL A O 1
ATOM 2820 N N . TYR A 1 360 ? 22.164 5.096 0.223 1.00 82.81 360 TYR A N 1
ATOM 2821 C CA . TYR A 1 360 ? 21.895 5.059 -1.224 1.00 82.81 360 TYR A CA 1
ATOM 2822 C C . TYR A 1 360 ? 22.341 3.764 -1.908 1.00 82.81 360 TYR A C 1
ATOM 2824 O O . TYR A 1 360 ? 22.094 3.592 -3.101 1.00 82.81 360 TYR A O 1
ATOM 2832 N N . ASN A 1 361 ? 22.967 2.848 -1.171 1.00 82.38 361 ASN A N 1
ATOM 2833 C CA . ASN A 1 361 ? 23.424 1.558 -1.686 1.00 82.38 361 ASN A CA 1
ATOM 2834 C C . ASN A 1 361 ? 22.284 0.541 -1.875 1.00 82.38 361 ASN A C 1
ATOM 2836 O O . ASN A 1 361 ? 22.512 -0.496 -2.488 1.00 82.38 361 ASN A O 1
ATOM 2840 N N . THR A 1 362 ? 21.072 0.840 -1.403 1.00 84.81 362 THR A N 1
ATOM 2841 C CA . THR A 1 362 ? 19.882 0.003 -1.606 1.00 84.81 3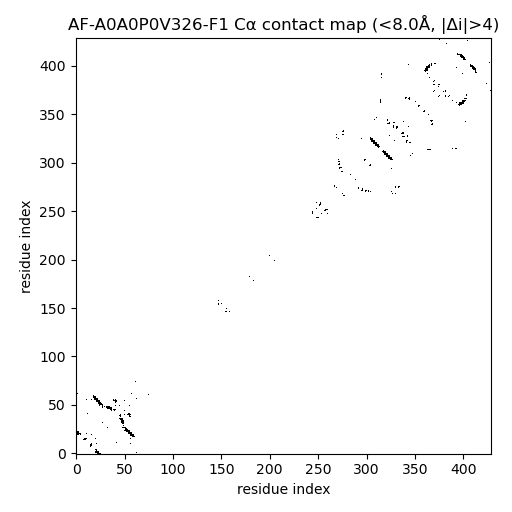62 THR A CA 1
ATOM 2842 C C . THR A 1 362 ? 19.014 0.541 -2.748 1.00 84.81 362 THR A C 1
ATOM 2844 O O . THR A 1 362 ? 18.759 1.748 -2.855 1.00 84.81 362 THR A O 1
ATOM 2847 N N . GLY A 1 363 ? 18.614 -0.357 -3.639 1.00 85.19 363 GLY A N 1
ATOM 2848 C CA . GLY A 1 363 ? 17.625 -0.200 -4.693 1.00 85.19 363 GLY A CA 1
ATOM 2849 C C . GLY A 1 363 ? 16.300 -0.843 -4.293 1.00 85.19 363 GLY A C 1
ATOM 2850 O O . GLY A 1 363 ? 16.249 -1.696 -3.407 1.00 85.19 363 GLY A O 1
ATOM 2851 N N . PHE A 1 364 ? 15.222 -0.390 -4.917 1.00 87.69 364 PHE A N 1
ATOM 2852 C CA . PHE A 1 364 ? 13.857 -0.771 -4.575 1.00 87.69 364 PHE A CA 1
ATOM 2853 C C . PHE A 1 364 ? 13.098 -1.076 -5.860 1.00 87.69 364 PHE A C 1
ATOM 2855 O O . PHE A 1 364 ? 13.286 -0.386 -6.866 1.00 87.69 364 PHE A O 1
ATOM 2862 N N . ILE A 1 365 ? 12.236 -2.087 -5.810 1.00 85.50 365 ILE A N 1
ATOM 2863 C CA . ILE A 1 365 ? 11.365 -2.469 -6.921 1.00 85.50 365 ILE A CA 1
ATOM 2864 C C . ILE A 1 365 ? 9.907 -2.255 -6.508 1.00 85.50 365 ILE A C 1
ATOM 2866 O O . ILE A 1 365 ? 9.516 -2.601 -5.392 1.00 85.50 365 ILE A O 1
ATOM 2870 N N . ASP A 1 366 ? 9.118 -1.661 -7.405 1.00 87.44 366 ASP A N 1
ATOM 2871 C CA . ASP A 1 366 ? 7.683 -1.449 -7.207 1.00 87.44 366 ASP A CA 1
ATOM 2872 C C . ASP A 1 366 ? 6.928 -2.791 -7.316 1.00 87.44 366 ASP A C 1
ATOM 2874 O O . ASP A 1 366 ? 6.967 -3.422 -8.377 1.00 87.44 366 ASP A O 1
ATOM 2878 N N . PRO A 1 367 ? 6.215 -3.242 -6.267 1.00 84.50 367 PRO A N 1
ATOM 2879 C CA . PRO A 1 367 ? 5.501 -4.518 -6.267 1.00 84.50 367 PRO A CA 1
ATOM 2880 C C . PRO A 1 367 ? 4.316 -4.545 -7.243 1.00 84.50 367 PRO A C 1
ATOM 2882 O O . PRO A 1 367 ? 3.849 -5.624 -7.593 1.00 84.50 367 PRO A O 1
ATOM 2885 N N . ARG A 1 368 ? 3.864 -3.398 -7.776 1.00 86.12 368 ARG A N 1
ATOM 2886 C CA . ARG A 1 368 ? 2.905 -3.379 -8.901 1.00 86.12 368 ARG A CA 1
ATOM 2887 C C . ARG A 1 368 ? 3.465 -4.007 -10.180 1.00 86.12 368 ARG A C 1
ATOM 2889 O O . ARG A 1 368 ? 2.702 -4.312 -11.088 1.00 86.12 368 ARG A O 1
ATOM 2896 N N . LYS A 1 369 ? 4.791 -4.143 -10.282 1.00 82.38 369 LYS A N 1
ATOM 2897 C CA . LYS A 1 369 ? 5.477 -4.712 -11.451 1.00 82.38 369 LYS A CA 1
ATOM 2898 C C . LYS A 1 369 ? 5.815 -6.187 -11.286 1.00 82.38 369 LYS A C 1
ATOM 2900 O O . LYS A 1 369 ? 6.012 -6.857 -12.288 1.00 82.38 369 LYS A O 1
ATOM 2905 N N . ILE A 1 370 ? 5.920 -6.662 -10.044 1.00 75.38 370 ILE A N 1
ATOM 2906 C CA . ILE A 1 370 ? 6.315 -8.033 -9.711 1.00 75.38 370 ILE A CA 1
ATOM 2907 C C . ILE A 1 370 ? 5.425 -8.509 -8.568 1.00 75.38 370 ILE A C 1
ATOM 2909 O O . ILE A 1 370 ? 5.720 -8.288 -7.393 1.00 75.38 370 ILE A O 1
ATOM 2913 N N . ASN A 1 371 ? 4.313 -9.128 -8.939 1.00 76.25 371 ASN A N 1
ATOM 2914 C CA . ASN A 1 371 ? 3.388 -9.804 -8.040 1.00 76.25 371 ASN A CA 1
ATOM 2915 C C . ASN A 1 371 ? 2.861 -11.068 -8.737 1.00 76.25 371 ASN A C 1
ATOM 2917 O O . ASN A 1 371 ? 3.059 -11.228 -9.943 1.00 76.25 371 ASN A O 1
ATOM 2921 N N . THR A 1 372 ? 2.192 -11.947 -7.989 1.00 76.50 372 THR A N 1
ATOM 2922 C CA . THR A 1 372 ? 1.674 -13.220 -8.520 1.00 76.50 372 THR A CA 1
ATOM 2923 C C . THR A 1 372 ? 0.779 -13.020 -9.741 1.00 76.50 372 THR A C 1
ATOM 2925 O O . THR A 1 372 ? 0.942 -13.710 -10.737 1.00 76.50 372 THR A O 1
ATOM 2928 N N . GLU A 1 373 ? -0.096 -12.012 -9.727 1.00 78.38 373 GLU A N 1
ATOM 2929 C CA . GLU A 1 373 ? -1.006 -11.755 -10.848 1.00 78.38 373 GLU A CA 1
ATOM 2930 C C . GLU A 1 373 ? -0.263 -11.377 -12.142 1.00 78.38 373 GLU A C 1
ATOM 2932 O O . GLU A 1 373 ? -0.646 -11.812 -13.230 1.00 78.38 373 GLU A O 1
ATOM 2937 N N . MET A 1 374 ? 0.799 -10.574 -12.037 1.00 80.69 374 MET A N 1
ATOM 2938 C CA . MET A 1 374 ? 1.626 -10.200 -13.185 1.00 80.69 374 MET A CA 1
ATOM 2939 C C . MET A 1 374 ? 2.401 -11.397 -13.739 1.00 80.69 374 MET A C 1
ATOM 2941 O O . MET A 1 374 ? 2.557 -11.494 -14.953 1.00 80.69 374 MET A O 1
ATOM 2945 N N . LEU A 1 375 ? 2.832 -12.321 -12.880 1.00 74.56 375 LEU A N 1
ATOM 2946 C CA . LEU A 1 375 ? 3.525 -13.542 -13.296 1.00 74.56 375 LEU A CA 1
ATOM 2947 C C . LEU A 1 375 ? 2.575 -14.507 -14.002 1.00 74.56 375 LEU A C 1
ATOM 2949 O O . LEU A 1 375 ? 2.883 -14.957 -15.100 1.00 74.56 375 LEU A O 1
ATOM 2953 N N . ASP A 1 376 ? 1.387 -14.728 -13.440 1.00 77.94 376 ASP A N 1
ATOM 2954 C CA . ASP A 1 376 ? 0.388 -15.634 -14.012 1.00 77.94 376 ASP A CA 1
ATOM 2955 C C . ASP A 1 376 ? -0.092 -15.176 -15.400 1.00 77.94 376 ASP A C 1
ATOM 2957 O O . ASP A 1 376 ? -0.402 -15.994 -16.266 1.00 77.94 376 ASP A O 1
ATOM 2961 N N . LYS A 1 377 ? -0.184 -13.857 -15.621 1.00 84.25 377 LYS A N 1
ATOM 2962 C CA . LYS A 1 377 ? -0.709 -13.279 -16.872 1.00 84.25 377 LYS A CA 1
ATOM 2963 C C . LYS A 1 377 ? 0.373 -12.914 -17.884 1.00 84.25 377 LYS A C 1
ATOM 2965 O O . LYS A 1 377 ? 0.124 -12.982 -19.086 1.00 84.25 377 LYS A O 1
ATOM 2970 N N . TYR A 1 378 ? 1.536 -12.480 -17.409 1.00 81.75 378 TYR A N 1
ATOM 2971 C CA . TYR A 1 378 ? 2.575 -11.841 -18.214 1.00 81.75 378 TYR A CA 1
ATOM 2972 C C . TYR A 1 378 ? 3.973 -12.293 -17.774 1.00 81.75 378 TYR A C 1
ATOM 2974 O O . TYR A 1 378 ? 4.861 -11.461 -17.590 1.00 81.75 378 TYR A O 1
ATOM 2982 N N . GLU A 1 379 ? 4.181 -13.598 -17.589 1.00 80.44 379 GLU A N 1
ATOM 2983 C CA . GLU A 1 379 ? 5.441 -14.191 -17.112 1.00 80.44 379 GLU A CA 1
ATOM 2984 C C . GLU A 1 379 ? 6.668 -13.618 -17.841 1.00 80.44 379 GLU A C 1
ATOM 2986 O O . GLU A 1 379 ? 7.513 -12.965 -17.228 1.00 80.44 379 GLU A O 1
ATOM 2991 N N . LYS A 1 380 ? 6.717 -13.755 -19.174 1.00 83.50 380 LYS A N 1
ATOM 2992 C CA . LYS A 1 380 ? 7.865 -13.324 -19.988 1.00 83.50 380 LYS A CA 1
ATOM 2993 C C . LYS A 1 380 ? 8.118 -11.816 -19.915 1.00 83.50 380 LYS A C 1
ATOM 2995 O O . LYS A 1 380 ? 9.267 -11.395 -19.783 1.00 83.50 380 LYS A O 1
ATOM 3000 N N . ASP A 1 381 ? 7.059 -11.009 -19.954 1.00 80.75 381 ASP A N 1
ATOM 3001 C CA . ASP A 1 381 ? 7.182 -9.554 -19.829 1.00 80.75 381 ASP A CA 1
ATOM 3002 C C . ASP A 1 381 ? 7.632 -9.162 -18.415 1.00 80.75 381 ASP A C 1
ATOM 3004 O O . ASP A 1 381 ? 8.389 -8.210 -18.242 1.00 80.75 381 ASP A O 1
ATOM 3008 N N . THR A 1 382 ? 7.192 -9.892 -17.387 1.00 81.56 382 THR A N 1
ATOM 3009 C CA . THR A 1 382 ? 7.585 -9.667 -15.991 1.00 81.56 382 THR A CA 1
ATOM 3010 C C . THR A 1 382 ? 9.058 -10.000 -15.776 1.00 81.56 382 THR A C 1
ATOM 3012 O O . THR A 1 382 ? 9.766 -9.214 -15.144 1.00 81.56 382 THR A O 1
ATOM 3015 N N . GLU A 1 383 ? 9.554 -11.098 -16.355 1.00 79.31 383 GLU A N 1
ATOM 3016 C CA . GLU A 1 383 ? 10.983 -11.428 -16.366 1.00 79.31 383 GLU A CA 1
ATOM 3017 C C . GLU A 1 383 ? 11.812 -10.330 -17.041 1.00 79.31 383 GLU A C 1
ATOM 3019 O O . GLU A 1 383 ? 12.784 -9.841 -16.462 1.00 79.31 383 GLU A O 1
ATOM 3024 N N . ASP A 1 384 ? 11.422 -9.911 -18.246 1.00 82.12 384 ASP A N 1
ATOM 3025 C CA . ASP A 1 384 ? 12.161 -8.910 -19.015 1.00 82.12 384 ASP A CA 1
ATOM 3026 C C . ASP A 1 384 ? 12.137 -7.541 -18.302 1.00 82.12 384 ASP A C 1
ATOM 3028 O O . ASP A 1 384 ? 13.161 -6.853 -18.218 1.00 82.12 384 ASP A O 1
ATOM 3032 N N . ASN A 1 385 ? 11.003 -7.179 -17.689 1.00 81.69 385 ASN A N 1
ATOM 3033 C CA . ASN A 1 385 ? 10.875 -6.003 -16.827 1.00 81.69 385 ASN A CA 1
ATOM 3034 C C . ASN A 1 385 ? 11.780 -6.097 -15.594 1.00 81.69 385 ASN A C 1
ATOM 3036 O O . ASN A 1 385 ? 12.427 -5.112 -15.231 1.00 81.69 385 ASN A O 1
ATOM 3040 N N . LEU A 1 386 ? 11.861 -7.264 -14.951 1.00 81.50 386 LEU A N 1
ATOM 3041 C CA . LEU A 1 386 ? 12.735 -7.482 -13.802 1.00 81.50 386 LEU A CA 1
ATOM 3042 C C . LEU A 1 386 ? 14.210 -7.359 -14.202 1.00 81.50 386 LEU A C 1
ATOM 3044 O O . LEU A 1 386 ? 14.957 -6.644 -13.536 1.00 81.50 386 LEU A O 1
ATOM 3048 N N . VAL A 1 387 ? 14.633 -7.982 -15.304 1.00 82.19 387 VAL A N 1
ATOM 3049 C CA . VAL A 1 387 ? 16.007 -7.867 -15.822 1.00 82.19 387 VAL A CA 1
ATOM 3050 C C . VAL A 1 387 ? 16.341 -6.412 -16.153 1.00 82.19 387 VAL A C 1
ATOM 3052 O O . VAL A 1 387 ? 17.418 -5.923 -15.793 1.00 82.19 387 VAL A O 1
ATOM 3055 N N . HIS A 1 388 ? 15.413 -5.688 -16.782 1.00 83.88 388 HIS A N 1
ATOM 3056 C CA . HIS A 1 388 ? 15.572 -4.264 -17.057 1.00 83.88 388 HIS A CA 1
ATOM 3057 C C . HIS A 1 388 ? 15.754 -3.455 -15.763 1.00 83.88 388 HIS A C 1
ATOM 3059 O O . HIS A 1 388 ? 16.695 -2.666 -15.656 1.00 83.88 388 HIS A O 1
ATOM 3065 N N . LEU A 1 389 ? 14.905 -3.688 -14.758 1.00 81.81 389 LEU A N 1
ATOM 3066 C CA . LEU A 1 389 ? 14.957 -2.992 -13.470 1.00 81.81 389 LEU A CA 1
ATOM 3067 C C . LEU A 1 389 ? 16.249 -3.250 -12.710 1.00 81.81 389 LEU A C 1
ATOM 3069 O O . LEU A 1 389 ? 16.860 -2.317 -12.185 1.00 81.81 389 LEU A O 1
ATOM 3073 N N . LEU A 1 390 ? 16.675 -4.509 -12.684 1.00 81.44 390 LEU A N 1
ATOM 3074 C CA . LEU A 1 390 ? 17.941 -4.906 -12.097 1.00 81.44 390 LEU A CA 1
ATOM 3075 C C . LEU A 1 390 ? 19.083 -4.176 -12.808 1.00 81.44 390 LEU A C 1
ATOM 3077 O O . LEU A 1 390 ? 19.843 -3.472 -12.150 1.00 81.44 390 LEU A O 1
ATOM 3081 N N . THR A 1 391 ? 19.130 -4.204 -14.142 1.00 81.94 391 THR A N 1
ATOM 3082 C CA . THR A 1 391 ? 20.155 -3.515 -14.952 1.00 81.94 391 THR A CA 1
ATOM 3083 C C . THR A 1 391 ? 20.239 -2.011 -14.665 1.00 81.94 391 THR A C 1
ATOM 3085 O O . THR A 1 391 ? 21.340 -1.477 -14.485 1.00 81.94 391 THR A O 1
ATOM 3088 N N . GLN A 1 392 ? 19.100 -1.318 -14.545 1.00 81.81 392 GLN A N 1
ATOM 3089 C CA . GLN A 1 392 ? 19.064 0.105 -14.169 1.00 81.81 392 GLN A CA 1
ATOM 3090 C C . GLN A 1 392 ? 19.635 0.360 -12.767 1.00 81.81 392 GLN A C 1
ATOM 3092 O O . GLN A 1 392 ? 20.151 1.441 -12.494 1.00 81.81 392 GLN A O 1
ATOM 3097 N N . GLN A 1 393 ? 19.590 -0.636 -11.882 1.00 83.62 393 GLN A N 1
ATOM 3098 C CA . GLN A 1 393 ? 20.052 -0.560 -10.498 1.00 83.62 393 GLN A CA 1
ATOM 3099 C C . GLN A 1 393 ? 21.401 -1.274 -10.267 1.00 83.62 393 GLN A C 1
ATOM 3101 O O . GLN A 1 393 ? 21.751 -1.546 -9.122 1.00 83.62 393 GLN A O 1
ATOM 3106 N N . HIS A 1 394 ? 22.210 -1.521 -11.310 1.00 78.56 394 HIS A N 1
ATOM 3107 C CA . HIS A 1 394 ? 23.494 -2.249 -11.203 1.00 78.56 394 HIS A CA 1
ATOM 3108 C C . HIS A 1 394 ? 24.505 -1.654 -10.213 1.00 78.56 394 HIS A C 1
ATOM 3110 O O . HIS A 1 394 ? 25.340 -2.374 -9.673 1.00 78.56 394 HIS A O 1
ATOM 3116 N N . PHE A 1 395 ? 24.433 -0.347 -9.962 1.00 79.44 395 PHE A N 1
ATOM 3117 C CA . PHE A 1 395 ? 25.294 0.359 -9.011 1.00 79.44 395 PHE A CA 1
ATOM 3118 C C . PHE A 1 395 ? 24.842 0.207 -7.546 1.00 79.44 395 PHE A C 1
ATOM 3120 O O . PHE A 1 395 ? 25.508 0.707 -6.638 1.00 79.44 395 PHE A O 1
ATOM 3127 N N . LYS A 1 396 ? 23.699 -0.443 -7.293 1.00 82.44 396 LYS A N 1
ATOM 3128 C CA . LYS A 1 396 ? 23.189 -0.722 -5.949 1.00 82.44 396 LYS A CA 1
ATOM 3129 C C . LYS A 1 396 ? 23.835 -1.991 -5.396 1.00 82.44 396 LYS A C 1
ATOM 3131 O O . LYS A 1 396 ? 23.950 -3.007 -6.075 1.00 82.44 396 LYS A O 1
ATOM 3136 N N . THR A 1 397 ? 24.228 -1.936 -4.128 1.00 79.06 397 THR A N 1
ATOM 3137 C CA . THR A 1 397 ? 24.715 -3.100 -3.379 1.00 79.06 397 THR A CA 1
ATOM 3138 C C . THR A 1 397 ? 23.569 -4.018 -2.992 1.00 79.06 397 THR A C 1
ATOM 3140 O O . THR A 1 397 ? 23.757 -5.221 -2.987 1.00 79.06 397 THR A O 1
ATOM 3143 N N . PHE A 1 398 ? 22.393 -3.473 -2.681 1.00 81.56 398 PHE A N 1
ATOM 3144 C CA . PHE A 1 398 ? 21.238 -4.254 -2.252 1.00 81.56 398 PHE A CA 1
ATOM 3145 C C . PHE A 1 398 ? 20.015 -3.949 -3.099 1.00 81.56 398 PHE A C 1
ATOM 3147 O O . PHE A 1 398 ? 19.784 -2.785 -3.399 1.00 81.56 398 PHE A O 1
ATOM 3154 N N . ILE A 1 399 ? 19.203 -4.950 -3.430 1.00 83.19 399 ILE A N 1
ATOM 3155 C CA . ILE A 1 399 ? 17.884 -4.752 -4.051 1.00 83.19 399 ILE A CA 1
ATOM 3156 C C . ILE A 1 399 ? 16.814 -5.291 -3.104 1.00 83.19 399 ILE A C 1
ATOM 3158 O O . ILE A 1 399 ? 16.882 -6.450 -2.691 1.00 83.19 399 ILE A O 1
ATOM 3162 N N . LEU A 1 400 ? 15.845 -4.448 -2.742 1.00 80.56 400 LEU A N 1
ATOM 3163 C CA . LEU A 1 400 ? 14.691 -4.840 -1.939 1.00 80.56 400 LEU A CA 1
ATOM 3164 C C . LEU A 1 400 ? 13.542 -5.291 -2.850 1.00 80.56 400 LEU A C 1
ATOM 3166 O O . LEU A 1 400 ? 13.002 -4.486 -3.612 1.00 80.56 400 LEU A O 1
ATOM 3170 N N . LEU A 1 401 ? 13.157 -6.561 -2.706 1.00 75.19 401 LEU A N 1
ATOM 3171 C CA . LEU A 1 401 ? 11.954 -7.162 -3.283 1.00 75.19 401 LEU A CA 1
ATOM 3172 C C . LEU A 1 401 ? 10.913 -7.358 -2.166 1.00 75.19 401 LEU A C 1
ATOM 3174 O O . LEU A 1 401 ? 11.076 -8.253 -1.338 1.00 75.19 401 LEU A O 1
ATOM 3178 N N . PRO A 1 402 ? 9.874 -6.515 -2.094 1.00 65.38 402 PRO A N 1
ATOM 3179 C CA . PRO A 1 402 ? 8.952 -6.488 -0.959 1.00 65.38 402 PRO A CA 1
ATOM 3180 C C . PRO A 1 402 ? 7.855 -7.553 -1.019 1.00 65.38 402 PRO A C 1
ATOM 3182 O O . PRO A 1 402 ? 7.280 -7.867 0.016 1.00 65.38 402 PRO A O 1
ATOM 3185 N N . TYR A 1 403 ? 7.567 -8.111 -2.200 1.00 61.81 403 TYR A N 1
ATOM 3186 C CA . TYR A 1 403 ? 6.532 -9.139 -2.366 1.00 61.81 403 TYR A CA 1
ATOM 3187 C C . TYR A 1 403 ? 6.968 -10.530 -1.869 1.00 61.81 403 TYR A C 1
ATOM 3189 O O . TYR A 1 403 ? 6.187 -11.471 -1.844 1.00 61.81 403 TYR A O 1
ATOM 3197 N N . ASN A 1 404 ? 8.219 -10.671 -1.440 1.00 50.72 404 ASN A N 1
ATOM 3198 C CA . ASN A 1 404 ? 8.779 -11.951 -1.057 1.00 50.72 404 ASN A CA 1
ATOM 3199 C C . ASN A 1 404 ? 8.701 -12.152 0.464 1.00 50.72 404 ASN A C 1
ATOM 3201 O O . ASN A 1 404 ? 9.299 -11.392 1.231 1.00 50.72 404 ASN A O 1
ATOM 3205 N N . THR A 1 405 ? 7.978 -13.185 0.905 1.00 48.12 405 THR A N 1
ATOM 3206 C CA . THR A 1 405 ? 7.845 -13.539 2.330 1.00 48.12 405 THR A CA 1
ATOM 3207 C C . THR A 1 405 ? 9.185 -13.904 2.965 1.00 48.12 405 THR A C 1
ATOM 3209 O O . THR A 1 405 ? 9.381 -13.726 4.167 1.00 48.12 405 THR A O 1
ATOM 3212 N N . GLU A 1 406 ? 10.139 -14.367 2.158 1.00 42.91 406 GLU A N 1
ATOM 3213 C CA . GLU A 1 406 ? 11.538 -14.458 2.542 1.00 42.91 406 GLU A CA 1
ATOM 3214 C C . GLU A 1 406 ? 12.227 -13.178 2.064 1.00 42.91 406 GLU A C 1
ATOM 3216 O O . GLU A 1 406 ? 12.607 -13.085 0.907 1.00 42.91 406 GLU A O 1
ATOM 3221 N N . VAL A 1 407 ? 12.373 -12.154 2.912 1.00 36.97 407 VAL A N 1
ATOM 3222 C CA . VAL A 1 407 ? 13.053 -10.898 2.533 1.00 36.97 407 VAL A CA 1
ATOM 3223 C C . VAL A 1 407 ? 14.504 -11.193 2.119 1.00 36.97 407 VAL A C 1
ATOM 3225 O O . VAL A 1 407 ? 15.428 -11.174 2.932 1.00 36.97 407 VAL A O 1
ATOM 3228 N N . THR A 1 408 ? 14.726 -11.493 0.842 1.00 39.12 408 THR A N 1
ATOM 3229 C CA . THR A 1 408 ? 16.047 -11.745 0.276 1.00 39.12 408 THR A CA 1
ATOM 3230 C C . THR A 1 408 ? 16.617 -10.424 -0.196 1.00 39.12 408 THR A C 1
ATOM 3232 O O . THR A 1 408 ? 16.250 -9.902 -1.248 1.00 39.12 408 THR A O 1
ATOM 3235 N N . VAL A 1 409 ? 17.518 -9.871 0.607 1.00 39.94 409 VAL A N 1
ATOM 3236 C CA . VAL A 1 409 ? 18.343 -8.728 0.228 1.00 39.94 409 VAL A CA 1
ATOM 3237 C C . VAL A 1 409 ? 19.468 -9.252 -0.673 1.00 39.94 409 VAL A C 1
ATOM 3239 O O . VAL A 1 409 ? 20.362 -9.955 -0.202 1.00 39.94 409 VAL A O 1
ATOM 3242 N N . TYR A 1 410 ? 19.417 -8.958 -1.973 1.00 43.03 410 TYR A N 1
ATOM 3243 C CA . TYR A 1 410 ? 20.433 -9.429 -2.924 1.00 43.03 410 TYR A CA 1
ATOM 3244 C C . TYR A 1 410 ? 21.673 -8.538 -2.901 1.0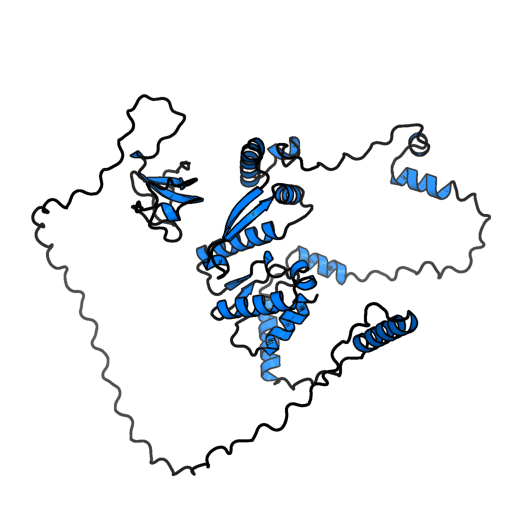0 43.03 410 TYR A C 1
ATOM 3246 O O . TYR A 1 410 ? 21.560 -7.352 -3.169 1.00 43.03 410 TYR A O 1
ATOM 3254 N N . ASP A 1 411 ? 22.841 -9.116 -2.611 1.00 39.44 411 ASP A N 1
ATOM 3255 C CA . ASP A 1 411 ? 24.147 -8.445 -2.631 1.00 39.44 411 ASP A CA 1
ATOM 3256 C C . ASP A 1 411 ? 24.748 -8.409 -4.052 1.00 39.44 411 ASP A C 1
ATOM 3258 O O . ASP A 1 411 ? 25.159 -9.457 -4.561 1.00 39.44 411 ASP A O 1
ATOM 3262 N N . SER A 1 412 ? 24.787 -7.204 -4.631 1.00 41.53 412 SER A N 1
ATOM 3263 C CA . SER A 1 412 ? 25.508 -6.702 -5.813 1.00 41.53 412 SER A CA 1
ATOM 3264 C C . SER A 1 412 ? 25.415 -7.504 -7.120 1.00 41.53 412 SER A C 1
ATOM 3266 O O . SER A 1 412 ? 25.702 -8.699 -7.191 1.00 41.53 412 SER A O 1
ATOM 3268 N N . MET A 1 413 ? 25.121 -6.785 -8.209 1.00 42.22 413 MET A N 1
ATOM 3269 C CA . MET A 1 413 ? 25.001 -7.315 -9.572 1.00 42.22 413 MET A CA 1
ATOM 3270 C C . MET A 1 413 ? 26.328 -7.594 -10.290 1.00 42.22 413 MET A C 1
ATOM 3272 O O . MET A 1 413 ? 26.322 -7.925 -11.472 1.00 42.22 413 MET A O 1
ATOM 3276 N N . ASN A 1 414 ? 27.476 -7.538 -9.611 1.00 45.69 414 ASN A N 1
ATOM 3277 C CA . ASN A 1 414 ? 28.747 -8.007 -10.189 1.00 45.69 414 ASN A CA 1
ATOM 3278 C C . ASN A 1 414 ? 28.816 -9.547 -10.319 1.00 45.69 414 ASN A C 1
ATOM 3280 O O . ASN A 1 414 ? 29.897 -10.136 -10.272 1.00 45.69 414 ASN A O 1
ATOM 3284 N N . LYS A 1 415 ? 27.671 -10.223 -10.437 1.00 47.66 415 LYS A N 1
ATOM 3285 C CA . LYS A 1 415 ? 27.542 -11.679 -10.446 1.00 47.66 415 LYS A CA 1
ATOM 3286 C C . LYS A 1 415 ? 26.990 -12.150 -11.788 1.00 47.66 415 LYS A C 1
ATOM 3288 O O . LYS A 1 415 ? 26.220 -11.450 -12.435 1.00 47.66 415 LYS A O 1
ATOM 3293 N N . GLU A 1 416 ? 27.425 -13.338 -12.205 1.00 52.75 416 GLU A N 1
ATOM 3294 C CA . GLU A 1 416 ? 26.978 -13.967 -13.451 1.00 52.75 416 GLU A CA 1
ATOM 3295 C C . GLU A 1 416 ? 25.451 -14.126 -13.490 1.00 52.75 416 GLU A C 1
ATOM 3297 O O . GLU A 1 416 ? 24.830 -14.396 -12.463 1.00 52.75 416 GLU A O 1
ATOM 3302 N N . GLU A 1 417 ? 24.874 -14.060 -14.693 1.00 51.94 417 GLU A N 1
ATOM 3303 C CA . GLU A 1 417 ? 23.433 -14.179 -14.975 1.00 51.94 417 GLU A CA 1
ATOM 3304 C C . GLU A 1 417 ? 22.766 -15.392 -14.289 1.00 51.94 417 GLU A C 1
ATOM 3306 O O . GLU A 1 417 ? 21.655 -15.308 -13.780 1.00 51.94 417 GLU A O 1
ATOM 3311 N N . LYS A 1 418 ? 23.510 -16.494 -14.139 1.00 59.38 418 LYS A N 1
ATOM 3312 C CA . LYS A 1 418 ? 23.092 -17.727 -13.442 1.00 59.38 418 LYS A CA 1
ATOM 3313 C C . LYS A 1 418 ? 22.709 -17.522 -11.973 1.00 59.38 418 LYS A C 1
ATOM 3315 O O . LYS A 1 418 ? 22.065 -18.374 -11.369 1.00 59.38 418 LYS A O 1
ATOM 3320 N N . VAL A 1 419 ? 23.156 -16.435 -11.340 1.00 51.06 419 VAL A N 1
ATOM 3321 C CA . VAL A 1 419 ? 22.763 -16.109 -9.962 1.00 51.06 419 VAL A CA 1
ATOM 3322 C C . VAL A 1 419 ? 21.293 -15.680 -9.905 1.00 51.06 419 VAL A C 1
ATOM 3324 O O . VAL A 1 419 ? 20.649 -15.901 -8.877 1.00 51.06 419 VAL A O 1
ATOM 3327 N N . PHE A 1 420 ? 20.741 -15.168 -11.011 1.00 50.06 420 PHE A N 1
ATOM 3328 C CA . PHE A 1 420 ? 19.335 -14.787 -11.122 1.00 50.06 420 PHE A CA 1
ATOM 3329 C C . PHE A 1 420 ? 18.397 -15.981 -11.347 1.00 50.06 420 PHE A C 1
ATOM 3331 O O . PHE A 1 420 ? 17.227 -15.863 -11.009 1.00 50.06 420 PHE A O 1
ATOM 3338 N N . ASP A 1 421 ? 18.888 -17.163 -11.749 1.00 58.72 421 ASP A N 1
ATOM 3339 C CA . ASP A 1 421 ? 18.068 -18.394 -11.807 1.00 58.72 421 ASP A CA 1
ATOM 3340 C C . ASP A 1 421 ? 17.380 -18.691 -10.462 1.00 58.72 421 ASP A C 1
ATOM 3342 O O . ASP A 1 421 ? 16.273 -19.222 -10.412 1.00 58.72 421 ASP A O 1
ATOM 3346 N N . LYS A 1 422 ? 18.027 -18.325 -9.346 1.00 54.66 422 LYS A N 1
ATOM 3347 C CA . LYS A 1 422 ? 17.440 -18.438 -8.003 1.00 54.66 422 LYS A CA 1
ATOM 3348 C C . LYS A 1 422 ? 16.374 -17.389 -7.718 1.00 54.66 422 LYS A C 1
ATOM 3350 O O . LYS A 1 422 ? 15.498 -17.660 -6.910 1.00 54.66 422 LYS A O 1
ATOM 3355 N N . VAL A 1 423 ? 16.483 -16.209 -8.329 1.00 51.00 423 VAL A N 1
ATOM 3356 C CA . VAL A 1 423 ? 15.463 -15.159 -8.241 1.00 51.00 423 VAL A CA 1
ATOM 3357 C C . VAL A 1 423 ? 14.202 -15.657 -8.934 1.00 51.00 423 VAL A C 1
ATOM 3359 O O . VAL A 1 423 ? 13.155 -15.662 -8.303 1.00 51.00 423 VAL A O 1
ATOM 3362 N N . PHE A 1 424 ? 14.326 -16.175 -10.161 1.00 53.88 424 PHE A N 1
ATOM 3363 C CA . PHE A 1 424 ? 13.204 -16.749 -10.910 1.00 53.88 424 PHE A CA 1
ATOM 3364 C C . PHE A 1 424 ? 12.547 -17.911 -10.152 1.00 53.88 424 PHE A C 1
ATOM 3366 O O . PHE A 1 424 ? 11.366 -17.841 -9.849 1.00 53.88 424 PHE A O 1
ATOM 3373 N N . GLN A 1 425 ? 13.329 -18.885 -9.660 1.00 54.59 425 GLN A N 1
ATOM 3374 C CA . GLN A 1 425 ? 12.794 -20.004 -8.858 1.00 54.59 425 GLN A CA 1
ATOM 3375 C C . GLN A 1 425 ? 12.034 -19.597 -7.589 1.00 54.59 425 GLN A C 1
ATOM 3377 O O . GLN A 1 425 ? 11.314 -20.419 -7.023 1.00 54.59 425 GLN A O 1
ATOM 3382 N N . LEU A 1 426 ? 12.287 -18.397 -7.070 1.00 45.81 426 LEU A N 1
ATOM 3383 C CA . LEU A 1 426 ? 11.678 -17.911 -5.840 1.00 45.81 426 LEU A CA 1
ATOM 3384 C C . LEU A 1 426 ? 10.503 -16.966 -6.107 1.00 45.81 426 LEU A C 1
ATOM 3386 O O . LEU A 1 426 ? 9.647 -16.826 -5.248 1.00 45.81 426 LEU A O 1
ATOM 3390 N N . ILE A 1 427 ? 10.481 -16.346 -7.285 1.00 45.34 427 ILE A N 1
ATOM 3391 C CA . ILE A 1 427 ? 9.335 -15.629 -7.843 1.00 45.34 427 ILE A CA 1
ATOM 3392 C C . ILE A 1 427 ? 8.248 -16.626 -8.281 1.00 45.34 427 ILE A C 1
ATOM 3394 O O . ILE A 1 427 ? 7.070 -16.342 -8.107 1.00 45.34 427 ILE A O 1
ATOM 3398 N N . ASP A 1 428 ? 8.645 -17.809 -8.757 1.00 47.81 428 ASP A N 1
ATOM 3399 C CA . ASP A 1 428 ? 7.746 -18.912 -9.136 1.00 47.81 428 ASP A CA 1
ATOM 3400 C C . ASP A 1 428 ? 7.097 -19.644 -7.936 1.00 47.81 428 ASP A C 1
ATOM 3402 O O . ASP A 1 428 ? 6.398 -20.643 -8.124 1.00 47.81 428 ASP A O 1
ATOM 3406 N N . ARG A 1 429 ? 7.368 -19.223 -6.694 1.00 39.00 429 ARG A N 1
ATOM 3407 C CA . ARG A 1 429 ? 6.805 -19.803 -5.462 1.00 39.00 429 ARG A CA 1
ATOM 3408 C C . ARG A 1 429 ? 5.810 -18.856 -4.824 1.00 39.00 429 ARG A C 1
ATOM 3410 O O . ARG A 1 429 ? 4.804 -19.388 -4.301 1.00 39.00 429 ARG A O 1
#

Secondary structure (DSSP, 8-state):
-BPP--TT-EETTEEPPTTEEEEE-----GGGTTPBPSS--TT---BGGGGTT-EEEEEGGG---TT-----PPPPPPPPPPPPPPPPPPPPPPPPPPPPPPPPPPPPPPPPPPPPPP------PPPPP----------------PPPTT--HHHHHHHHHHHHHHHTSPPPPP------HHHHHHHHHHHHHHHHHS---HHHHHHHHHHH-----PPPTT-S----------TTHHHHHHHHHHH---HHHHTTSS---PPPPPPPP-TTS-SS-HHHHTTS-HHHHHHHHHHHHHHHTT--EEEEEEPHHHHSS--EEEEEEHHHHHHHHTTS---HHHHHHHHHHHHHHHHHTT--SEEE--TTTSSHHHHHHHHHHHHHHHHHHHHHTTT-SEEE-TT-SS---EE-S-S-GGGTHHHHHHHT-

Foldseek 3Di:
DFDDADCQRDDLNHRQDPQKGKDQAADDDPVQQAPFDPDAFPVGHGGPVVRHRGIDIDGPLQDDDPPDPDDDDHDDDDDDDDPDDDDDDDDDDDDDDPDDPDPPDDDDDDDDDDDDDDDDDDDDDDDDDDDPDPDDDPPPPPPPPDDPPPDDPVVVVVSVVVVVCVVPPDDDPDPDDDDDVVVVVVVVVVVVVVVVVDPDDPVRVVVVCVVPPPDDPDPDPPPDPDDDDDPDPPPPPPVVVVCCVVVVDDPCVVVVVDDDPDDPDPDDDDQLDQLDDPVCLVVDDPVVNVVRVVSNVCSVVVHQWDWDWDDCVLQVPHIDTQIDGVNQVSCVVVVNDHDLSNVQVVSSVVSVVCVVVVNDLEHEHRVVLQDPVCCVVPVPVSVVVVVVSCVSNQSHQWYFDPRQPPGDTHGHPPDDPVVCVVVSVRSVD

Mean predicted aligned error: 24.17 Å

Solvent-accessible surface area (backbone atoms only — not comparable to full-atom values): 27747 Å² total; per-residue (Å²): 87,78,51,92,71,59,95,84,41,61,55,94,88,35,75,61,57,91,65,48,42,48,30,40,34,75,74,69,58,82,93,46,30,84,41,68,46,98,51,63,29,88,88,65,38,48,33,42,60,69,33,59,74,33,64,35,72,40,54,50,94,76,63,78,68,89,86,66,95,62,99,65,82,78,79,77,79,83,75,79,84,73,78,84,72,84,75,76,82,78,77,79,80,78,80,82,74,82,77,75,81,80,75,79,80,78,78,80,80,79,80,83,78,80,85,77,78,82,81,76,85,75,78,86,75,81,81,86,77,83,78,74,85,78,69,81,74,78,71,77,79,74,66,83,71,71,79,61,101,80,64,54,71,70,56,51,53,52,50,52,54,51,50,52,56,57,72,68,50,80,76,76,83,76,80,79,73,86,72,57,67,67,62,56,47,52,54,53,54,52,51,50,57,53,54,69,71,52,72,71,49,77,64,58,52,48,52,52,50,58,74,68,51,77,70,73,89,72,79,64,92,79,75,71,82,79,73,79,80,68,76,85,67,67,78,70,55,68,61,49,57,55,48,28,68,75,68,69,50,52,72,50,34,75,75,65,76,34,88,68,88,72,76,80,75,76,88,73,92,50,91,59,50,75,77,56,57,76,81,51,53,80,69,46,55,72,70,58,42,52,48,49,55,52,46,48,60,42,22,70,73,70,46,62,58,51,74,46,81,42,50,30,90,66,60,75,78,50,74,50,69,48,65,40,48,50,68,46,51,34,29,48,73,70,70,72,47,83,46,61,56,60,53,42,51,51,49,54,53,49,52,53,50,30,56,77,69,70,51,70,47,61,37,51,57,61,40,86,61,55,42,70,71,44,43,78,77,35,45,71,61,35,51,52,50,48,53,50,54,50,60,78,41,50,87,21,43,29,40,46,52,78,76,42,93,69,74,60,71,46,76,43,64,94,56,64,74,75,66,48,57,58,53,53,64,58,70,78,104

Sequence (429 aa):
MAIPTDISGTYHCRPIPAGYSRVEVELVEAVYEDLELDYPGGDGETHLRDTSHTIILWRKRYIILLGRQAASRAPSPPAPPSPPAPSPPAPPPPPPAPSPPAPPAPPPPPPPCPPAPPKTRSRQAPPPTSTRATKKAKVDTTKNKEPPYGCSQEELDAYVAGEVKRQLKPRSPEKKIPIDPSVKNFFKEMSTANKEALKLSDYDRTLRKAYYKKSKPVPQLGEQPHQVVEPLVTGEDFGITDFISDTGLTMAQLVGGAPIPKAEVAYKFELGKPLVRPEQLQSLPTQMYKFHERYMEMSANGREMFGARIRNPNFLQGEDVLWIHFKDVFNLYHRDALDVSLLSVWILMEIQRARRRGVYNTGFIDPRKINTEMLDKYEKDTEDNLVHLLTQQHFKTFILLPYNTEVTVYDSMNKEEKVFDKVFQLIDR

Radius of gyration: 36.05 Å; Cα contacts (8 Å, |Δi|>4): 301; chains: 1; bounding box: 107×106×62 Å

Organism: Oryza sativa subsp. japonica (NCBI:txid39947)

InterPro domains:
  IPR038765 Papain-like cysteine peptidase superfamily [SSF54001] (291-425)
  IPR058352 Domain of unknown function DUF8039 [PF26133] (2-65)